Protein AF-A0A0R1Z5S7-F1 (afdb_monomer_lite)

pLDDT: mean 88.2, std 16.72, range [31.25, 98.88]

Sequence (386 aa):
MKKSNFLFMLLFAGALSIGVGTSSQSVSAKTVNIYLTRHGQTMFNVNGRGQGWADSPLTDTGIQVAHQLGYGLYGLKFKAAYSADNMRTFKTATYALQSSGNGNLKVNWTPNLREGGYGSFEGQKYDDVNKITMPLVKPAGTYSGPQDFSKAQQALGKDFWPALQDAYHEAETVDFGKYSDPSLPESLKAESSTQVINRMNNELTSIAQKAEKTGGNVLVVSSGMSIPEWLSAEKNYTVPRFVNWGNEATMKVTYKNGQFYFPSNVTDKTILYTINKGAALQKLPKNTLKVNRFYLKKNRVSGKTSTGASLILANAKGSSLKKATANQNGNFVFKLSKSTLAKLKKGMNLKLTSIPKNAAESHNMNSDQISQTVFGNKTATVKVLK

InterPro domains:
  IPR001345 Phosphoglycerate/bisphosphoglycerate mutase, active site [PS00175] (36-45)
  IPR013078 Histidine phosphatase superfamily, clade-1 [PF00300] (34-131)
  IPR013078 Histidine phosphatase superfamily, clade-1 [SM00855] (33-230)
  IPR013078 Histidine phosphatase superfamily, clade-1 [cd07067] (33-115)
  IPR029033 Histidine phosphatase superfamily [G3DSA:3.40.50.1240] (21-270)
  IPR029033 Histidine phosphatase superfamily [SSF53254] (31-260)
  IPR041498 Bacterial Ig domain [PF17936] (296-355)
  IPR051695 Phosphoglycerate Mutase [PTHR46517] (30-288)

Radius of gyration: 29.17 Å; chains: 1; bounding box: 59×99×80 Å

Secondary structure (DSSP, 8-state):
----------------------------PPPEEEEEEEPPPBHHHHTTB--SS---PBPHHHHHHHHHHHHHTTT--EEEEEEESSHHHHHHHHHHHHHHT-TTSPEEEEGGGSPPP-GGGTTSBHHHHHHHHGGGSSSTTS--SGGGHHHHHHHHGGGHHHHHHHHHHHHTTHHHHTTS-TTS-GGGSPPPHHHHHHHHHHHHHHHHHHHHTT-EEEEEEE-TTHHHHHHHH-TT---SS-----TT-EEEEEEETTEEE--S---HHHHTHHHHHHHHHHTSPEE-EEEPPEEGGGTEEEEEESTT-EEEEE-TT--EEEEEE--TTSEEEEEPPHHHHTT--TTPEEEEEEE-TT-SS--EE--S---S-EESEEEEEEEEE-

Structure (mmCIF, N/CA/C/O backbone):
data_AF-A0A0R1Z5S7-F1
#
_entry.id   AF-A0A0R1Z5S7-F1
#
loop_
_atom_site.group_PDB
_atom_site.id
_atom_site.type_symbol
_atom_site.label_atom_id
_atom_site.label_alt_id
_atom_site.label_comp_id
_atom_site.label_asym_id
_atom_site.label_entity_id
_atom_site.label_seq_id
_atom_site.pdbx_PDB_ins_code
_atom_site.Cartn_x
_atom_site.Cartn_y
_atom_site.Cartn_z
_atom_site.occupancy
_atom_site.B_iso_or_equiv
_atom_site.auth_seq_id
_atom_site.auth_comp_id
_atom_site.auth_asym_id
_atom_site.auth_atom_id
_atom_site.pdbx_PDB_model_num
ATOM 1 N N . MET A 1 1 ? 2.595 81.557 -28.304 1.00 43.41 1 MET A N 1
ATOM 2 C CA . MET A 1 1 ? 2.246 81.068 -26.945 1.00 43.41 1 MET A CA 1
ATOM 3 C C . MET A 1 1 ? 0.905 81.659 -26.528 1.00 43.41 1 MET A C 1
ATOM 5 O O . MET A 1 1 ? 0.729 82.849 -26.750 1.00 43.41 1 MET A O 1
ATOM 9 N N . LYS A 1 2 ? 0.045 80.852 -25.871 1.00 33.97 2 LYS A N 1
ATOM 10 C CA . LYS A 1 2 ? -1.365 81.103 -25.455 1.00 33.97 2 LYS A CA 1
ATOM 11 C C . LYS A 1 2 ? -2.370 80.934 -26.617 1.00 33.97 2 LYS A C 1
ATOM 13 O O . LYS A 1 2 ? -2.111 81.450 -27.687 1.00 33.97 2 LYS A O 1
ATOM 18 N N . LYS A 1 3 ? -3.509 80.239 -26.498 1.00 34.41 3 LYS A N 1
ATOM 19 C CA . LYS A 1 3 ? -4.249 79.671 -25.353 1.00 34.41 3 LYS A CA 1
ATOM 20 C C . LYS A 1 3 ? -5.320 78.693 -25.890 1.00 34.41 3 LYS A C 1
ATOM 22 O O . LYS A 1 3 ? -5.870 78.965 -26.943 1.00 34.41 3 LYS A O 1
ATOM 27 N N . SER A 1 4 ? -5.666 77.699 -25.062 1.00 35.84 4 SER A N 1
ATOM 28 C CA . SER A 1 4 ? -6.998 77.082 -24.883 1.00 35.84 4 SER A CA 1
ATOM 29 C C . SER A 1 4 ? -7.660 76.351 -26.057 1.00 35.84 4 SER A C 1
ATOM 31 O O . SER A 1 4 ? -8.012 76.979 -27.042 1.00 35.84 4 SER A O 1
ATOM 33 N N . ASN A 1 5 ? -7.986 75.066 -25.867 1.00 32.84 5 ASN A N 1
ATOM 34 C CA . ASN A 1 5 ? -9.154 74.450 -26.501 1.00 32.84 5 ASN A CA 1
ATOM 35 C C . ASN A 1 5 ? -9.806 73.401 -25.584 1.00 32.84 5 ASN A C 1
ATOM 37 O O . ASN A 1 5 ? -9.238 72.355 -25.292 1.00 32.84 5 ASN A O 1
ATOM 41 N N . PHE A 1 6 ? -10.992 73.795 -25.120 1.00 34.41 6 PHE A N 1
ATOM 42 C CA . PHE A 1 6 ? -12.227 73.044 -24.896 1.00 34.41 6 PHE A CA 1
ATOM 43 C C . PHE A 1 6 ? -12.198 71.619 -24.316 1.00 34.41 6 PHE A C 1
ATOM 45 O O . PHE A 1 6 ? -11.854 70.635 -24.962 1.00 34.41 6 PHE A O 1
ATOM 52 N N . LEU A 1 7 ? -12.743 71.547 -23.101 1.00 31.25 7 LEU A N 1
ATOM 53 C CA . LEU A 1 7 ? -13.285 70.374 -22.429 1.00 31.25 7 LEU A CA 1
ATOM 54 C C . LEU A 1 7 ? -14.540 69.883 -23.183 1.00 31.25 7 LEU A C 1
ATOM 56 O O . LEU A 1 7 ? -15.507 70.635 -23.298 1.00 31.25 7 LEU A O 1
ATOM 60 N N . PHE A 1 8 ? -14.542 68.639 -23.671 1.00 33.50 8 PHE A N 1
ATOM 61 C CA . PHE A 1 8 ? -15.747 67.974 -24.183 1.00 33.50 8 PHE A CA 1
ATOM 62 C C . PHE A 1 8 ? -16.213 66.919 -23.176 1.00 33.50 8 PHE A C 1
ATOM 64 O O . PHE A 1 8 ? -15.497 65.978 -22.841 1.00 33.50 8 PHE A O 1
ATOM 71 N N . MET A 1 9 ? -17.422 67.132 -22.669 1.00 33.62 9 MET A N 1
ATOM 72 C CA . MET A 1 9 ? -18.141 66.287 -21.726 1.00 33.62 9 MET A CA 1
ATOM 73 C C . MET A 1 9 ? -18.832 65.170 -22.523 1.00 33.62 9 MET A C 1
ATOM 75 O O . MET A 1 9 ? -19.638 65.463 -23.404 1.00 33.62 9 MET A O 1
ATOM 79 N N . LEU A 1 10 ? -18.517 63.902 -22.244 1.00 35.62 10 LEU A N 1
ATOM 80 C CA . LEU A 1 10 ? -19.204 62.748 -22.833 1.00 35.62 10 LEU A CA 1
ATOM 81 C C . LEU A 1 10 ? -19.986 62.007 -21.745 1.00 35.62 10 LEU A C 1
ATOM 83 O O . LEU A 1 10 ? -19.436 61.536 -20.751 1.00 35.62 10 LEU A O 1
ATOM 87 N N . LEU A 1 11 ? -21.301 61.992 -21.952 1.00 33.88 11 LEU A N 1
ATOM 88 C CA . LEU A 1 11 ? -22.350 61.409 -21.125 1.00 33.88 11 LEU A CA 1
ATOM 89 C C . LEU A 1 11 ? -22.174 59.890 -20.975 1.00 33.88 11 LEU A C 1
ATOM 91 O O . LEU A 1 11 ? -22.183 59.162 -21.965 1.00 33.88 11 LEU A O 1
ATOM 95 N N . PHE A 1 12 ? -22.098 59.401 -19.736 1.00 34.34 12 PHE A N 1
ATOM 96 C CA . PHE A 1 12 ? -22.283 57.982 -19.425 1.00 34.34 12 PHE A CA 1
ATOM 97 C C . PHE A 1 12 ? -23.784 57.688 -19.285 1.00 34.34 12 PHE A C 1
ATOM 99 O O . PHE A 1 12 ? -24.404 58.051 -18.287 1.00 34.34 12 PHE A O 1
ATOM 106 N N . ALA A 1 13 ? -24.371 57.022 -20.281 1.00 40.00 13 ALA A N 1
ATOM 107 C CA . ALA A 1 13 ? -25.680 56.391 -20.149 1.00 40.00 13 ALA A CA 1
ATOM 108 C C . ALA A 1 13 ? -25.507 55.029 -19.455 1.00 40.00 13 ALA A C 1
ATOM 110 O O . ALA A 1 13 ? -24.839 54.134 -19.971 1.00 40.00 13 ALA A O 1
ATOM 111 N N . GLY A 1 14 ? -26.077 54.892 -18.258 1.00 37.78 14 GLY A N 1
ATOM 112 C CA . GLY A 1 14 ? -26.078 53.649 -17.496 1.00 37.78 14 GLY A CA 1
ATOM 113 C C . GLY A 1 14 ? -27.063 52.630 -18.067 1.00 37.78 14 GLY A C 1
ATOM 114 O O . GLY A 1 14 ? -28.251 52.914 -18.191 1.00 37.78 14 GLY A O 1
ATOM 115 N N . ALA A 1 15 ? -26.577 51.422 -18.344 1.00 40.03 15 ALA A N 1
ATOM 116 C CA . ALA A 1 15 ? -27.407 50.234 -18.495 1.00 40.03 15 ALA A CA 1
ATOM 117 C C . ALA A 1 15 ? -27.211 49.355 -17.249 1.00 40.03 15 ALA A C 1
ATOM 119 O O . ALA A 1 15 ? -26.164 48.732 -17.069 1.00 40.03 15 ALA A O 1
ATOM 120 N N . LEU A 1 16 ? -28.207 49.337 -16.358 1.00 37.06 16 LEU A N 1
ATOM 121 C CA . LEU A 1 16 ? -28.271 48.383 -15.251 1.00 37.06 16 LEU A CA 1
ATOM 122 C C . LEU A 1 16 ? -28.701 47.018 -15.805 1.00 37.06 16 LEU A C 1
ATOM 124 O O . LEU A 1 16 ? -29.886 46.751 -15.994 1.00 37.06 16 LEU A O 1
ATOM 128 N N . SER A 1 17 ? -27.739 46.133 -16.043 1.00 39.84 17 SER A N 1
ATOM 129 C CA . SER A 1 17 ? -28.007 44.703 -16.219 1.00 39.84 17 SER A CA 1
ATOM 130 C C . SER A 1 17 ? -28.217 44.070 -14.842 1.00 39.84 17 SER A C 1
ATOM 132 O O . SER A 1 17 ? -27.269 43.908 -14.072 1.00 39.84 17 SER A O 1
ATOM 134 N N . ILE A 1 18 ? -29.461 43.708 -14.520 1.00 42.38 18 ILE A N 1
ATOM 135 C CA . ILE A 1 18 ? -29.792 42.890 -13.347 1.00 42.38 18 ILE A CA 1
ATOM 136 C C . ILE A 1 18 ? -29.326 41.460 -13.645 1.00 42.38 18 ILE A C 1
ATOM 138 O O . ILE A 1 18 ? -30.055 40.642 -14.200 1.00 42.38 18 ILE A O 1
ATOM 142 N N . GLY A 1 19 ? -28.069 41.169 -13.316 1.00 40.75 19 GLY A N 1
ATOM 143 C CA . GLY A 1 19 ? -27.557 39.806 -13.294 1.00 40.75 19 GLY A CA 1
ATOM 144 C C . GLY A 1 19 ? -28.169 39.063 -12.112 1.00 40.75 19 GLY A C 1
ATOM 145 O O . GLY A 1 19 ? -27.806 39.314 -10.964 1.00 40.75 19 GLY A O 1
ATOM 146 N N . VAL A 1 20 ? -29.094 38.141 -12.384 1.00 41.09 20 VAL A N 1
ATOM 147 C CA . VAL A 1 20 ? -29.547 37.150 -11.403 1.00 41.09 20 VAL A CA 1
ATOM 148 C C . VAL A 1 20 ? -28.371 36.211 -11.144 1.00 41.09 20 VAL A C 1
ATOM 150 O O . VAL A 1 20 ? -28.172 35.215 -11.835 1.00 41.09 20 VAL A O 1
ATOM 153 N N . GLY A 1 21 ? -27.533 36.573 -10.175 1.00 39.75 21 GLY A N 1
ATOM 154 C CA . GLY A 1 21 ? -26.474 35.712 -9.679 1.00 39.75 21 GLY A CA 1
ATOM 155 C C . GLY A 1 21 ? -27.100 34.508 -8.991 1.00 39.75 21 GLY A C 1
ATOM 156 O O . GLY A 1 21 ? -27.501 34.589 -7.832 1.00 39.75 21 GLY A O 1
ATOM 157 N N . THR A 1 22 ? -27.177 33.376 -9.688 1.00 38.78 22 THR A N 1
ATOM 158 C CA . THR A 1 22 ? -27.349 32.082 -9.034 1.00 38.78 22 THR A CA 1
ATOM 159 C C . THR A 1 22 ? -26.116 31.854 -8.170 1.00 38.78 22 THR A C 1
ATOM 161 O O . THR A 1 22 ? -25.048 31.496 -8.667 1.00 38.78 22 THR A O 1
ATOM 164 N N . SER A 1 23 ? -26.242 32.106 -6.871 1.00 39.91 23 SER A N 1
ATOM 165 C CA . SER A 1 23 ? -25.243 31.726 -5.886 1.00 39.91 23 SER A CA 1
ATOM 166 C C . SER A 1 23 ? -25.192 30.201 -5.832 1.00 39.91 23 SER A C 1
ATOM 168 O O . SER A 1 23 ? -25.917 29.552 -5.080 1.00 39.91 23 SER A O 1
ATOM 170 N N . SER A 1 24 ? -24.327 29.590 -6.648 1.00 42.69 24 SER A N 1
ATOM 171 C CA . SER A 1 24 ? -23.925 28.214 -6.389 1.00 42.69 24 SER A CA 1
ATOM 172 C C . SER A 1 24 ? -23.216 28.242 -5.040 1.00 42.69 24 SER A C 1
ATOM 174 O O . SER A 1 24 ? -22.093 28.740 -4.936 1.00 42.69 24 SER A O 1
ATOM 176 N N . GLN A 1 25 ? -23.888 27.783 -3.985 1.00 40.53 25 GLN A N 1
ATOM 177 C CA . GLN A 1 25 ? -23.241 27.516 -2.710 1.00 40.53 25 GLN A CA 1
ATOM 178 C C . GLN A 1 25 ? -22.075 26.570 -2.993 1.00 40.53 25 GLN A C 1
ATOM 180 O O . GLN A 1 25 ? -22.273 25.385 -3.266 1.00 40.53 25 GLN A O 1
ATOM 185 N N . SER A 1 26 ? -20.855 27.106 -2.981 1.00 51.78 26 SER A N 1
ATOM 186 C CA . SER A 1 26 ? -19.649 26.304 -3.069 1.00 51.78 26 SER A CA 1
ATOM 187 C C . SER A 1 26 ? -19.625 25.428 -1.823 1.00 51.78 26 SER A C 1
ATOM 189 O O . SER A 1 26 ? -19.420 25.887 -0.698 1.00 51.78 26 SER A O 1
ATOM 191 N N . VAL A 1 27 ? -19.922 24.141 -1.997 1.00 58.84 27 VAL A N 1
ATOM 192 C CA . VAL A 1 27 ? -19.715 23.165 -0.933 1.00 58.84 27 VAL A CA 1
ATOM 193 C C . VAL A 1 27 ? -18.230 23.231 -0.603 1.00 58.84 27 VAL A C 1
ATOM 195 O O . VAL A 1 27 ? -17.401 22.879 -1.438 1.00 58.84 27 VAL A O 1
ATOM 198 N N . SER A 1 28 ? -17.894 23.735 0.586 1.00 69.06 28 SER A N 1
ATOM 199 C CA . SER A 1 28 ? -16.508 23.811 1.041 1.00 69.06 28 SER A CA 1
ATOM 200 C C . SER A 1 28 ? -15.872 22.425 0.923 1.00 69.06 28 SER A C 1
ATOM 202 O O . SER A 1 28 ? -16.313 21.469 1.570 1.00 69.06 28 SER A O 1
ATOM 204 N N . ALA A 1 29 ? -14.877 22.327 0.043 1.00 83.06 29 ALA A N 1
ATOM 205 C CA . ALA A 1 29 ? -14.102 21.128 -0.219 1.00 83.06 29 ALA A CA 1
ATOM 206 C C . ALA A 1 29 ? -1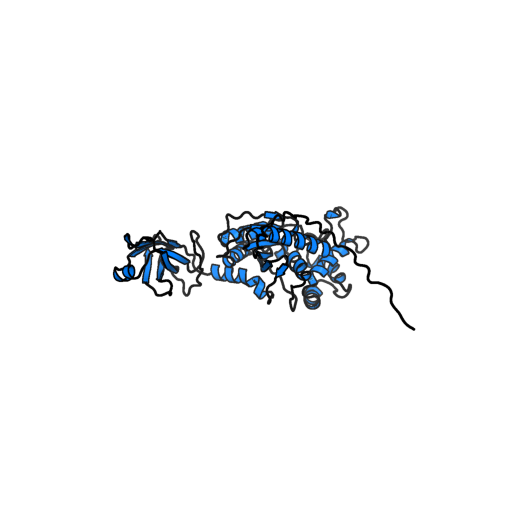3.557 20.540 1.094 1.00 83.06 29 ALA A C 1
ATOM 208 O O . ALA A 1 29 ? -12.853 21.214 1.853 1.00 83.06 29 ALA A O 1
ATOM 209 N N . LYS A 1 30 ? -13.909 19.284 1.401 1.00 94.06 30 LYS A N 1
ATOM 210 C CA . LYS A 1 30 ? -13.510 18.639 2.659 1.00 94.06 30 LYS A CA 1
ATOM 211 C C . LYS A 1 30 ? -12.216 17.863 2.484 1.00 94.06 30 LYS A C 1
ATOM 213 O O . LYS A 1 30 ? -12.054 17.117 1.528 1.00 94.06 30 LYS A O 1
ATOM 218 N N . THR A 1 31 ? -11.352 17.930 3.492 1.00 97.00 31 THR A N 1
ATOM 219 C CA . THR A 1 31 ? -10.093 17.178 3.526 1.00 97.00 31 THR A CA 1
ATOM 220 C C . THR A 1 31 ? -10.306 15.671 3.343 1.00 97.00 31 THR A C 1
ATOM 222 O O . THR A 1 31 ? -11.104 15.046 4.056 1.00 97.00 31 THR A O 1
ATOM 225 N N . VAL A 1 32 ? -9.529 15.080 2.438 1.00 98.25 32 VAL A N 1
ATOM 226 C CA . VAL A 1 32 ? -9.459 13.638 2.180 1.00 98.25 32 VAL A CA 1
ATOM 227 C C . VAL A 1 32 ? -8.094 13.117 2.617 1.00 98.25 32 VAL A C 1
ATOM 229 O O . VAL A 1 32 ? -7.073 13.734 2.341 1.00 98.25 32 VAL A O 1
ATOM 232 N N . ASN A 1 33 ? -8.064 11.972 3.294 1.00 98.44 33 ASN A N 1
ATOM 233 C CA . ASN A 1 33 ? -6.832 11.258 3.616 1.00 98.44 33 ASN A CA 1
ATOM 234 C C . ASN A 1 33 ? -6.789 9.960 2.809 1.00 98.44 33 ASN A C 1
ATOM 236 O O . ASN A 1 33 ? -7.582 9.051 3.060 1.00 98.44 33 ASN A O 1
ATOM 240 N N . ILE A 1 34 ? -5.859 9.861 1.872 1.00 98.69 34 ILE A N 1
ATOM 241 C CA . ILE A 1 34 ? -5.576 8.642 1.124 1.00 98.69 34 ILE A CA 1
ATOM 242 C C . ILE A 1 34 ? -4.493 7.866 1.869 1.00 98.69 34 ILE A C 1
ATOM 244 O O . ILE A 1 34 ? -3.413 8.383 2.134 1.00 98.69 34 ILE A O 1
ATOM 248 N N . TYR A 1 35 ? -4.786 6.622 2.219 1.00 98.62 35 TYR A N 1
ATOM 249 C CA . TYR A 1 35 ? -3.814 5.657 2.715 1.00 98.62 35 TYR A CA 1
ATOM 250 C C . TYR A 1 35 ? -3.336 4.871 1.501 1.00 98.62 35 TYR A C 1
ATOM 252 O O . TYR A 1 35 ? -3.998 3.920 1.086 1.00 98.62 35 TYR A O 1
ATOM 260 N N . LEU A 1 36 ? -2.257 5.362 0.891 1.00 98.62 36 LEU A N 1
ATOM 261 C CA . LEU A 1 36 ? -1.662 4.805 -0.314 1.00 98.62 36 LEU A CA 1
ATOM 262 C C . LEU A 1 36 ? -0.698 3.691 0.083 1.00 98.62 36 LEU A C 1
ATOM 264 O O . LEU A 1 36 ? 0.271 3.936 0.806 1.00 98.62 36 LEU A O 1
ATOM 268 N N . THR A 1 37 ? -0.992 2.476 -0.358 1.00 98.75 37 THR A N 1
ATOM 269 C CA . THR A 1 37 ? -0.384 1.255 0.162 1.00 98.75 37 THR A CA 1
ATOM 270 C C . THR A 1 37 ? 0.126 0.366 -0.965 1.00 98.75 37 THR A C 1
ATOM 272 O O . THR A 1 37 ? -0.605 0.100 -1.916 1.00 98.75 37 THR A O 1
ATOM 275 N N . ARG A 1 38 ? 1.350 -0.156 -0.842 1.00 98.62 38 ARG A N 1
ATOM 276 C CA . ARG A 1 38 ? 1.843 -1.235 -1.711 1.00 98.62 38 ARG A CA 1
ATOM 277 C C . ARG A 1 38 ? 1.135 -2.551 -1.368 1.00 98.62 38 ARG A C 1
ATOM 279 O O . ARG A 1 38 ? 0.877 -2.827 -0.202 1.00 98.62 38 ARG A O 1
ATOM 286 N N . HIS A 1 39 ? 0.843 -3.393 -2.354 1.00 98.62 39 HIS A N 1
ATOM 287 C CA . HIS A 1 39 ? 0.310 -4.734 -2.106 1.00 98.62 39 HIS A CA 1
ATOM 288 C C . HIS A 1 39 ? 1.260 -5.630 -1.287 1.00 98.62 39 HIS A C 1
ATOM 290 O O . HIS A 1 39 ? 2.462 -5.366 -1.154 1.00 98.62 39 HIS A O 1
ATOM 296 N N . GLY A 1 40 ? 0.709 -6.729 -0.776 1.00 98.31 40 GLY A N 1
ATOM 297 C CA . GLY A 1 40 ? 1.456 -7.715 -0.015 1.00 98.31 40 GLY A CA 1
ATOM 298 C C . GLY A 1 40 ? 2.377 -8.598 -0.832 1.00 98.31 40 GLY A C 1
ATOM 299 O O . GLY A 1 40 ? 2.291 -8.638 -2.061 1.00 98.31 40 GLY A O 1
ATOM 300 N N . GLN A 1 41 ? 3.284 -9.280 -0.138 1.00 98.56 41 GLN A N 1
ATOM 301 C CA . GLN A 1 41 ? 4.283 -10.141 -0.766 1.00 98.56 41 GLN A CA 1
ATOM 302 C C . GLN A 1 41 ? 3.621 -11.239 -1.611 1.00 98.56 41 GLN A C 1
ATOM 304 O O . GLN A 1 41 ? 2.712 -11.933 -1.152 1.00 98.56 41 GLN A O 1
ATOM 309 N N . THR A 1 42 ? 4.106 -11.409 -2.839 1.00 98.62 42 THR A N 1
ATOM 310 C CA . THR A 1 42 ? 3.635 -12.423 -3.790 1.00 98.62 42 THR A CA 1
ATOM 311 C C . THR A 1 42 ? 4.677 -13.504 -4.060 1.00 98.62 42 THR A C 1
ATOM 313 O O . THR A 1 42 ? 5.858 -13.348 -3.738 1.00 98.62 42 THR A O 1
ATOM 316 N N . MET A 1 43 ? 4.253 -14.582 -4.723 1.00 98.44 43 MET A N 1
ATOM 317 C CA . MET A 1 43 ? 5.155 -15.607 -5.257 1.00 98.44 43 MET A CA 1
ATOM 318 C C . MET A 1 43 ? 6.247 -15.007 -6.163 1.00 98.44 43 MET A C 1
ATOM 320 O O . MET A 1 43 ? 7.409 -15.387 -6.058 1.00 98.44 43 MET A O 1
ATOM 324 N N . PHE A 1 44 ? 5.913 -14.048 -7.035 1.00 98.19 44 PHE A N 1
ATOM 325 C CA . PHE A 1 44 ? 6.913 -13.408 -7.900 1.00 98.19 44 PHE A CA 1
ATOM 326 C C . PHE A 1 44 ? 7.883 -12.515 -7.123 1.00 98.19 44 PHE A C 1
ATOM 328 O O . PHE A 1 44 ? 9.063 -12.486 -7.465 1.00 98.19 44 PHE A O 1
ATOM 335 N N . ASN A 1 45 ? 7.435 -11.855 -6.047 1.00 96.69 45 ASN A N 1
ATOM 336 C CA . ASN A 1 45 ? 8.341 -11.094 -5.184 1.00 96.69 45 ASN A CA 1
ATOM 337 C C . ASN A 1 45 ? 9.377 -12.012 -4.520 1.00 96.69 45 ASN A C 1
ATOM 339 O O . ASN A 1 45 ? 10.564 -11.706 -4.565 1.00 96.69 45 ASN A O 1
ATOM 343 N N . VAL A 1 46 ? 8.946 -13.148 -3.955 1.00 97.19 46 VAL A N 1
ATOM 344 C CA . VAL A 1 46 ? 9.859 -14.125 -3.327 1.00 97.19 46 VAL A CA 1
ATOM 345 C C . VAL A 1 46 ? 10.830 -14.711 -4.345 1.00 97.19 46 VAL A C 1
ATOM 347 O O . VAL A 1 46 ? 12.010 -14.889 -4.057 1.00 97.19 46 VAL A O 1
ATOM 350 N N . ASN A 1 47 ? 10.352 -14.964 -5.561 1.00 96.75 47 ASN A N 1
ATOM 351 C CA . ASN A 1 47 ? 11.138 -15.647 -6.580 1.00 96.75 47 ASN A CA 1
ATOM 352 C C . ASN A 1 47 ? 11.945 -14.675 -7.458 1.00 96.75 47 ASN A C 1
ATOM 354 O O . ASN A 1 47 ? 12.548 -15.125 -8.436 1.00 96.75 47 ASN A O 1
ATOM 358 N N . GLY A 1 48 ? 11.956 -13.376 -7.140 1.00 96.62 48 GLY A N 1
ATOM 359 C CA . GLY A 1 48 ? 12.728 -12.351 -7.845 1.00 96.62 48 GLY A CA 1
ATOM 360 C C . GLY A 1 48 ? 12.337 -12.191 -9.315 1.00 96.62 48 GLY A C 1
ATOM 361 O O . GLY A 1 48 ? 13.215 -12.196 -10.176 1.00 96.62 48 GLY A O 1
ATOM 362 N N . ARG A 1 49 ? 11.034 -12.117 -9.615 1.00 97.81 49 ARG A N 1
ATOM 363 C CA . ARG A 1 49 ? 10.506 -11.971 -10.982 1.00 97.81 49 ARG A CA 1
ATOM 364 C C . ARG A 1 49 ? 9.751 -10.658 -11.179 1.00 97.81 49 ARG A C 1
ATOM 366 O O . ARG A 1 49 ? 9.008 -10.247 -10.288 1.00 97.81 49 ARG A O 1
ATOM 373 N N . GLY A 1 50 ? 9.891 -10.072 -12.369 1.00 95.19 50 GLY A N 1
ATOM 374 C CA . GLY A 1 50 ? 9.127 -8.920 -12.841 1.00 95.19 50 GLY A CA 1
ATOM 375 C C . GLY A 1 50 ? 7.627 -9.163 -12.711 1.00 95.19 50 GLY A C 1
ATOM 376 O O . GLY A 1 50 ? 7.109 -10.171 -13.188 1.00 95.19 50 GLY A O 1
ATOM 377 N N . GLN A 1 51 ? 6.938 -8.262 -12.016 1.00 97.50 51 GLN A N 1
ATOM 378 C CA . GLN A 1 51 ? 5.503 -8.348 -11.763 1.00 97.50 51 GLN A CA 1
ATOM 379 C C . GLN A 1 51 ? 4.834 -6.985 -11.972 1.00 97.50 51 GLN A C 1
ATOM 381 O O . GLN A 1 51 ? 4.401 -6.342 -11.011 1.00 97.50 51 GLN A O 1
ATOM 386 N N . GLY A 1 52 ? 4.775 -6.561 -13.232 1.00 97.62 52 GLY A N 1
ATOM 387 C CA . GLY A 1 52 ? 4.129 -5.330 -13.656 1.00 97.62 52 GLY A CA 1
ATOM 388 C C . GLY A 1 52 ? 2.629 -5.556 -13.777 1.00 97.62 52 GLY A C 1
ATOM 389 O O . GLY A 1 52 ? 1.885 -5.558 -12.793 1.00 97.62 52 GLY A O 1
ATOM 390 N N . TRP A 1 53 ? 2.149 -5.819 -14.981 1.00 97.88 53 TRP A N 1
ATOM 391 C CA . TRP A 1 53 ? 0.758 -6.182 -15.230 1.00 97.88 53 TRP A CA 1
ATOM 392 C C . TRP A 1 53 ? 0.484 -7.666 -14.979 1.00 97.88 53 TRP A C 1
ATOM 394 O O . TRP A 1 53 ? -0.645 -8.013 -14.620 1.00 97.88 53 TRP A O 1
ATOM 404 N N . ALA A 1 54 ? 1.502 -8.532 -15.073 1.00 96.94 54 ALA A N 1
ATOM 405 C CA . ALA A 1 54 ? 1.369 -9.930 -14.679 1.00 96.94 54 ALA A CA 1
ATOM 406 C C . ALA A 1 54 ? 0.983 -10.054 -13.197 1.00 96.94 54 ALA A C 1
ATOM 408 O O . ALA A 1 54 ? 1.277 -9.185 -12.367 1.00 96.94 54 ALA A O 1
ATOM 409 N N . ASP A 1 55 ? 0.322 -11.154 -12.837 1.00 97.81 55 ASP A N 1
ATOM 410 C CA . ASP A 1 55 ? -0.136 -11.389 -11.472 1.00 97.81 55 ASP A CA 1
ATOM 411 C C . ASP A 1 55 ? 0.290 -12.751 -10.928 1.00 97.81 55 ASP A C 1
ATOM 413 O O . ASP A 1 55 ? 0.539 -13.703 -11.660 1.00 97.81 55 ASP A O 1
ATOM 417 N N . SER A 1 56 ? 0.406 -12.823 -9.606 1.00 98.31 56 SER A N 1
ATOM 418 C CA . SER A 1 56 ? 0.735 -14.044 -8.877 1.00 98.31 56 SER A CA 1
ATOM 419 C C . SER A 1 56 ? 0.147 -13.959 -7.466 1.00 98.31 56 SER A C 1
ATOM 421 O O . SER A 1 56 ? -0.056 -12.851 -6.952 1.00 98.31 56 SER A O 1
ATOM 423 N N . PRO A 1 57 ? -0.179 -15.097 -6.829 1.00 98.38 57 PRO A N 1
ATOM 424 C CA . PRO A 1 57 ? -0.843 -15.087 -5.533 1.00 98.38 57 PRO A CA 1
ATOM 425 C C . PRO A 1 57 ? 0.031 -14.453 -4.445 1.00 98.38 57 PRO A C 1
ATOM 427 O O . PRO A 1 57 ? 1.262 -14.500 -4.501 1.00 98.38 57 PRO A O 1
ATOM 430 N N . LEU A 1 58 ? -0.633 -13.898 -3.426 1.00 98.75 58 LEU A N 1
ATOM 431 C CA . LEU A 1 58 ? 0.015 -13.544 -2.164 1.00 98.75 58 LEU A CA 1
ATOM 432 C C . LEU A 1 58 ? 0.581 -14.805 -1.499 1.00 98.75 58 LEU A C 1
ATOM 434 O O . LEU A 1 58 ? -0.051 -15.860 -1.553 1.00 98.75 58 LEU A O 1
ATOM 438 N N . THR A 1 59 ? 1.735 -14.676 -0.850 1.00 98.69 59 THR A N 1
ATOM 439 C CA . THR A 1 59 ? 2.271 -15.717 0.038 1.00 98.69 59 THR A CA 1
ATOM 440 C C . THR A 1 59 ? 1.524 -15.717 1.369 1.00 98.69 59 THR A C 1
ATOM 442 O O . THR A 1 59 ? 0.844 -14.745 1.705 1.00 98.69 59 THR A O 1
ATOM 445 N N . ASP A 1 60 ? 1.697 -16.763 2.178 1.00 98.25 60 ASP A N 1
ATOM 446 C CA . ASP A 1 60 ? 1.163 -16.782 3.546 1.00 98.25 60 ASP A CA 1
ATOM 447 C C . ASP A 1 60 ? 1.686 -15.598 4.372 1.00 98.25 60 ASP A C 1
ATOM 449 O O . ASP A 1 60 ? 0.928 -14.961 5.107 1.00 98.25 60 ASP A O 1
ATOM 453 N N . THR A 1 61 ? 2.959 -15.234 4.183 1.00 97.69 61 THR A N 1
ATOM 454 C CA . THR A 1 61 ? 3.548 -14.028 4.773 1.00 97.69 61 THR A CA 1
ATOM 455 C C . THR A 1 61 ? 2.844 -12.762 4.283 1.00 97.69 61 THR A C 1
ATOM 457 O O . THR A 1 61 ? 2.463 -11.937 5.108 1.00 97.69 61 THR A O 1
ATOM 460 N N . GLY A 1 62 ? 2.599 -12.613 2.977 1.00 98.31 62 GLY A N 1
ATOM 461 C CA . GLY A 1 62 ? 1.853 -11.470 2.436 1.00 98.31 62 GLY A CA 1
ATOM 462 C C . GLY A 1 62 ? 0.416 -11.390 2.965 1.00 98.31 62 GLY A C 1
ATOM 463 O O . GLY A 1 62 ? -0.074 -10.319 3.308 1.00 98.31 62 GLY A O 1
ATOM 464 N N . ILE A 1 63 ? -0.272 -12.523 3.125 1.00 98.50 63 ILE A N 1
ATOM 465 C CA . ILE A 1 63 ? -1.608 -12.555 3.744 1.00 98.50 63 ILE A CA 1
ATOM 466 C C . ILE A 1 63 ? -1.528 -12.109 5.212 1.00 98.50 63 ILE A C 1
ATOM 468 O O . ILE A 1 63 ? -2.318 -11.275 5.665 1.00 98.50 63 ILE A O 1
ATOM 472 N N . GLN A 1 64 ? -0.556 -12.630 5.964 1.00 96.56 64 GLN A N 1
ATOM 473 C CA . GLN A 1 64 ? -0.350 -12.274 7.365 1.00 96.56 64 GLN A CA 1
ATOM 474 C C . GLN A 1 64 ? -0.065 -10.776 7.539 1.00 96.56 64 GLN A C 1
ATOM 476 O O . GLN A 1 64 ? -0.659 -10.137 8.417 1.00 96.56 64 GLN A O 1
ATOM 481 N N . VAL A 1 65 ? 0.819 -10.204 6.718 1.00 97.56 65 VAL A N 1
ATOM 482 C CA . VAL A 1 65 ? 1.194 -8.787 6.793 1.00 97.56 65 VAL A CA 1
ATOM 483 C C . VAL A 1 65 ? 0.052 -7.888 6.302 1.00 97.56 65 VAL A C 1
ATOM 485 O O . VAL A 1 65 ? -0.208 -6.860 6.928 1.00 97.56 65 VAL A O 1
ATOM 488 N N . ALA A 1 66 ? -0.751 -8.303 5.319 1.00 98.25 66 ALA A N 1
ATOM 489 C CA . ALA A 1 66 ? -1.987 -7.599 4.962 1.00 98.25 66 ALA A CA 1
ATOM 490 C C . ALA A 1 66 ? -2.992 -7.527 6.134 1.00 98.25 66 ALA A C 1
ATOM 492 O O . ALA A 1 66 ? -3.647 -6.501 6.353 1.00 98.25 66 ALA A O 1
ATOM 493 N N . HIS A 1 67 ? -3.081 -8.569 6.968 1.00 95.88 67 HIS A N 1
ATOM 494 C CA . HIS A 1 67 ? -3.843 -8.489 8.217 1.00 95.88 67 HIS A CA 1
ATOM 495 C C . HIS A 1 67 ? -3.189 -7.550 9.243 1.00 95.88 67 HIS A C 1
ATOM 497 O O . HIS A 1 67 ? -3.900 -6.811 9.930 1.00 95.88 67 HIS A O 1
ATOM 503 N N . GLN A 1 68 ? -1.854 -7.534 9.351 1.00 94.81 68 GLN A N 1
ATOM 504 C CA . GLN A 1 68 ? -1.126 -6.582 10.207 1.00 94.81 68 GLN A CA 1
ATOM 505 C C . GLN A 1 68 ? -1.412 -5.143 9.790 1.00 94.81 68 GLN A C 1
ATOM 507 O O . GLN A 1 68 ? -1.797 -4.341 10.638 1.00 94.81 68 GLN A O 1
ATOM 512 N N . LEU A 1 69 ? -1.344 -4.834 8.497 1.00 97.38 69 LEU A N 1
ATOM 513 C CA . LEU A 1 69 ? -1.783 -3.559 7.941 1.00 97.38 69 LEU A CA 1
ATOM 514 C C . LEU A 1 69 ? -3.184 -3.193 8.449 1.00 97.38 69 LEU A C 1
ATOM 516 O O . LEU A 1 69 ? -3.372 -2.115 9.014 1.00 97.38 69 LEU A O 1
ATOM 520 N N . GLY A 1 70 ? -4.148 -4.112 8.345 1.00 94.81 70 GLY A N 1
ATOM 521 C CA . GLY A 1 70 ? -5.500 -3.903 8.860 1.00 94.81 70 GLY A CA 1
ATOM 522 C C . GLY A 1 70 ? -5.545 -3.562 10.354 1.00 94.81 70 GLY A C 1
ATOM 523 O O . GLY A 1 70 ? -6.191 -2.589 10.742 1.00 94.81 70 GLY A O 1
ATOM 524 N N . TYR A 1 71 ? -4.815 -4.289 11.203 1.00 89.38 71 TYR A N 1
ATOM 525 C CA . TYR A 1 71 ? -4.726 -3.962 12.633 1.00 89.38 71 TYR A CA 1
ATOM 526 C C . TY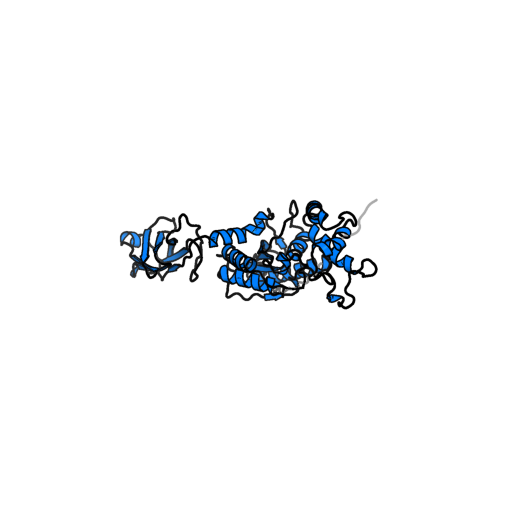R A 1 71 ? -4.044 -2.611 12.890 1.00 89.38 71 TYR A C 1
ATOM 528 O O . TYR A 1 71 ? -4.467 -1.862 13.771 1.00 89.38 71 TYR A O 1
ATOM 536 N N . GLY A 1 72 ? -3.033 -2.253 12.098 1.00 90.00 72 GLY A N 1
ATOM 537 C CA . GLY A 1 72 ? -2.387 -0.942 12.139 1.00 90.00 72 GLY A CA 1
ATOM 538 C C . GLY A 1 72 ? -3.344 0.207 11.817 1.00 90.00 72 GLY A C 1
ATOM 539 O O . GLY A 1 72 ? -3.285 1.266 12.455 1.00 90.00 72 GLY A O 1
ATOM 540 N N . LEU A 1 73 ? -4.269 -0.038 10.886 1.00 92.75 73 LEU A N 1
ATOM 541 C CA . LEU A 1 73 ? -5.335 0.872 10.466 1.00 92.75 73 LEU A CA 1
ATOM 542 C C . LEU A 1 73 ? -6.581 0.825 11.371 1.00 92.75 73 LEU A C 1
ATOM 544 O O . LEU A 1 73 ? -7.519 1.599 11.163 1.00 92.75 73 LEU A O 1
ATOM 548 N N . TYR A 1 74 ? -6.616 -0.052 12.379 1.00 86.75 74 TYR A N 1
ATOM 549 C CA . TYR A 1 74 ? -7.765 -0.179 13.273 1.00 86.75 74 TYR A CA 1
ATOM 550 C C . TYR A 1 74 ? -8.099 1.155 13.959 1.00 86.75 74 TYR A C 1
ATOM 552 O O . TYR A 1 74 ? -7.222 1.881 14.434 1.00 86.75 74 TYR A O 1
ATOM 560 N N . GLY A 1 75 ? -9.396 1.465 14.021 1.00 80.31 75 GLY A N 1
ATOM 561 C CA . GLY A 1 75 ? -9.927 2.731 14.538 1.00 80.31 75 GLY A CA 1
ATOM 562 C C . GLY A 1 75 ? -10.178 3.783 13.455 1.00 80.31 75 GLY A C 1
ATOM 563 O O . GLY A 1 75 ? -10.979 4.692 13.672 1.00 80.31 75 GLY A O 1
ATOM 564 N N . LEU A 1 76 ? -9.587 3.633 12.267 1.00 89.81 76 LEU A N 1
ATOM 565 C CA . LEU A 1 76 ? -9.914 4.467 11.114 1.00 89.81 76 LEU A CA 1
ATOM 566 C C . LEU A 1 76 ? -11.198 3.969 10.447 1.00 89.81 76 LEU A C 1
ATOM 568 O O . LEU A 1 76 ? -11.381 2.773 10.211 1.00 89.81 76 LEU A O 1
ATOM 572 N N . LYS A 1 77 ? -12.095 4.906 10.129 1.00 93.69 77 LYS A N 1
ATOM 573 C CA . LYS A 1 77 ? -13.279 4.647 9.303 1.00 93.69 77 LYS A CA 1
ATOM 574 C C . LYS A 1 77 ? -12.978 5.045 7.870 1.00 93.69 77 LYS A C 1
ATOM 576 O O . LYS A 1 77 ? -12.738 6.226 7.604 1.00 93.69 77 LYS A O 1
ATOM 581 N N . PHE A 1 78 ? -12.974 4.058 6.984 1.00 96.88 78 PHE A N 1
ATOM 582 C CA . PHE A 1 78 ? -12.805 4.267 5.553 1.00 96.88 78 PHE A CA 1
ATOM 583 C C . PHE A 1 78 ? -14.165 4.463 4.892 1.00 96.88 78 PHE A C 1
ATOM 585 O O . PHE A 1 78 ? -15.121 3.754 5.198 1.00 96.88 78 PHE A O 1
ATOM 592 N N . LYS A 1 79 ? -14.252 5.446 3.995 1.00 97.25 79 LYS A N 1
ATOM 593 C CA . LYS A 1 79 ? -15.463 5.710 3.205 1.00 97.25 79 LYS A CA 1
ATOM 594 C C . LYS A 1 79 ? -15.433 5.058 1.834 1.00 97.25 79 LYS A C 1
ATOM 596 O O . LYS A 1 79 ? -16.483 4.821 1.250 1.00 97.25 79 LYS A O 1
ATOM 601 N N . ALA A 1 80 ? -14.236 4.799 1.326 1.00 98.38 80 ALA A N 1
ATOM 602 C CA . ALA A 1 80 ? -14.016 4.106 0.073 1.00 98.38 80 ALA A CA 1
ATOM 603 C C . ALA A 1 80 ? -12.695 3.336 0.139 1.00 98.38 80 ALA A C 1
ATOM 605 O O . ALA A 1 80 ? -11.794 3.684 0.910 1.00 98.38 80 ALA A O 1
ATOM 606 N N . ALA A 1 81 ? -12.608 2.291 -0.671 1.00 98.81 81 ALA A N 1
ATOM 607 C CA . ALA A 1 81 ? -11.389 1.546 -0.905 1.00 98.81 81 ALA A CA 1
ATOM 608 C C . ALA A 1 81 ? -11.226 1.310 -2.406 1.00 98.81 81 ALA A C 1
ATOM 610 O O . ALA A 1 81 ? -12.218 1.050 -3.097 1.00 98.81 81 ALA A O 1
ATOM 611 N N . TYR A 1 82 ? -9.992 1.402 -2.885 1.00 98.88 82 TYR A N 1
ATOM 612 C CA . TYR A 1 82 ? -9.619 1.171 -4.272 1.00 98.88 82 TYR A CA 1
ATOM 613 C C . TYR A 1 82 ? -8.412 0.239 -4.344 1.00 98.88 82 TYR A C 1
ATOM 615 O O . TYR A 1 82 ? -7.568 0.234 -3.443 1.00 98.88 82 TYR A O 1
ATOM 623 N N . SER A 1 83 ? -8.331 -0.536 -5.416 1.00 98.81 83 SER A N 1
ATOM 624 C CA . SER A 1 83 ? -7.141 -1.297 -5.775 1.00 98.81 83 SER A CA 1
ATOM 625 C C . SER A 1 83 ? -6.898 -1.237 -7.277 1.00 98.81 83 SER A C 1
ATOM 627 O O . SER A 1 83 ? -7.815 -0.919 -8.044 1.00 98.81 83 SER A O 1
ATOM 629 N N . ALA A 1 84 ? -5.689 -1.604 -7.700 1.00 98.62 84 ALA A N 1
ATOM 630 C CA . ALA A 1 84 ? -5.504 -2.057 -9.072 1.00 98.62 84 ALA A CA 1
ATOM 631 C C . ALA A 1 84 ? -6.433 -3.243 -9.371 1.00 98.62 84 ALA A C 1
ATOM 633 O O . ALA A 1 84 ? -6.967 -3.897 -8.467 1.00 98.62 84 ALA A O 1
ATOM 634 N N . ASP A 1 85 ? -6.618 -3.538 -10.647 1.00 97.75 85 ASP A N 1
ATOM 635 C CA . ASP A 1 85 ? -7.463 -4.628 -11.121 1.00 97.75 85 ASP A CA 1
ATOM 636 C C . ASP A 1 85 ? -6.729 -5.983 -11.211 1.00 97.75 85 ASP A C 1
ATOM 638 O O . ASP A 1 85 ? -7.006 -6.808 -12.078 1.00 97.75 85 ASP A O 1
ATOM 642 N N . ASN A 1 86 ? -5.805 -6.229 -10.280 1.00 97.38 86 ASN A N 1
ATOM 643 C CA . ASN A 1 86 ? -5.113 -7.506 -10.109 1.00 97.38 86 ASN A CA 1
ATOM 644 C C . ASN A 1 86 ? -5.397 -8.103 -8.721 1.00 97.38 86 ASN A C 1
ATOM 646 O O . ASN A 1 86 ? -5.701 -7.396 -7.753 1.00 97.38 86 ASN A O 1
ATOM 650 N N . MET A 1 87 ? -5.297 -9.427 -8.595 1.00 98.31 87 MET A N 1
ATOM 651 C CA . MET A 1 87 ? -5.702 -10.126 -7.377 1.00 98.31 87 MET A CA 1
ATOM 652 C C . MET A 1 87 ? -4.789 -9.810 -6.196 1.00 98.31 87 MET A C 1
ATOM 654 O O . MET A 1 87 ? -5.276 -9.778 -5.064 1.00 98.31 87 MET A O 1
ATOM 658 N N . ARG A 1 88 ? -3.490 -9.556 -6.408 1.00 98.56 88 ARG A N 1
ATOM 659 C CA . ARG A 1 88 ? -2.569 -9.214 -5.308 1.00 98.56 88 ARG A CA 1
ATOM 660 C C . ARG A 1 88 ? -2.949 -7.913 -4.596 1.00 98.56 88 ARG A C 1
ATOM 662 O O . ARG A 1 88 ? -2.992 -7.891 -3.362 1.00 98.56 88 ARG A O 1
ATOM 669 N N . THR A 1 89 ? -3.290 -6.849 -5.330 1.00 98.69 89 THR A N 1
ATOM 670 C CA . THR A 1 89 ? -3.706 -5.570 -4.724 1.00 98.69 89 THR A CA 1
ATOM 671 C C . THR A 1 89 ? -5.092 -5.695 -4.096 1.00 98.69 89 THR A C 1
ATOM 673 O O . THR A 1 89 ? -5.281 -5.295 -2.944 1.00 98.69 89 THR A O 1
ATOM 676 N N . PHE A 1 90 ? -6.036 -6.346 -4.784 1.00 98.69 90 PHE A N 1
ATOM 677 C CA . PHE A 1 90 ? -7.384 -6.567 -4.268 1.00 98.69 90 PHE A CA 1
ATOM 678 C C . PHE A 1 90 ? -7.411 -7.403 -2.985 1.00 98.69 90 PHE A C 1
ATOM 680 O O . PHE A 1 90 ? -8.070 -7.025 -2.010 1.00 98.69 90 PHE A O 1
ATOM 687 N N . LYS A 1 91 ? -6.700 -8.539 -2.950 1.00 98.75 91 LYS A N 1
ATOM 688 C CA . LYS A 1 91 ? -6.641 -9.393 -1.754 1.00 98.75 91 LYS A CA 1
ATOM 689 C C . LYS A 1 91 ? -5.986 -8.655 -0.592 1.00 98.75 91 LYS A C 1
ATOM 691 O O . LYS A 1 91 ? -6.513 -8.709 0.516 1.00 98.75 91 LYS A O 1
ATOM 696 N N . THR A 1 92 ? -4.916 -7.898 -0.847 1.00 98.88 92 THR A N 1
ATOM 697 C CA . THR A 1 92 ? -4.275 -7.068 0.186 1.00 98.88 92 THR A CA 1
ATOM 698 C C . THR A 1 92 ? -5.264 -6.056 0.775 1.00 98.88 92 THR A C 1
ATOM 700 O O . THR A 1 92 ? -5.425 -5.995 1.995 1.00 98.88 92 THR A O 1
ATOM 703 N N . ALA A 1 93 ? -5.987 -5.314 -0.074 1.00 98.75 93 ALA A N 1
ATOM 704 C CA . ALA A 1 93 ? -7.020 -4.374 0.367 1.00 98.75 93 ALA A CA 1
ATOM 705 C C . ALA A 1 93 ? -8.112 -5.078 1.186 1.00 98.75 93 ALA A C 1
ATOM 707 O O . ALA A 1 93 ? -8.507 -4.602 2.249 1.00 98.75 93 ALA A O 1
ATOM 708 N N . THR A 1 94 ? -8.564 -6.241 0.719 1.00 98.56 94 THR A N 1
ATOM 709 C CA . THR A 1 94 ? -9.620 -7.030 1.361 1.00 98.56 94 THR A CA 1
ATOM 710 C C . THR A 1 94 ? -9.215 -7.486 2.764 1.00 98.56 94 THR A C 1
ATOM 712 O O . THR A 1 94 ? -9.946 -7.221 3.721 1.00 98.56 94 THR A O 1
ATOM 715 N N . TYR A 1 95 ? -8.040 -8.102 2.927 1.00 98.50 95 TYR A N 1
ATOM 716 C CA . TYR A 1 95 ? -7.553 -8.550 4.238 1.00 98.50 95 TYR A CA 1
ATOM 717 C C . TYR A 1 95 ? -7.318 -7.378 5.203 1.00 98.50 95 TYR A C 1
ATOM 719 O O . TYR A 1 95 ? -7.696 -7.450 6.379 1.00 98.50 95 TYR A O 1
ATOM 727 N N . ALA A 1 96 ? -6.789 -6.256 4.704 1.00 98.31 96 ALA A N 1
ATOM 728 C CA . ALA A 1 96 ? -6.608 -5.045 5.500 1.00 98.31 96 ALA A CA 1
ATOM 729 C C . ALA A 1 96 ? -7.948 -4.452 5.976 1.00 98.31 96 ALA A C 1
ATOM 731 O O . ALA A 1 96 ? -8.101 -4.071 7.143 1.00 98.31 96 ALA A O 1
ATOM 732 N N . LEU A 1 97 ? -8.962 -4.400 5.109 1.00 97.88 97 LEU A N 1
ATOM 733 C CA . LEU A 1 97 ? -10.302 -3.926 5.468 1.00 97.88 97 LEU A CA 1
ATOM 734 C C . LEU A 1 97 ? -10.976 -4.846 6.488 1.00 97.88 97 LEU A C 1
ATOM 736 O O . LEU A 1 97 ? -11.546 -4.352 7.465 1.00 97.88 97 LEU A O 1
ATOM 740 N N . GLN A 1 98 ? -10.866 -6.164 6.312 1.00 93.94 98 GLN A N 1
ATOM 741 C CA . GLN A 1 98 ? -11.385 -7.147 7.265 1.00 93.94 98 GLN A CA 1
ATOM 742 C C . GLN A 1 98 ? -10.808 -6.918 8.670 1.00 93.94 98 GLN A C 1
ATOM 744 O O . GLN A 1 98 ? -11.571 -6.744 9.623 1.00 93.94 98 GLN A O 1
ATOM 749 N N . SER A 1 99 ? -9.481 -6.824 8.803 1.00 90.81 99 SER A N 1
ATOM 750 C CA . SER A 1 99 ? -8.818 -6.668 10.109 1.00 90.81 99 SER A CA 1
ATOM 751 C C . SER A 1 99 ? -8.887 -5.259 10.706 1.00 90.81 99 SER A C 1
ATOM 753 O O . SER A 1 99 ? -8.798 -5.113 11.925 1.00 90.81 99 SER A O 1
ATOM 755 N N . SER A 1 100 ? -9.096 -4.219 9.893 1.00 90.81 100 SER A N 1
ATOM 756 C CA . SER A 1 100 ? -9.294 -2.843 10.387 1.00 90.81 100 SER A CA 1
ATOM 757 C C . SER A 1 100 ? -10.706 -2.578 10.923 1.00 90.81 100 SER A C 1
ATOM 759 O O . SER A 1 100 ? -10.967 -1.515 11.491 1.00 90.81 100 SER A O 1
ATOM 761 N N . GLY A 1 101 ? -11.624 -3.534 10.754 1.00 87.69 101 GLY A N 1
ATOM 762 C CA . GLY A 1 101 ? -13.035 -3.387 11.100 1.00 87.69 101 GLY A CA 1
ATOM 763 C C . GLY A 1 101 ? -13.859 -2.635 10.054 1.00 87.69 101 GLY A C 1
ATOM 764 O O . GLY A 1 101 ? -14.921 -2.102 10.378 1.00 87.69 101 GLY A O 1
ATOM 765 N N . ASN A 1 102 ? -13.383 -2.612 8.807 1.00 94.44 102 ASN A N 1
ATOM 766 C CA . ASN A 1 102 ? -14.041 -2.023 7.640 1.00 94.44 102 ASN A CA 1
ATOM 767 C C . ASN A 1 102 ? -14.425 -3.093 6.591 1.00 94.44 102 ASN A C 1
ATOM 769 O O . ASN A 1 102 ? -14.632 -2.762 5.431 1.00 94.44 102 ASN A O 1
ATOM 773 N N . GLY A 1 103 ? -14.547 -4.370 6.980 1.00 93.06 103 GLY A N 1
ATOM 774 C CA . GLY A 1 103 ? -14.747 -5.503 6.058 1.00 93.06 103 GLY A CA 1
ATOM 775 C C . GLY A 1 103 ? -16.027 -5.484 5.209 1.00 93.06 103 GLY A C 1
ATOM 776 O O . GLY A 1 103 ? -16.109 -6.225 4.240 1.00 93.06 103 GLY A O 1
ATOM 777 N N . ASN A 1 104 ? -17.002 -4.627 5.530 1.00 94.12 104 ASN A N 1
ATOM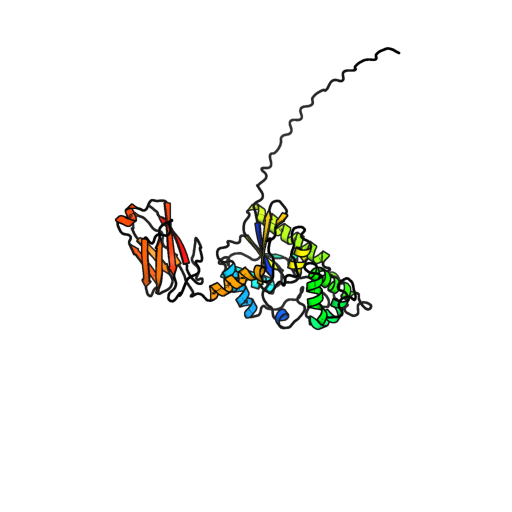 778 C CA . ASN A 1 104 ? -18.209 -4.437 4.712 1.00 94.12 104 ASN A CA 1
ATOM 779 C C . ASN A 1 104 ? -18.000 -3.444 3.553 1.00 94.12 104 ASN A C 1
ATOM 781 O O . ASN A 1 104 ? -18.906 -3.239 2.747 1.00 94.12 104 ASN A O 1
ATOM 785 N N . LEU A 1 105 ? -16.850 -2.768 3.496 1.00 96.75 105 LEU A N 1
ATOM 786 C CA . LEU A 1 105 ? -16.550 -1.792 2.458 1.00 96.75 105 LEU A CA 1
ATOM 787 C C . LEU A 1 105 ? -16.104 -2.512 1.181 1.00 96.75 105 LEU A C 1
ATOM 789 O O . LEU A 1 105 ? -15.119 -3.247 1.190 1.00 96.75 105 LEU A O 1
ATOM 793 N N .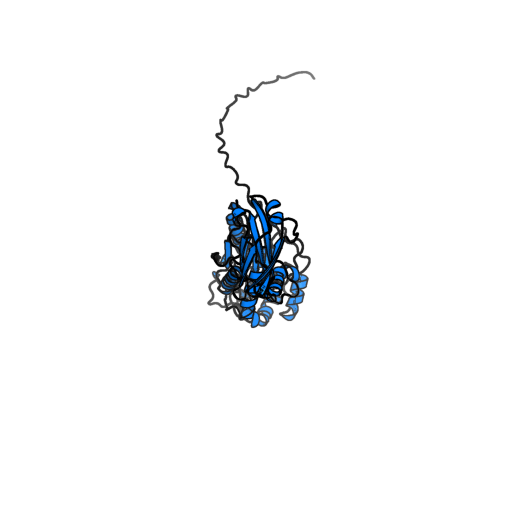 LYS A 1 106 ? -16.810 -2.274 0.072 1.00 97.94 106 LYS A N 1
ATOM 794 C CA . LYS A 1 106 ? -16.427 -2.792 -1.246 1.00 97.94 106 LYS A CA 1
ATOM 795 C C . LYS A 1 106 ? -15.120 -2.142 -1.714 1.00 97.94 106 LYS A C 1
ATOM 797 O O . LYS A 1 106 ? -14.984 -0.918 -1.659 1.00 97.94 106 LYS A O 1
ATOM 802 N N . VAL A 1 107 ? -14.202 -2.956 -2.233 1.00 98.69 107 VAL A N 1
ATOM 803 C CA . VAL A 1 107 ? -13.012 -2.484 -2.956 1.00 98.69 107 VAL A CA 1
ATOM 804 C C . VAL A 1 107 ? -13.390 -2.226 -4.413 1.00 98.69 107 VAL A C 1
ATOM 806 O O . VAL A 1 107 ? -13.944 -3.101 -5.079 1.00 98.69 107 VAL A O 1
ATOM 809 N N . ASN A 1 108 ? -13.123 -1.016 -4.898 1.00 98.62 108 ASN A N 1
ATOM 810 C CA . ASN A 1 108 ? -13.351 -0.622 -6.286 1.00 98.62 108 ASN A CA 1
ATOM 811 C C . ASN A 1 108 ? -12.071 -0.850 -7.097 1.00 98.62 108 ASN A C 1
ATOM 813 O O . ASN A 1 108 ? -10.989 -0.477 -6.655 1.00 98.62 108 ASN A O 1
ATOM 817 N N . TRP A 1 109 ? -12.201 -1.467 -8.265 1.00 97.12 109 TRP A N 1
ATOM 818 C CA . TRP A 1 109 ? -11.068 -1.829 -9.112 1.00 97.12 109 TRP A CA 1
ATOM 819 C C . TRP A 1 109 ? -10.882 -0.775 -10.196 1.00 97.12 109 TRP A C 1
ATOM 821 O O . TRP A 1 109 ? -11.867 -0.233 -10.700 1.00 97.12 109 TRP A O 1
ATOM 831 N N . THR A 1 110 ? -9.635 -0.508 -10.566 1.00 98.50 110 THR A N 1
ATOM 832 C CA . THR A 1 110 ? -9.297 0.344 -11.710 1.00 98.50 110 THR A CA 1
ATOM 833 C C . THR A 1 110 ? -7.940 -0.076 -12.288 1.00 98.50 110 THR A C 1
ATOM 835 O O . THR A 1 110 ? -6.995 -0.283 -11.522 1.00 98.50 110 THR A O 1
ATOM 838 N N . PRO A 1 111 ? -7.799 -0.193 -13.621 1.00 98.19 111 PRO A N 1
ATOM 839 C CA . PRO A 1 111 ? -6.509 -0.488 -14.247 1.00 98.19 111 PRO A CA 1
ATOM 840 C C . PRO A 1 111 ? -5.495 0.648 -14.058 1.00 98.19 111 PRO A C 1
ATOM 842 O O . PRO A 1 111 ? -4.291 0.415 -14.086 1.00 98.19 111 PRO A O 1
ATOM 845 N N . ASN A 1 112 ? -5.952 1.874 -13.787 1.00 98.50 112 ASN A N 1
ATOM 846 C CA . ASN A 1 112 ? -5.067 3.030 -13.657 1.00 98.50 112 ASN A CA 1
ATOM 847 C C . ASN A 1 112 ? -4.176 2.981 -12.406 1.00 98.50 112 ASN A C 1
ATOM 849 O O . ASN A 1 112 ? -3.187 3.706 -12.348 1.00 98.50 112 ASN A O 1
ATOM 853 N N . LEU A 1 113 ? -4.488 2.108 -11.436 1.00 98.81 113 LEU A N 1
ATOM 854 C CA . LEU A 1 113 ? -3.669 1.857 -10.244 1.00 98.81 113 LEU A CA 1
ATOM 855 C C . LEU A 1 113 ? -2.670 0.699 -10.410 1.00 98.81 113 LEU A C 1
ATOM 857 O O . LEU A 1 113 ? -2.017 0.332 -9.429 1.00 98.81 113 LEU A O 1
ATOM 861 N N . ARG A 1 114 ? -2.557 0.084 -11.597 1.00 98.69 114 ARG A N 1
ATOM 862 C CA . ARG A 1 114 ? -1.586 -0.994 -11.858 1.00 98.69 114 ARG A CA 1
ATOM 863 C C . ARG A 1 114 ? -0.150 -0.547 -11.583 1.00 98.69 114 ARG A C 1
ATOM 865 O O . ARG A 1 114 ? 0.160 0.645 -11.604 1.00 98.69 114 ARG A O 1
ATOM 872 N N . GLU A 1 115 ? 0.720 -1.532 -11.367 1.00 98.56 115 GLU A N 1
ATOM 873 C CA . GLU A 1 115 ? 2.168 -1.323 -11.499 1.00 98.56 115 GLU A CA 1
ATOM 874 C C . GLU A 1 115 ? 2.505 -0.846 -12.918 1.00 98.56 115 GLU A C 1
ATOM 876 O O . GLU A 1 115 ? 1.665 -1.001 -13.809 1.00 98.56 115 GLU A O 1
ATOM 881 N N . GLY A 1 116 ? 3.692 -0.286 -13.139 1.00 98.12 116 GLY A N 1
ATOM 882 C CA . GLY A 1 116 ? 4.197 -0.088 -14.497 1.00 98.12 116 GLY A CA 1
ATOM 883 C C . GLY A 1 116 ? 4.170 -1.393 -15.300 1.00 98.12 116 GLY A C 1
ATOM 884 O O . GLY A 1 116 ? 4.486 -2.463 -14.780 1.00 98.12 116 GLY A O 1
ATOM 885 N N . GLY A 1 117 ? 3.715 -1.328 -16.548 1.00 98.12 117 GLY A N 1
ATOM 886 C CA . GLY A 1 117 ? 3.755 -2.457 -17.470 1.00 98.12 117 GLY A CA 1
ATOM 887 C C . GLY A 1 117 ? 5.194 -2.740 -17.868 1.00 98.12 117 GLY A C 1
ATOM 888 O O . GLY A 1 117 ? 5.899 -1.827 -18.296 1.00 98.12 117 GLY A O 1
ATOM 889 N N . TYR A 1 118 ? 5.635 -3.991 -17.732 1.00 98.25 118 TYR A N 1
ATOM 890 C CA . TYR A 1 118 ? 6.993 -4.400 -18.107 1.00 98.25 118 TYR A CA 1
ATOM 891 C C . TYR A 1 118 ? 7.055 -5.082 -19.475 1.00 98.25 118 TYR A C 1
ATOM 893 O O . TYR A 1 118 ? 8.119 -5.546 -19.868 1.00 98.25 118 TYR A O 1
ATOM 901 N N . GLY A 1 119 ? 5.938 -5.157 -20.200 1.00 97.62 119 GLY A N 1
ATOM 902 C CA . GLY A 1 119 ? 5.882 -5.705 -21.552 1.00 97.62 119 GLY A CA 1
ATOM 903 C C . GLY A 1 119 ? 6.491 -7.094 -21.678 1.00 97.62 119 GLY A C 1
ATOM 904 O O . GLY A 1 119 ? 6.120 -8.023 -20.960 1.00 97.62 119 GLY A O 1
ATOM 905 N N . SER A 1 120 ? 7.460 -7.229 -22.573 1.00 97.50 120 SER A N 1
ATOM 906 C CA . SER A 1 120 ? 8.153 -8.486 -22.868 1.00 97.50 120 SER A CA 1
ATOM 907 C C . SER A 1 120 ? 8.938 -9.034 -21.665 1.00 97.50 120 SER A C 1
ATOM 909 O O . SER A 1 120 ? 9.308 -10.208 -21.639 1.00 97.50 120 SER A O 1
ATOM 911 N N . PHE A 1 121 ? 9.167 -8.212 -20.635 1.00 97.94 121 PHE A N 1
ATOM 912 C CA . PHE A 1 121 ? 9.910 -8.562 -19.423 1.00 97.94 121 PHE A CA 1
ATOM 913 C C . PHE A 1 121 ? 9.030 -9.084 -18.275 1.00 97.94 121 PHE A C 1
ATOM 915 O O . PHE A 1 121 ? 9.549 -9.457 -17.216 1.00 97.94 121 PHE A O 1
ATOM 922 N N . GLU A 1 122 ? 7.707 -9.142 -18.448 1.00 97.88 122 GLU A N 1
ATOM 923 C CA . GLU A 1 122 ? 6.797 -9.691 -17.440 1.00 97.88 122 GLU A CA 1
ATOM 924 C C . GLU A 1 122 ? 7.167 -11.135 -17.059 1.00 97.88 122 GLU A C 1
ATOM 926 O O . GLU A 1 122 ? 7.400 -12.001 -17.899 1.00 97.88 122 GLU A O 1
ATOM 931 N N . GLY A 1 123 ? 7.242 -11.416 -15.756 1.00 97.38 123 GLY A N 1
ATOM 932 C CA . GLY A 1 123 ? 7.586 -12.737 -15.231 1.00 97.38 123 GLY A CA 1
ATOM 933 C C . GLY A 1 123 ? 9.058 -13.143 -15.377 1.00 97.38 123 GLY A C 1
ATOM 934 O O . GLY A 1 123 ? 9.448 -14.161 -14.794 1.00 97.38 123 GLY A O 1
ATOM 935 N N . GLN A 1 124 ? 9.901 -12.381 -16.078 1.00 97.88 124 GLN A N 1
ATOM 936 C CA . GLN A 1 124 ? 11.339 -12.653 -16.167 1.00 97.88 124 GLN A CA 1
ATOM 937 C C . GLN A 1 124 ? 12.051 -12.378 -14.834 1.00 97.88 124 GLN A C 1
ATOM 939 O O . GLN A 1 124 ? 11.536 -11.670 -13.971 1.00 97.88 124 GLN A O 1
ATOM 944 N N . LYS A 1 125 ? 13.232 -12.968 -14.622 1.00 97.75 125 LYS A N 1
ATOM 945 C CA . LYS A 1 125 ? 14.028 -12.737 -13.406 1.00 97.75 125 LYS A CA 1
ATOM 946 C C . LYS A 1 125 ? 14.568 -11.308 -13.394 1.00 97.75 125 LYS A C 1
ATOM 948 O O . LYS A 1 125 ? 15.149 -10.881 -14.385 1.00 97.75 125 LYS A O 1
ATOM 953 N N . TYR A 1 126 ? 14.440 -10.604 -12.267 1.00 95.25 126 TYR A N 1
ATOM 954 C CA . TYR A 1 126 ? 14.937 -9.229 -12.146 1.00 95.25 126 TYR A CA 1
ATOM 955 C C . TYR A 1 126 ? 16.420 -9.120 -12.490 1.00 95.25 126 TYR A C 1
ATOM 957 O O . TYR A 1 126 ? 16.793 -8.200 -13.200 1.00 95.25 126 TYR A O 1
ATOM 965 N N . ASP A 1 127 ? 17.251 -10.069 -12.057 1.00 95.06 127 ASP A N 1
ATOM 966 C CA . ASP A 1 127 ? 18.686 -10.039 -12.360 1.00 95.06 127 ASP A CA 1
ATOM 967 C C . ASP A 1 127 ? 18.978 -10.181 -13.856 1.00 95.06 127 ASP A C 1
ATOM 969 O O . ASP A 1 127 ? 19.930 -9.584 -14.348 1.00 95.06 127 ASP A O 1
ATOM 973 N N . ASP A 1 128 ? 18.168 -10.938 -14.598 1.00 96.94 128 ASP A N 1
ATOM 974 C CA . ASP A 1 128 ? 18.349 -11.085 -16.043 1.00 96.94 128 ASP A CA 1
ATOM 975 C C . ASP A 1 128 ? 17.883 -9.834 -16.782 1.00 96.94 128 ASP A C 1
ATOM 977 O O . ASP A 1 128 ? 18.605 -9.314 -17.630 1.00 96.94 128 ASP A O 1
ATOM 981 N N . VAL A 1 129 ? 16.733 -9.287 -16.389 1.00 96.94 129 VAL A N 1
ATOM 982 C CA . VAL A 1 129 ? 16.221 -8.033 -16.952 1.00 96.94 129 VAL A CA 1
ATOM 983 C C . VAL A 1 129 ? 17.151 -6.860 -16.634 1.00 96.94 129 VAL A C 1
ATOM 985 O O . VAL A 1 129 ? 17.458 -6.059 -17.512 1.00 96.94 129 VAL A O 1
ATOM 988 N N . ASN A 1 130 ? 17.686 -6.786 -15.414 1.00 97.44 130 ASN A N 1
ATOM 989 C CA . ASN A 1 130 ? 18.591 -5.723 -14.978 1.00 97.44 130 ASN A CA 1
ATOM 990 C C . ASN A 1 130 ? 19.946 -5.744 -15.708 1.00 97.44 130 ASN A C 1
ATOM 992 O O . ASN A 1 130 ? 20.634 -4.727 -15.708 1.00 97.44 130 ASN A O 1
ATOM 996 N N . LYS A 1 131 ? 20.342 -6.847 -16.365 1.00 97.19 131 LYS A N 1
ATOM 997 C CA . LYS A 1 131 ? 21.498 -6.843 -17.288 1.00 97.19 131 LYS A CA 1
ATOM 998 C C . LYS A 1 131 ? 21.230 -6.004 -18.541 1.00 97.19 131 LYS A C 1
ATOM 1000 O O . LYS A 1 131 ? 22.177 -5.522 -19.149 1.00 97.19 131 LYS A O 1
ATOM 1005 N N . ILE A 1 132 ? 19.961 -5.846 -18.915 1.00 97.12 132 ILE A N 1
ATOM 1006 C CA . ILE A 1 132 ? 19.517 -5.099 -20.095 1.00 97.12 132 ILE A CA 1
ATOM 1007 C C . ILE A 1 132 ? 19.135 -3.672 -19.694 1.00 97.12 132 ILE A C 1
ATOM 1009 O O . ILE A 1 132 ? 19.586 -2.715 -20.314 1.00 97.12 132 ILE A O 1
ATOM 1013 N N . THR A 1 133 ? 18.329 -3.517 -18.640 1.00 97.75 133 THR A N 1
ATOM 1014 C CA . THR A 1 133 ? 17.744 -2.220 -18.278 1.00 97.75 133 THR A CA 1
ATOM 1015 C C . THR A 1 133 ? 18.716 -1.307 -17.536 1.00 97.75 133 THR A C 1
ATOM 1017 O O . THR A 1 133 ? 18.721 -0.108 -17.794 1.00 97.75 133 THR A O 1
ATOM 1020 N N . MET A 1 134 ? 19.589 -1.819 -16.658 1.00 98.12 134 MET A N 1
ATOM 1021 C CA . MET A 1 134 ? 20.510 -0.953 -15.902 1.00 98.12 134 MET A CA 1
ATOM 1022 C C . MET A 1 134 ? 21.457 -0.135 -16.803 1.00 98.12 134 MET A C 1
ATOM 1024 O O . MET A 1 134 ? 21.578 1.064 -16.550 1.00 98.12 134 MET A O 1
ATOM 1028 N N . PRO A 1 135 ? 22.042 -0.692 -17.886 1.00 97.94 135 PRO A N 1
ATOM 1029 C CA . PRO A 1 135 ? 22.785 0.094 -18.880 1.00 97.94 135 PRO A CA 1
ATOM 1030 C C . PRO A 1 135 ? 22.007 1.245 -19.527 1.00 97.94 135 PRO A C 1
ATOM 1032 O O . PRO A 1 135 ? 22.622 2.224 -19.952 1.00 97.94 135 PRO A O 1
ATOM 1035 N N . LEU A 1 136 ? 20.678 1.152 -19.589 1.00 97.88 136 LEU A N 1
ATOM 1036 C CA . LEU A 1 136 ? 19.798 2.158 -20.192 1.00 97.88 136 LEU A CA 1
ATOM 1037 C C . LEU A 1 136 ? 19.339 3.226 -19.189 1.00 97.88 136 LEU A C 1
ATOM 1039 O O . LEU A 1 136 ? 18.891 4.297 -19.595 1.00 97.88 136 LEU A O 1
ATOM 1043 N N . VAL A 1 137 ? 19.475 2.981 -17.880 1.00 98.06 137 VAL A N 1
ATOM 1044 C CA . VAL A 1 137 ? 19.132 3.973 -16.853 1.00 98.06 137 VAL A CA 1
ATOM 1045 C C . VAL A 1 137 ? 19.985 5.226 -17.055 1.00 98.06 137 VAL A C 1
ATOM 1047 O O . VAL A 1 137 ? 21.216 5.181 -17.028 1.00 98.06 137 VAL A O 1
ATOM 1050 N N . LYS A 1 138 ? 19.313 6.366 -17.246 1.00 94.56 138 LYS A N 1
ATOM 1051 C CA . LYS A 1 138 ? 19.959 7.628 -17.615 1.00 94.56 138 LYS A CA 1
ATOM 1052 C C . LYS A 1 138 ? 20.793 8.224 -16.462 1.00 94.56 138 LYS A C 1
ATOM 1054 O O . LYS A 1 138 ? 20.336 8.215 -15.317 1.00 94.56 138 LYS A O 1
ATOM 1059 N N . PRO A 1 139 ? 21.977 8.805 -16.753 1.00 94.38 139 PRO A N 1
ATOM 1060 C CA . PRO A 1 139 ? 22.651 8.835 -18.058 1.00 94.38 139 PRO A CA 1
ATOM 1061 C C . PRO A 1 139 ? 23.117 7.438 -18.503 1.00 94.38 139 PRO A C 1
ATOM 1063 O O . PRO A 1 139 ? 23.781 6.738 -17.738 1.00 94.38 139 PRO A O 1
ATOM 1066 N N . ALA A 1 140 ? 22.769 7.036 -19.730 1.00 92.12 140 ALA A N 1
ATOM 1067 C CA . ALA A 1 140 ? 23.017 5.683 -20.230 1.00 92.12 140 ALA A CA 1
ATOM 1068 C C . ALA A 1 140 ? 24.512 5.312 -20.165 1.00 92.12 140 ALA A C 1
ATOM 1070 O O . ALA A 1 140 ? 25.383 6.154 -20.388 1.00 92.12 140 ALA A O 1
ATOM 1071 N N . GLY A 1 141 ? 24.806 4.055 -19.830 1.00 92.25 141 GLY A N 1
ATOM 1072 C CA . GLY A 1 141 ? 26.165 3.543 -19.616 1.00 92.25 141 GLY A CA 1
ATOM 1073 C C . GLY A 1 141 ? 26.740 3.783 -18.213 1.00 92.25 141 GLY A C 1
ATOM 1074 O O . GLY A 1 141 ? 27.815 3.273 -17.907 1.00 92.25 141 GLY A O 1
ATOM 1075 N N . THR A 1 142 ? 26.036 4.507 -17.333 1.00 96.50 142 THR A N 1
ATOM 1076 C CA . THR A 1 142 ? 26.501 4.765 -15.952 1.00 96.50 142 THR A CA 1
ATOM 1077 C C . THR A 1 142 ? 26.436 3.522 -15.058 1.00 96.50 142 THR A C 1
ATOM 1079 O O . THR A 1 142 ? 27.257 3.361 -14.148 1.00 96.50 142 THR A O 1
ATOM 1082 N N . TYR A 1 143 ? 25.454 2.651 -15.295 1.00 97.75 143 TYR A N 1
ATOM 1083 C CA . TYR A 1 143 ? 25.199 1.458 -14.492 1.00 97.75 143 TYR A CA 1
ATOM 1084 C C . TYR A 1 143 ? 25.323 0.223 -15.376 1.00 97.75 143 TYR A C 1
ATOM 1086 O O . TYR A 1 143 ? 24.638 0.089 -16.377 1.00 97.75 143 TYR A O 1
ATOM 1094 N N . SER A 1 144 ? 26.220 -0.681 -15.018 1.00 96.06 144 SER A N 1
ATOM 1095 C CA . SER A 1 144 ? 26.644 -1.783 -15.884 1.00 96.06 144 SER A CA 1
ATOM 1096 C C . SER A 1 144 ? 25.772 -3.036 -15.773 1.00 96.06 144 SER A C 1
ATOM 1098 O O . SER A 1 144 ? 25.895 -3.945 -16.591 1.00 96.06 144 SER A O 1
ATOM 1100 N N . GLY A 1 145 ? 24.898 -3.116 -14.766 1.00 96.44 145 GLY A N 1
ATOM 1101 C CA . GLY A 1 145 ? 24.068 -4.293 -14.532 1.00 96.44 145 GLY A CA 1
ATOM 1102 C C . GLY A 1 145 ? 23.470 -4.357 -13.122 1.00 96.44 145 GLY A C 1
ATOM 1103 O O . GLY A 1 145 ? 23.478 -3.357 -12.397 1.00 96.44 145 GLY A O 1
ATOM 1104 N N . PRO A 1 146 ? 22.976 -5.537 -12.703 1.00 96.50 146 PRO A N 1
ATOM 1105 C CA . PRO A 1 146 ? 22.298 -5.736 -11.417 1.00 96.50 146 PRO A CA 1
ATOM 1106 C C . PRO A 1 146 ? 23.120 -5.311 -10.189 1.00 96.50 146 PRO A C 1
ATOM 1108 O O . PRO A 1 146 ? 22.570 -4.790 -9.222 1.00 96.50 146 PRO A O 1
ATOM 1111 N N . GLN A 1 147 ? 24.442 -5.475 -10.230 1.00 96.75 147 GLN A N 1
ATOM 1112 C CA . GLN A 1 147 ? 25.372 -5.069 -9.170 1.00 96.75 147 GLN A CA 1
ATOM 1113 C C . GLN A 1 147 ? 25.326 -3.566 -8.859 1.00 96.75 147 GLN A C 1
ATOM 1115 O O . GLN A 1 147 ? 25.609 -3.155 -7.735 1.00 96.75 147 GLN A O 1
ATOM 1120 N N . ASP A 1 148 ? 24.936 -2.745 -9.836 1.00 97.50 148 ASP A N 1
ATOM 1121 C CA . ASP A 1 148 ? 24.857 -1.293 -9.702 1.00 97.50 148 ASP A CA 1
ATOM 1122 C C . ASP A 1 148 ? 23.470 -0.812 -9.239 1.00 97.50 148 ASP A C 1
ATOM 1124 O O . ASP A 1 148 ? 23.258 0.390 -9.079 1.00 97.50 148 ASP A O 1
ATOM 1128 N N . PHE A 1 149 ? 22.517 -1.713 -8.975 1.00 96.44 149 PHE A N 1
ATOM 1129 C CA . PHE A 1 149 ? 21.138 -1.348 -8.633 1.00 96.44 149 PHE A CA 1
ATOM 1130 C C . PHE A 1 149 ? 21.062 -0.448 -7.391 1.00 96.44 149 PHE A C 1
ATOM 1132 O O . PHE A 1 149 ? 20.462 0.626 -7.420 1.00 96.44 149 PHE A O 1
ATOM 1139 N N . SER A 1 150 ? 21.741 -0.828 -6.303 1.00 96.75 150 SER A N 1
ATOM 1140 C CA . SER A 1 150 ? 21.779 -0.010 -5.083 1.00 96.75 150 SER A CA 1
ATOM 1141 C C . SER A 1 150 ? 22.540 1.303 -5.266 1.00 96.75 150 SER A C 1
ATOM 1143 O O . SER A 1 150 ? 22.190 2.303 -4.637 1.00 96.75 150 SER A O 1
ATOM 1145 N N . LYS A 1 151 ? 23.554 1.328 -6.139 1.00 97.06 151 LYS A N 1
ATOM 1146 C CA . LYS A 1 151 ? 24.283 2.551 -6.497 1.00 97.06 151 LYS A CA 1
ATOM 1147 C C . LYS A 1 151 ? 23.362 3.524 -7.237 1.00 97.06 151 LYS A C 1
ATOM 1149 O O . LYS A 1 151 ? 23.320 4.699 -6.884 1.00 97.06 151 LYS A O 1
ATOM 1154 N N . ALA A 1 152 ? 22.577 3.031 -8.194 1.00 97.69 152 ALA A N 1
ATOM 1155 C CA . ALA A 1 152 ? 21.590 3.824 -8.920 1.00 97.69 152 ALA A CA 1
ATOM 1156 C C . ALA A 1 152 ? 20.487 4.359 -8.000 1.00 97.69 152 ALA A C 1
ATOM 1158 O O . ALA A 1 152 ? 20.151 5.538 -8.076 1.00 97.69 152 ALA A O 1
ATOM 1159 N N . GLN A 1 153 ? 19.980 3.539 -7.072 1.00 97.06 153 GLN A N 1
ATOM 1160 C CA . GLN A 1 153 ? 19.024 3.992 -6.056 1.00 97.06 153 GLN A CA 1
ATOM 1161 C C . GLN A 1 153 ? 19.580 5.166 -5.243 1.00 97.06 153 GLN A C 1
ATOM 1163 O O . GLN A 1 153 ? 18.908 6.180 -5.074 1.00 97.06 153 GLN A O 1
ATOM 1168 N N . GLN A 1 154 ? 20.815 5.048 -4.751 1.00 96.31 154 GLN A N 1
ATOM 1169 C CA . GLN A 1 154 ? 21.451 6.103 -3.958 1.00 96.31 154 GLN A CA 1
ATOM 1170 C C . GLN A 1 154 ? 21.678 7.383 -4.768 1.00 96.31 154 GLN A C 1
ATOM 1172 O O . GLN A 1 154 ? 21.416 8.467 -4.254 1.00 96.31 154 GLN A O 1
ATOM 1177 N N . ALA A 1 155 ? 22.127 7.254 -6.018 1.00 96.81 155 ALA A N 1
ATOM 1178 C CA . ALA A 1 155 ? 22.430 8.386 -6.887 1.00 96.81 155 ALA A CA 1
ATOM 1179 C C . ALA A 1 155 ? 21.173 9.133 -7.363 1.00 96.81 155 ALA A C 1
ATOM 1181 O O . ALA A 1 155 ? 21.154 10.360 -7.362 1.00 96.81 155 ALA A O 1
ATOM 1182 N N . LEU A 1 156 ? 20.124 8.403 -7.755 1.00 96.69 156 LEU A N 1
ATOM 1183 C CA . LEU A 1 156 ? 18.914 8.978 -8.354 1.00 96.69 156 LEU A CA 1
ATOM 1184 C C . LEU A 1 156 ? 17.830 9.313 -7.321 1.00 96.69 156 LEU A C 1
ATOM 1186 O O . LEU A 1 156 ? 16.911 10.081 -7.605 1.00 96.69 156 LEU A O 1
ATOM 1190 N N . GLY A 1 157 ? 17.905 8.755 -6.109 1.00 96.19 157 GLY A N 1
ATOM 1191 C CA . GLY A 1 157 ? 16.958 9.054 -5.040 1.00 96.19 157 GLY A CA 1
ATOM 1192 C C . GLY A 1 157 ? 15.509 8.793 -5.463 1.00 96.19 157 GLY A C 1
ATOM 1193 O O . GLY A 1 157 ? 15.154 7.677 -5.837 1.00 96.19 157 GLY A O 1
ATOM 1194 N N . LYS A 1 158 ? 14.653 9.820 -5.398 1.00 95.25 158 LYS A N 1
ATOM 1195 C CA . LYS A 1 158 ? 13.237 9.704 -5.790 1.00 95.25 158 LYS A CA 1
ATOM 1196 C C . LYS A 1 158 ? 13.037 9.435 -7.291 1.00 95.25 158 LYS A C 1
ATOM 1198 O O . LYS A 1 158 ? 11.993 8.913 -7.659 1.00 95.25 158 LYS A O 1
ATOM 1203 N N . ASP A 1 159 ? 14.022 9.760 -8.129 1.00 96.69 159 ASP A N 1
ATOM 1204 C CA . ASP A 1 159 ? 13.926 9.658 -9.590 1.00 96.69 159 ASP A CA 1
ATOM 1205 C C . ASP A 1 159 ? 14.414 8.296 -10.121 1.00 96.69 159 ASP A C 1
ATOM 1207 O O . ASP A 1 159 ? 14.345 8.033 -11.319 1.00 96.69 159 ASP A O 1
ATOM 1211 N N . PHE A 1 160 ? 14.843 7.392 -9.230 1.00 97.81 160 PHE A N 1
ATOM 1212 C CA . PHE A 1 160 ? 15.295 6.046 -9.593 1.00 97.81 160 PHE A CA 1
ATOM 1213 C C . PHE A 1 160 ? 14.221 5.222 -10.318 1.00 97.81 160 PHE A C 1
ATOM 1215 O O . PHE A 1 160 ? 14.492 4.660 -11.375 1.00 97.81 160 PHE A O 1
ATOM 1222 N N . TRP A 1 161 ? 13.012 5.130 -9.755 1.00 97.62 161 TRP A N 1
ATOM 1223 C CA . TRP A 1 161 ? 11.959 4.281 -10.322 1.00 97.62 161 TRP A CA 1
ATOM 1224 C C . TRP A 1 161 ? 11.455 4.771 -11.686 1.00 97.62 161 TRP A C 1
ATOM 1226 O O . TRP A 1 161 ? 11.400 3.937 -12.586 1.00 97.62 161 TRP A O 1
ATOM 1236 N N . PRO A 1 162 ? 11.201 6.081 -11.904 1.00 98.25 162 PRO A N 1
ATOM 1237 C CA . PRO A 1 162 ? 10.924 6.598 -13.245 1.00 98.25 162 PRO A CA 1
ATOM 1238 C C . PRO A 1 162 ? 12.025 6.260 -14.253 1.00 98.25 162 PRO A C 1
ATOM 1240 O O . PRO A 1 162 ? 11.733 5.765 -15.337 1.00 98.25 162 PRO A O 1
ATOM 1243 N N . ALA A 1 163 ? 13.295 6.455 -13.880 1.00 98.44 163 ALA A N 1
ATOM 1244 C CA . ALA A 1 163 ? 14.416 6.163 -14.769 1.00 98.44 163 ALA A CA 1
ATOM 1245 C C . ALA A 1 163 ? 14.517 4.666 -15.107 1.00 98.44 163 ALA A C 1
ATOM 1247 O O . ALA A 1 163 ? 14.848 4.309 -16.236 1.00 98.44 163 ALA A O 1
ATOM 1248 N N . LEU A 1 164 ? 14.211 3.786 -14.147 1.00 98.38 164 LEU A N 1
ATOM 1249 C CA . LEU A 1 164 ? 14.150 2.349 -14.393 1.00 98.38 164 LEU A CA 1
ATOM 1250 C C . LEU A 1 164 ? 12.962 1.976 -15.292 1.00 98.38 164 LEU A C 1
ATOM 1252 O O . LEU A 1 164 ? 13.136 1.165 -16.192 1.00 98.38 164 LEU A O 1
ATOM 1256 N N . GLN A 1 165 ? 11.780 2.564 -15.089 1.00 98.62 165 GLN A N 1
ATOM 1257 C CA . GLN A 1 165 ? 10.605 2.319 -15.934 1.00 98.62 165 GLN A CA 1
ATOM 1258 C C . GLN A 1 165 ? 10.851 2.751 -17.388 1.00 98.62 165 GLN A C 1
ATOM 1260 O O . GLN A 1 165 ? 10.532 2.006 -18.312 1.00 98.62 165 GLN A O 1
ATOM 1265 N N . ASP A 1 166 ? 11.497 3.899 -17.603 1.00 98.62 166 ASP A N 1
ATOM 1266 C CA . ASP A 1 166 ? 11.903 4.324 -18.948 1.00 98.62 166 ASP A CA 1
ATOM 1267 C C . ASP A 1 166 ? 12.942 3.372 -19.557 1.00 98.62 166 ASP A C 1
ATOM 1269 O O . ASP A 1 166 ? 12.874 3.077 -20.745 1.00 98.62 166 ASP A O 1
ATOM 1273 N N . ALA A 1 167 ? 13.845 2.803 -18.753 1.00 98.38 167 ALA A N 1
ATOM 1274 C CA . ALA A 1 167 ? 14.765 1.772 -19.226 1.00 98.38 167 ALA A CA 1
ATOM 1275 C C . ALA A 1 167 ? 14.050 0.474 -19.654 1.00 98.38 167 ALA A C 1
ATOM 1277 O O . ALA A 1 167 ? 14.468 -0.142 -20.632 1.00 98.38 167 ALA A O 1
ATOM 1278 N N . TYR A 1 168 ? 12.969 0.061 -18.975 1.00 98.00 168 TYR A N 1
ATOM 1279 C CA . TYR A 1 168 ? 12.111 -1.040 -19.447 1.00 98.00 168 TYR A CA 1
ATOM 1280 C C . TYR A 1 168 ? 11.482 -0.712 -20.806 1.00 98.00 168 TYR A C 1
ATOM 1282 O O . TYR A 1 168 ? 11.497 -1.550 -21.705 1.00 98.00 168 TYR A O 1
ATOM 1290 N N . HIS A 1 169 ? 10.951 0.503 -20.956 1.00 97.75 169 HIS A N 1
ATOM 1291 C CA . HIS A 1 169 ? 10.345 0.969 -22.202 1.00 97.75 169 HIS A CA 1
ATOM 1292 C C . HIS A 1 169 ? 11.354 1.006 -23.359 1.00 97.75 169 HIS A C 1
ATOM 1294 O O . HIS A 1 169 ? 11.096 0.464 -24.430 1.00 97.75 169 HIS A O 1
ATOM 1300 N N . GLU A 1 170 ? 12.533 1.589 -23.136 1.00 97.38 170 GLU A N 1
ATOM 1301 C CA . GLU A 1 170 ? 13.588 1.705 -24.146 1.00 97.38 170 GLU A CA 1
ATOM 1302 C C . GLU A 1 170 ? 14.153 0.333 -24.551 1.00 97.38 170 GLU A C 1
ATOM 1304 O O . GLU A 1 170 ? 14.436 0.109 -25.733 1.00 97.38 170 GLU A O 1
ATOM 1309 N N . ALA A 1 171 ? 14.255 -0.614 -23.609 1.00 96.94 171 ALA A N 1
ATOM 1310 C CA . ALA A 1 171 ? 14.792 -1.954 -23.851 1.00 96.94 171 ALA A CA 1
ATOM 1311 C C . ALA A 1 171 ? 14.024 -2.753 -24.919 1.00 96.94 171 ALA A C 1
ATOM 1313 O O . ALA A 1 171 ? 14.626 -3.582 -25.602 1.00 96.94 171 ALA A O 1
ATOM 1314 N N . GLU A 1 172 ? 12.731 -2.477 -25.117 1.00 95.12 172 GLU A N 1
ATOM 1315 C CA . GLU A 1 172 ? 11.909 -3.081 -26.179 1.00 95.12 172 GLU A CA 1
ATOM 1316 C C . GLU A 1 172 ? 12.406 -2.721 -27.593 1.00 95.12 172 GLU A C 1
ATOM 1318 O O . GLU A 1 172 ? 12.086 -3.406 -28.557 1.00 95.12 172 GLU A O 1
ATOM 1323 N N . THR A 1 173 ? 13.209 -1.666 -27.743 1.00 92.19 173 THR A N 1
ATOM 1324 C CA . THR A 1 173 ? 13.695 -1.192 -29.053 1.00 92.19 173 THR A CA 1
ATOM 1325 C C . THR A 1 173 ? 15.180 -1.477 -29.301 1.00 92.19 173 THR A C 1
ATOM 1327 O O . THR A 1 173 ? 15.666 -1.320 -30.423 1.00 92.19 173 THR A O 1
ATOM 1330 N N . VAL A 1 174 ? 15.910 -1.934 -28.278 1.00 91.56 174 VAL A N 1
ATOM 1331 C CA . VAL A 1 174 ? 17.361 -2.181 -28.341 1.00 91.56 174 VAL A CA 1
ATOM 1332 C C . VAL A 1 174 ? 17.696 -3.344 -29.276 1.00 91.56 174 VAL A C 1
ATOM 1334 O O . VAL A 1 174 ? 16.933 -4.303 -29.390 1.00 91.56 174 VAL A O 1
ATOM 1337 N N . ASP A 1 175 ? 18.863 -3.268 -29.931 1.00 89.88 175 ASP A N 1
ATOM 1338 C CA . ASP A 1 175 ? 19.398 -4.298 -30.832 1.00 89.88 175 ASP A CA 1
ATOM 1339 C C . ASP A 1 175 ? 18.364 -4.756 -31.880 1.00 89.88 175 ASP A C 1
ATOM 1341 O O . ASP A 1 175 ? 18.166 -5.950 -32.095 1.00 89.88 175 ASP A O 1
ATOM 1345 N N . PHE A 1 176 ? 17.671 -3.803 -32.513 1.00 90.00 176 PHE A N 1
ATOM 1346 C CA . PHE A 1 176 ? 16.587 -4.071 -33.471 1.00 90.00 176 PHE A CA 1
ATOM 1347 C C . PHE A 1 176 ? 15.418 -4.869 -32.864 1.00 90.00 176 PHE A C 1
ATOM 1349 O O . PHE A 1 176 ? 14.846 -5.744 -33.511 1.00 90.00 176 PHE A O 1
ATOM 1356 N N . GLY A 1 177 ? 15.063 -4.566 -31.611 1.00 89.06 177 GLY A N 1
ATOM 1357 C CA . GLY A 1 177 ? 13.972 -5.228 -30.892 1.00 89.06 177 GLY A CA 1
ATOM 1358 C C . GLY A 1 177 ? 14.328 -6.618 -30.365 1.00 89.06 177 GLY A C 1
ATOM 1359 O O . GLY A 1 177 ? 13.433 -7.407 -30.078 1.00 89.06 177 GLY A O 1
ATOM 1360 N N . LYS A 1 178 ? 15.618 -6.935 -30.205 1.00 94.25 178 LYS A N 1
ATOM 1361 C CA . LYS A 1 178 ? 16.114 -8.241 -29.730 1.00 94.25 178 LYS A CA 1
ATOM 1362 C C . LYS A 1 178 ? 15.445 -8.737 -28.447 1.00 94.25 178 LYS A C 1
ATOM 1364 O O . LYS A 1 178 ? 15.274 -9.941 -28.275 1.00 94.25 178 LYS A O 1
ATOM 1369 N N . TYR A 1 179 ? 15.140 -7.826 -27.525 1.00 92.94 179 TYR A N 1
ATOM 1370 C CA . TYR A 1 179 ? 14.543 -8.148 -26.223 1.00 92.94 179 TYR A CA 1
ATOM 1371 C C . TYR A 1 179 ? 13.018 -8.006 -26.208 1.00 92.94 179 TYR A C 1
ATOM 1373 O O . TYR A 1 179 ? 12.382 -8.259 -25.186 1.00 92.94 179 TYR A O 1
ATOM 1381 N N . SER A 1 180 ? 12.445 -7.608 -27.339 1.00 94.44 180 SER A N 1
ATOM 1382 C CA . SER A 1 180 ? 11.016 -7.460 -27.535 1.00 94.44 180 SER A CA 1
ATOM 1383 C C . SER A 1 180 ? 10.391 -8.781 -27.960 1.00 94.44 180 SER A C 1
ATOM 1385 O O . SER A 1 180 ? 10.914 -9.465 -28.836 1.00 94.44 180 SER A O 1
ATOM 1387 N N . ASP A 1 181 ? 9.240 -9.130 -27.393 1.00 93.69 181 ASP A N 1
ATOM 1388 C CA . ASP A 1 181 ? 8.399 -10.207 -27.906 1.00 93.69 181 ASP A CA 1
ATOM 1389 C C . ASP A 1 181 ? 7.587 -9.679 -29.103 1.00 93.69 181 ASP A C 1
ATOM 1391 O O . ASP A 1 181 ? 6.662 -8.881 -28.908 1.00 93.69 181 ASP A O 1
ATOM 1395 N N . PRO A 1 182 ? 7.883 -10.089 -30.349 1.00 92.38 182 PRO A N 1
ATOM 1396 C CA . PRO A 1 182 ? 7.213 -9.548 -31.529 1.00 92.38 182 PRO A CA 1
ATOM 1397 C C . PRO A 1 182 ? 5.728 -9.931 -31.613 1.00 92.38 182 PRO A C 1
ATOM 1399 O O . PRO A 1 182 ? 4.993 -9.334 -32.396 1.00 92.38 182 PRO A O 1
ATOM 1402 N N . SER A 1 183 ? 5.268 -10.912 -30.826 1.00 94.75 183 SER A N 1
ATOM 1403 C CA . SER A 1 183 ? 3.855 -11.300 -30.769 1.00 94.75 183 SER A CA 1
ATOM 1404 C C . SER A 1 183 ? 3.016 -10.389 -29.867 1.00 94.75 183 SER A C 1
ATOM 1406 O O . SER A 1 183 ? 1.784 -10.416 -29.929 1.00 94.75 183 SER A O 1
ATOM 1408 N N . LEU A 1 184 ? 3.669 -9.573 -29.036 1.00 94.50 184 LEU A N 1
ATOM 1409 C CA . LEU A 1 184 ? 3.010 -8.715 -28.066 1.00 94.50 184 LEU A CA 1
ATOM 1410 C C . LEU A 1 184 ? 2.457 -7.448 -28.753 1.00 94.50 184 LEU A C 1
ATOM 1412 O O . LEU A 1 184 ? 3.234 -6.702 -29.352 1.00 94.50 184 LEU A O 1
ATOM 1416 N N . PRO A 1 185 ? 1.144 -7.158 -28.655 1.00 95.38 185 PRO A N 1
ATOM 1417 C CA . PRO A 1 185 ? 0.565 -5.916 -29.162 1.00 95.38 185 PRO A CA 1
ATOM 1418 C C . PRO A 1 185 ? 1.210 -4.677 -28.538 1.00 95.38 185 PRO A C 1
ATOM 1420 O O . PRO A 1 185 ? 1.575 -4.700 -27.364 1.00 95.38 185 PRO A O 1
ATOM 1423 N N . GLU A 1 186 ? 1.234 -3.563 -29.274 1.00 93.12 186 GLU A N 1
ATOM 1424 C CA . GLU A 1 186 ? 1.815 -2.292 -28.809 1.00 93.12 186 GLU A CA 1
ATOM 1425 C C . GLU A 1 186 ? 1.241 -1.834 -27.457 1.00 93.12 186 GLU A C 1
ATOM 1427 O O . GLU A 1 186 ? 1.968 -1.415 -26.565 1.00 93.12 186 GLU A O 1
ATOM 1432 N N . SER A 1 187 ? -0.068 -2.008 -27.245 1.00 94.19 187 SER A N 1
ATOM 1433 C CA . SER A 1 187 ? -0.738 -1.655 -25.985 1.00 94.19 187 SER A CA 1
ATOM 1434 C C . SER A 1 187 ? -0.306 -2.490 -24.774 1.00 94.19 187 SER A C 1
ATOM 1436 O O . SER A 1 187 ? -0.721 -2.190 -23.656 1.00 94.19 187 SER A O 1
ATOM 1438 N N . LEU A 1 188 ? 0.423 -3.585 -25.000 1.00 95.56 188 LEU A N 1
ATOM 1439 C CA . LEU A 1 188 ? 0.955 -4.467 -23.966 1.00 95.56 188 LEU A CA 1
ATOM 1440 C C . LEU A 1 188 ? 2.479 -4.358 -23.835 1.00 95.56 188 LEU A C 1
ATOM 1442 O O . LEU A 1 188 ? 3.032 -5.045 -22.984 1.00 95.56 188 LEU A O 1
ATOM 1446 N N . LYS A 1 189 ? 3.154 -3.518 -24.632 1.00 97.00 189 LYS A N 1
ATOM 1447 C CA . LYS A 1 189 ? 4.585 -3.222 -24.468 1.00 97.00 189 LYS A CA 1
ATOM 1448 C C . LYS A 1 189 ? 4.843 -2.487 -23.153 1.00 97.00 189 LYS A C 1
ATOM 1450 O O . LYS A 1 189 ? 3.917 -1.994 -22.506 1.00 97.00 189 LYS A O 1
ATOM 1455 N N . ALA A 1 190 ? 6.107 -2.452 -22.734 1.00 98.12 190 ALA A N 1
ATOM 1456 C CA . ALA A 1 190 ? 6.491 -1.793 -21.493 1.00 98.12 190 ALA A CA 1
ATOM 1457 C C . ALA A 1 190 ? 6.055 -0.316 -21.493 1.00 98.12 190 ALA A C 1
ATOM 1459 O O . ALA A 1 190 ? 6.251 0.395 -22.477 1.00 98.12 190 ALA A O 1
ATOM 1460 N N . GLU A 1 191 ? 5.455 0.148 -20.395 1.00 98.31 191 GLU A N 1
ATOM 1461 C CA . GLU A 1 191 ? 5.043 1.548 -20.250 1.00 98.31 191 GLU A CA 1
ATOM 1462 C C . GLU A 1 191 ? 6.278 2.442 -20.042 1.00 98.31 191 GLU A C 1
ATOM 1464 O O . GLU A 1 191 ? 7.236 2.040 -19.391 1.00 98.31 191 GLU A O 1
ATOM 1469 N N . SER A 1 192 ? 6.249 3.683 -20.520 1.00 98.50 192 SER A N 1
ATOM 1470 C CA . SER A 1 192 ? 7.170 4.727 -20.047 1.00 98.50 192 SER A CA 1
ATOM 1471 C C . SER A 1 192 ? 6.738 5.251 -18.675 1.00 98.50 192 SER A C 1
ATOM 1473 O O . SER A 1 192 ? 5.557 5.195 -18.310 1.00 98.50 192 SER A O 1
ATOM 1475 N N . SER A 1 193 ? 7.667 5.854 -17.934 1.00 98.50 193 SER A N 1
ATOM 1476 C CA . SER A 1 193 ? 7.380 6.493 -16.645 1.00 98.50 193 SER A CA 1
ATOM 1477 C C . SER A 1 193 ? 6.297 7.569 -16.770 1.00 98.50 193 SER A C 1
ATOM 1479 O O . SER A 1 193 ? 5.407 7.677 -15.929 1.00 98.50 193 SER A O 1
ATOM 1481 N N . THR A 1 194 ? 6.288 8.319 -17.877 1.00 98.62 194 THR A N 1
ATOM 1482 C CA . THR A 1 194 ? 5.272 9.348 -18.147 1.00 98.62 194 THR A CA 1
ATOM 1483 C C . THR A 1 194 ? 3.868 8.750 -18.260 1.00 98.62 194 THR A C 1
ATOM 1485 O O . THR A 1 194 ? 2.912 9.324 -17.733 1.00 98.62 194 THR A O 1
ATOM 1488 N N . GLN A 1 195 ? 3.717 7.590 -18.908 1.00 98.62 195 GLN A N 1
ATOM 1489 C CA . GLN A 1 195 ? 2.422 6.907 -19.003 1.00 98.62 195 GLN A CA 1
ATOM 1490 C C . GLN A 1 195 ? 1.924 6.479 -17.617 1.00 98.62 195 GLN A C 1
ATOM 1492 O O . GLN A 1 195 ? 0.780 6.785 -17.265 1.00 98.62 195 GLN A O 1
ATOM 1497 N N . VAL A 1 196 ? 2.795 5.860 -16.810 1.00 98.75 196 VAL A N 1
ATOM 1498 C CA . VAL A 1 196 ? 2.470 5.401 -15.449 1.00 98.75 196 VAL A CA 1
ATOM 1499 C C . VAL A 1 196 ? 2.093 6.576 -14.543 1.00 98.75 196 VAL A C 1
ATOM 1501 O O . VAL A 1 196 ? 1.027 6.560 -13.920 1.00 98.75 196 VAL A O 1
ATOM 1504 N N . ILE A 1 197 ? 2.917 7.628 -14.513 1.00 98.81 197 ILE A N 1
ATOM 1505 C CA . ILE A 1 197 ? 2.699 8.830 -13.696 1.00 98.81 197 ILE A CA 1
ATOM 1506 C C . ILE A 1 197 ? 1.373 9.497 -14.060 1.00 98.81 197 ILE A C 1
ATOM 1508 O O . ILE A 1 197 ? 0.582 9.816 -13.170 1.00 98.81 197 ILE A O 1
ATOM 1512 N N . ASN A 1 198 ? 1.086 9.667 -15.354 1.00 98.75 198 ASN A N 1
ATOM 1513 C CA . ASN A 1 198 ? -0.133 10.334 -15.805 1.00 98.75 198 ASN A CA 1
ATOM 1514 C C . ASN A 1 198 ? -1.395 9.564 -15.400 1.00 98.75 198 ASN A C 1
ATOM 1516 O O . ASN A 1 198 ? -2.326 10.163 -14.852 1.00 98.75 198 ASN A O 1
ATOM 1520 N N . ARG A 1 199 ? -1.446 8.242 -15.620 1.00 98.50 199 ARG A N 1
ATOM 1521 C CA . ARG A 1 199 ? -2.632 7.453 -15.238 1.00 98.50 199 ARG A CA 1
ATOM 1522 C C . ARG A 1 199 ? -2.808 7.369 -13.722 1.00 98.50 199 ARG A C 1
ATOM 1524 O O . ARG A 1 199 ? -3.937 7.488 -13.246 1.00 98.50 199 ARG A O 1
ATOM 1531 N N . MET A 1 200 ? -1.713 7.249 -12.965 1.00 98.69 200 MET A N 1
ATOM 1532 C CA . MET A 1 200 ? -1.742 7.261 -11.499 1.00 98.69 200 MET A CA 1
ATOM 1533 C C . MET A 1 200 ? -2.243 8.606 -10.968 1.00 98.69 200 MET A C 1
ATOM 1535 O O . MET A 1 200 ? -3.151 8.632 -10.136 1.00 98.69 200 MET A O 1
ATOM 1539 N N . ASN A 1 201 ? -1.716 9.720 -11.483 1.00 98.62 201 ASN A N 1
ATOM 1540 C CA . ASN A 1 201 ? -2.133 11.062 -11.086 1.00 98.62 201 ASN A CA 1
ATOM 1541 C C . ASN A 1 201 ? -3.620 11.306 -11.383 1.00 98.62 201 ASN A C 1
ATOM 1543 O O . ASN A 1 201 ? -4.359 11.776 -10.513 1.00 98.62 201 ASN A O 1
ATOM 1547 N N . ASN A 1 202 ? -4.077 10.944 -12.586 1.00 98.69 202 ASN A N 1
ATOM 1548 C CA . ASN A 1 202 ? -5.475 11.098 -12.987 1.00 98.69 202 ASN A CA 1
ATOM 1549 C C . ASN A 1 202 ? -6.416 10.296 -12.076 1.00 98.69 202 ASN A C 1
ATOM 1551 O O . ASN A 1 202 ? -7.432 10.817 -11.611 1.00 98.69 202 ASN A O 1
ATOM 1555 N N . GLU A 1 203 ? -6.067 9.045 -11.771 1.00 98.81 203 GLU A N 1
ATOM 1556 C CA . GLU A 1 203 ? -6.889 8.176 -10.930 1.00 98.81 203 GLU A CA 1
ATOM 1557 C C . GLU A 1 203 ? -6.890 8.615 -9.463 1.00 98.81 203 GLU A C 1
ATOM 1559 O O . GLU A 1 203 ? -7.957 8.744 -8.861 1.00 98.81 203 GLU A O 1
ATOM 1564 N N . LEU A 1 204 ? -5.725 8.915 -8.880 1.00 98.69 204 LEU A N 1
ATOM 1565 C CA . LEU A 1 204 ? -5.632 9.394 -7.498 1.00 98.69 204 LEU A CA 1
ATOM 1566 C C . LEU A 1 204 ? -6.361 10.729 -7.316 1.00 98.69 204 LEU A C 1
ATOM 1568 O O . LEU A 1 204 ? -7.053 10.914 -6.311 1.00 98.69 204 LEU A O 1
ATOM 1572 N N . THR A 1 205 ? -6.276 11.627 -8.301 1.00 98.44 205 THR A N 1
ATOM 1573 C CA . THR A 1 205 ? -7.021 12.894 -8.314 1.00 98.44 205 THR A CA 1
ATOM 1574 C C . THR A 1 205 ? -8.525 12.649 -8.390 1.00 98.44 205 THR A C 1
ATOM 1576 O O . THR A 1 205 ? -9.275 13.196 -7.581 1.00 98.44 205 THR A O 1
ATOM 1579 N N . SER A 1 206 ? -8.981 11.772 -9.290 1.00 98.44 206 SER A N 1
ATOM 1580 C CA . SER A 1 206 ? -10.394 11.387 -9.412 1.00 98.44 206 SER A CA 1
ATOM 1581 C C . SER A 1 206 ? -10.943 10.786 -8.109 1.00 98.44 206 SER A C 1
ATOM 1583 O O . SER A 1 206 ? -11.996 11.199 -7.606 1.00 98.44 206 SER A O 1
ATOM 1585 N N . ILE A 1 207 ? -10.195 9.862 -7.494 1.00 98.50 207 ILE A N 1
ATOM 1586 C CA . ILE A 1 207 ? -10.527 9.261 -6.196 1.00 98.50 207 ILE A CA 1
ATOM 1587 C C . ILE A 1 207 ? -10.650 10.343 -5.117 1.00 98.50 207 ILE A C 1
ATOM 1589 O O . ILE A 1 207 ? -11.619 10.341 -4.345 1.00 98.50 207 ILE A O 1
ATOM 1593 N N . ALA A 1 208 ? -9.695 11.274 -5.067 1.00 98.00 208 ALA A N 1
ATOM 1594 C CA . ALA A 1 208 ? -9.678 12.352 -4.091 1.00 98.00 208 ALA A CA 1
ATOM 1595 C C . ALA A 1 208 ? -10.869 13.303 -4.268 1.00 98.00 208 ALA A C 1
ATOM 1597 O O . ALA A 1 208 ? -11.610 13.530 -3.313 1.00 98.00 208 ALA A O 1
ATOM 1598 N N . GLN A 1 209 ? -11.127 13.775 -5.489 1.00 96.88 209 GLN A N 1
ATOM 1599 C CA . GLN A 1 209 ? -12.252 14.658 -5.821 1.00 96.88 209 GLN A CA 1
ATOM 1600 C C . GLN A 1 209 ? -13.608 14.005 -5.525 1.00 96.88 209 GLN A C 1
ATOM 1602 O O . GLN A 1 209 ? -14.517 14.631 -4.969 1.00 96.88 209 GLN A O 1
ATOM 1607 N N . LYS A 1 210 ? -13.757 12.707 -5.821 1.00 96.56 210 LYS A N 1
ATOM 1608 C CA . LYS A 1 210 ? -14.968 11.953 -5.469 1.00 96.56 210 LYS A CA 1
ATOM 1609 C C . LYS A 1 210 ? -15.177 11.901 -3.955 1.00 96.56 210 LYS A C 1
ATOM 1611 O O . LYS A 1 210 ? -16.311 12.038 -3.487 1.00 96.56 210 LYS A O 1
ATOM 1616 N N . ALA A 1 211 ? -14.105 11.717 -3.186 1.00 96.44 211 ALA A N 1
ATOM 1617 C CA . ALA A 1 211 ? -14.159 11.679 -1.729 1.00 96.44 211 ALA A CA 1
ATOM 1618 C C . ALA A 1 211 ? -14.336 13.072 -1.094 1.00 96.44 211 ALA A C 1
ATOM 1620 O O . ALA A 1 211 ? -14.984 13.170 -0.049 1.00 96.44 211 ALA A O 1
ATOM 1621 N N . GLU A 1 212 ? -13.843 14.142 -1.725 1.00 94.50 212 GLU A N 1
ATOM 1622 C CA . GLU A 1 212 ? -13.849 15.532 -1.233 1.00 94.50 212 GLU A CA 1
ATOM 1623 C C . GLU A 1 212 ? -15.261 16.059 -0.944 1.00 94.50 212 GLU A C 1
ATOM 1625 O O . GLU A 1 212 ? -15.464 16.803 0.017 1.00 94.50 212 GLU A O 1
ATOM 1630 N N . LYS A 1 213 ? -16.275 15.558 -1.666 1.00 90.50 213 LYS A N 1
ATOM 1631 C CA . LYS A 1 213 ? -17.702 15.825 -1.394 1.00 90.50 213 LYS A CA 1
ATOM 1632 C C . LYS A 1 213 ? -18.101 15.501 0.049 1.00 90.50 213 LYS A C 1
ATOM 1634 O O . LYS A 1 213 ? -18.979 16.136 0.632 1.00 90.50 213 LYS A O 1
ATOM 1639 N N . THR A 1 214 ? -17.467 14.492 0.648 1.00 92.62 214 THR A N 1
ATOM 1640 C CA . THR A 1 214 ? -17.774 14.048 2.013 1.00 92.62 214 THR A CA 1
ATOM 1641 C C . THR A 1 214 ? -16.584 14.131 2.972 1.00 92.62 214 THR A C 1
ATOM 1643 O O . THR A 1 214 ? -16.802 14.068 4.186 1.00 92.62 214 THR A O 1
ATOM 1646 N N . GLY A 1 215 ? -15.357 14.285 2.467 1.00 95.19 215 GLY A N 1
ATOM 1647 C CA . GLY A 1 215 ? -14.097 14.185 3.211 1.00 95.19 215 GLY A CA 1
ATOM 1648 C C . GLY A 1 215 ? -13.864 12.797 3.815 1.00 95.19 215 GLY A C 1
ATOM 1649 O O . GLY A 1 215 ? -14.698 11.901 3.690 1.00 95.19 215 GLY A O 1
ATOM 1650 N N . GLY A 1 216 ? -12.779 12.622 4.566 1.00 96.12 216 GLY A N 1
ATOM 1651 C CA . GLY A 1 216 ? -12.508 11.398 5.335 1.00 96.12 216 GLY A CA 1
ATOM 1652 C C . GLY A 1 216 ? -11.448 10.492 4.712 1.00 96.12 216 GLY A C 1
ATOM 1653 O O . GLY A 1 216 ? -10.629 10.951 3.924 1.00 96.12 216 GLY A O 1
ATOM 1654 N N . ASN A 1 217 ? -11.417 9.220 5.119 1.00 98.44 217 ASN A N 1
ATOM 1655 C CA . ASN A 1 217 ? -10.318 8.313 4.779 1.00 98.44 217 ASN A CA 1
ATOM 1656 C C . ASN A 1 217 ? -10.668 7.404 3.596 1.00 98.44 217 ASN A C 1
ATOM 1658 O O . ASN A 1 217 ? -11.764 6.834 3.551 1.00 98.44 217 ASN A O 1
ATOM 1662 N N . VAL A 1 218 ? -9.708 7.218 2.697 1.00 98.75 218 VAL A N 1
ATOM 1663 C CA . VAL A 1 218 ? -9.771 6.306 1.553 1.00 98.75 218 VAL A CA 1
ATOM 1664 C C . VAL A 1 218 ? -8.565 5.374 1.609 1.00 98.75 218 VAL A C 1
ATOM 1666 O O . VAL A 1 218 ? -7.450 5.837 1.830 1.00 98.75 218 VAL A O 1
ATOM 1669 N N . LEU A 1 219 ? -8.781 4.072 1.442 1.00 98.88 219 LEU A N 1
ATOM 1670 C CA . LEU A 1 219 ? -7.696 3.104 1.266 1.00 98.88 219 LEU A CA 1
ATOM 1671 C C . LEU A 1 219 ? -7.424 2.947 -0.231 1.00 98.88 219 LEU A C 1
ATOM 1673 O O . LEU A 1 219 ? -8.367 2.730 -0.988 1.00 98.88 219 LEU A O 1
ATOM 1677 N N . VAL A 1 220 ? -6.170 3.037 -0.659 1.00 98.88 220 VAL A N 1
ATOM 1678 C CA . VAL A 1 220 ? -5.777 2.801 -2.053 1.00 98.88 220 VAL A CA 1
ATOM 1679 C C . VAL A 1 220 ? -4.613 1.823 -2.059 1.00 98.88 220 VAL A C 1
ATOM 1681 O O . VAL A 1 220 ? -3.553 2.139 -1.526 1.00 98.88 220 VAL A O 1
ATOM 1684 N N . VAL A 1 221 ? -4.806 0.639 -2.642 1.00 98.88 221 VAL A N 1
ATOM 1685 C CA . VAL A 1 221 ? -3.751 -0.376 -2.760 1.00 98.88 221 VAL A CA 1
ATOM 1686 C C . VAL A 1 221 ? -3.245 -0.459 -4.198 1.00 98.88 221 VAL A C 1
ATOM 1688 O O . VAL A 1 221 ? -3.995 -0.800 -5.109 1.00 98.88 221 VAL A O 1
ATOM 1691 N N . SER A 1 222 ? -1.963 -0.173 -4.385 1.00 98.56 222 SER A N 1
ATOM 1692 C CA . SER A 1 222 ? -1.253 -0.205 -5.666 1.00 98.56 222 SER A CA 1
ATOM 1693 C C . SER A 1 222 ? 0.082 -0.951 -5.486 1.00 98.56 222 SER A C 1
ATOM 1695 O O . SER A 1 222 ? 0.156 -1.896 -4.690 1.00 98.56 222 SER A O 1
ATOM 1697 N N . SER A 1 223 ? 1.123 -0.582 -6.226 1.00 97.88 223 SER A N 1
ATOM 1698 C CA . SER A 1 223 ? 2.328 -1.392 -6.408 1.00 97.88 223 SER A CA 1
ATOM 1699 C C . SER A 1 223 ? 3.613 -0.645 -6.042 1.00 97.88 223 SER A C 1
ATOM 1701 O O . SER A 1 223 ? 3.577 0.476 -5.541 1.00 97.88 223 SER A O 1
ATOM 1703 N N . GLY A 1 224 ? 4.748 -1.337 -6.146 1.00 91.56 224 GLY A N 1
ATOM 1704 C CA . GLY A 1 224 ? 6.008 -0.900 -5.555 1.00 91.56 224 GLY A CA 1
ATOM 1705 C C . GLY A 1 224 ? 6.735 0.180 -6.343 1.00 91.56 224 GLY A C 1
ATOM 1706 O O . GLY A 1 224 ? 7.427 0.964 -5.703 1.00 91.56 224 GLY A O 1
ATOM 1707 N N . MET A 1 225 ? 6.572 0.239 -7.669 1.00 95.25 225 MET A N 1
ATOM 1708 C CA . MET A 1 225 ? 7.185 1.264 -8.523 1.00 95.25 225 MET A CA 1
ATOM 1709 C C . MET A 1 225 ? 6.202 2.382 -8.885 1.00 95.25 225 MET A C 1
ATOM 1711 O O . MET A 1 225 ? 6.536 3.551 -8.725 1.00 95.25 225 MET A O 1
ATOM 1715 N N . SER A 1 226 ? 4.952 2.063 -9.221 1.00 98.12 226 SER A N 1
ATOM 1716 C CA . SER A 1 226 ? 3.946 3.045 -9.642 1.00 98.12 226 SER A CA 1
ATOM 1717 C C . SER A 1 226 ? 3.641 4.092 -8.571 1.00 98.12 226 SER A C 1
ATOM 1719 O O . SER A 1 226 ? 3.422 5.263 -8.885 1.00 98.12 226 SER A O 1
ATOM 1721 N N . ILE A 1 227 ? 3.654 3.701 -7.289 1.00 98.44 227 ILE A N 1
ATOM 1722 C CA . ILE A 1 227 ? 3.499 4.641 -6.174 1.00 98.44 227 ILE A CA 1
ATOM 1723 C C . ILE A 1 227 ? 4.672 5.634 -6.120 1.00 98.44 227 ILE A C 1
ATOM 1725 O O . ILE A 1 227 ? 4.413 6.836 -6.197 1.00 98.44 227 ILE A O 1
ATOM 1729 N N . PRO A 1 228 ? 5.940 5.205 -5.952 1.00 97.06 228 PRO A N 1
ATOM 1730 C CA . PRO A 1 228 ? 7.051 6.145 -5.905 1.00 97.06 228 PRO A CA 1
ATOM 1731 C C . PRO A 1 228 ? 7.323 6.873 -7.227 1.00 97.06 228 PRO A C 1
ATOM 1733 O O . PRO A 1 228 ? 7.833 7.987 -7.162 1.00 97.06 228 PRO A O 1
ATOM 1736 N N . GLU A 1 229 ? 6.955 6.322 -8.386 1.00 97.88 229 GLU A N 1
ATOM 1737 C CA . GLU A 1 229 ? 6.969 7.045 -9.666 1.00 97.88 229 GLU A CA 1
ATOM 1738 C C . GLU A 1 229 ? 6.006 8.227 -9.652 1.00 97.88 229 GLU A C 1
ATOM 1740 O O . GLU A 1 229 ? 6.411 9.351 -9.928 1.00 97.88 229 GLU A O 1
ATOM 1745 N N . TRP A 1 230 ? 4.745 8.012 -9.265 1.00 98.56 230 TRP A N 1
ATOM 1746 C CA . TRP A 1 230 ? 3.803 9.121 -9.118 1.00 98.56 230 TRP A CA 1
ATOM 1747 C C . TRP A 1 230 ? 4.325 10.160 -8.117 1.00 98.56 230 TRP A C 1
ATOM 1749 O O . TRP A 1 230 ? 4.342 11.352 -8.412 1.00 98.56 230 TRP A O 1
ATOM 1759 N N . LEU A 1 231 ? 4.825 9.712 -6.961 1.00 97.69 231 LEU A N 1
ATOM 1760 C CA . LEU A 1 231 ? 5.370 10.608 -5.940 1.00 97.69 231 LEU A CA 1
ATOM 1761 C C . LEU A 1 231 ? 6.562 11.432 -6.431 1.00 97.69 231 LEU A C 1
ATOM 1763 O O . LEU A 1 231 ? 6.707 12.575 -6.006 1.00 97.69 231 LEU A O 1
ATOM 1767 N N . SER A 1 232 ? 7.422 10.892 -7.296 1.00 96.88 232 SER A N 1
ATOM 1768 C CA . SER A 1 232 ? 8.607 11.617 -7.767 1.00 96.88 232 SER A CA 1
ATOM 1769 C C . SER A 1 232 ? 8.250 12.862 -8.590 1.00 96.88 232 SER A C 1
ATOM 1771 O O . SER A 1 232 ? 9.025 13.826 -8.582 1.00 96.88 232 SER A O 1
ATOM 1773 N N . ALA A 1 233 ? 7.080 12.853 -9.243 1.00 97.31 233 ALA A N 1
ATOM 1774 C CA . ALA A 1 233 ? 6.540 13.951 -10.041 1.00 97.31 233 ALA A CA 1
ATOM 1775 C C . ALA A 1 233 ? 5.765 14.996 -9.216 1.00 97.31 233 ALA A C 1
ATOM 1777 O O . ALA A 1 233 ? 5.500 16.102 -9.696 1.00 97.31 233 ALA A O 1
ATOM 1778 N N . GLU A 1 234 ? 5.407 14.682 -7.970 1.00 96.69 234 GLU A N 1
ATOM 1779 C CA . GLU A 1 234 ? 4.639 15.579 -7.111 1.00 96.69 234 GLU A CA 1
ATOM 1780 C C . GLU A 1 234 ? 5.513 16.720 -6.574 1.00 96.69 234 GLU A C 1
ATOM 1782 O O . GLU A 1 234 ? 6.437 16.515 -5.787 1.00 96.69 234 GLU A O 1
ATOM 1787 N N . LYS A 1 235 ? 5.181 17.965 -6.944 1.00 90.62 235 LYS A N 1
ATOM 1788 C CA . LYS A 1 235 ? 5.985 19.167 -6.623 1.00 90.62 235 LYS A CA 1
ATOM 1789 C C . LYS A 1 235 ? 6.286 19.346 -5.131 1.00 90.62 235 LYS A C 1
ATOM 1791 O O . LYS A 1 235 ? 7.330 19.881 -4.776 1.00 90.62 235 LYS A O 1
ATOM 1796 N N . ASN A 1 236 ? 5.365 18.921 -4.267 1.00 88.31 236 ASN A N 1
ATOM 1797 C CA . ASN A 1 236 ? 5.466 19.078 -2.814 1.00 88.31 236 ASN A CA 1
ATOM 1798 C C . ASN A 1 236 ? 5.975 17.812 -2.104 1.00 88.31 236 ASN A C 1
ATOM 1800 O O . ASN A 1 236 ? 5.927 17.742 -0.874 1.00 88.31 236 ASN A O 1
ATOM 1804 N N . TYR A 1 237 ? 6.416 16.797 -2.852 1.00 94.19 237 TYR A N 1
ATOM 1805 C CA . TYR A 1 237 ? 7.005 15.586 -2.300 1.00 94.19 237 TYR A CA 1
ATOM 1806 C C . TYR A 1 237 ? 8.531 15.667 -2.362 1.00 94.19 237 TYR A C 1
ATOM 1808 O O . TYR A 1 237 ? 9.146 15.636 -3.427 1.00 94.19 237 TYR A O 1
ATOM 1816 N N . THR A 1 238 ? 9.161 15.745 -1.192 1.00 89.38 238 THR A N 1
ATOM 1817 C CA . THR A 1 238 ? 10.620 15.805 -1.071 1.00 89.38 238 THR A CA 1
ATOM 1818 C C . THR A 1 238 ? 11.111 14.749 -0.101 1.00 89.38 238 THR A C 1
ATOM 1820 O O . THR A 1 238 ? 10.615 14.653 1.023 1.00 89.38 238 THR A O 1
ATOM 1823 N N . VAL A 1 239 ? 12.132 13.999 -0.510 1.00 92.19 239 VAL A N 1
ATOM 1824 C CA . VAL A 1 239 ? 12.838 13.039 0.340 1.00 92.19 239 VAL A CA 1
ATOM 1825 C C . VAL A 1 239 ? 14.345 13.217 0.178 1.00 92.19 239 VAL A C 1
ATOM 1827 O O . VAL A 1 239 ? 14.807 13.434 -0.940 1.00 92.19 239 VAL A O 1
ATOM 1830 N N . PRO A 1 240 ? 15.131 13.130 1.265 1.00 88.44 240 PRO A N 1
ATOM 1831 C CA . PRO A 1 240 ? 16.572 13.383 1.210 1.00 88.44 240 PRO A CA 1
ATOM 1832 C C . PRO A 1 240 ? 17.366 12.233 0.575 1.00 88.44 240 PRO A C 1
ATOM 1834 O O . PRO A 1 240 ? 18.563 12.365 0.347 1.00 88.44 240 PRO A O 1
ATOM 1837 N N . ARG A 1 241 ? 16.730 11.077 0.357 1.00 92.62 241 ARG A N 1
ATOM 1838 C CA . ARG A 1 241 ? 17.332 9.867 -0.211 1.00 92.62 241 ARG A CA 1
ATOM 1839 C C . ARG A 1 241 ? 16.252 8.948 -0.765 1.00 92.62 241 ARG A C 1
ATOM 1841 O O . ARG A 1 241 ? 15.067 9.158 -0.508 1.00 92.62 241 ARG A O 1
ATOM 1848 N N . PHE A 1 242 ? 16.684 7.909 -1.472 1.00 94.88 242 PHE A N 1
ATOM 1849 C CA . PHE A 1 242 ? 15.824 6.811 -1.896 1.00 94.88 242 PHE A CA 1
ATOM 1850 C C . PHE A 1 242 ? 15.026 6.225 -0.724 1.00 94.88 242 PHE A C 1
ATOM 1852 O O . PHE A 1 242 ? 15.556 6.052 0.378 1.00 94.88 242 PHE A O 1
ATOM 1859 N N . VAL A 1 243 ? 13.758 5.914 -0.991 1.00 94.75 243 VAL A N 1
ATOM 1860 C CA . VAL A 1 243 ? 12.844 5.286 -0.037 1.00 94.75 243 VAL A CA 1
ATOM 1861 C C . VAL A 1 243 ? 12.430 3.925 -0.583 1.00 94.75 243 VAL A C 1
ATOM 1863 O O . VAL A 1 243 ? 11.797 3.834 -1.635 1.00 94.75 243 VAL A O 1
ATOM 1866 N N . ASN A 1 244 ? 12.768 2.864 0.143 1.00 93.50 244 ASN A N 1
ATOM 1867 C CA . ASN A 1 244 ? 12.405 1.503 -0.212 1.00 93.50 244 ASN A CA 1
ATOM 1868 C C . ASN A 1 244 ? 10.961 1.202 0.207 1.00 93.50 244 ASN A C 1
ATOM 1870 O O . ASN A 1 244 ? 10.661 0.979 1.383 1.00 93.50 244 ASN A O 1
ATOM 1874 N N . TRP A 1 245 ? 10.070 1.144 -0.778 1.00 93.50 245 TRP A N 1
ATOM 1875 C CA . TRP A 1 245 ? 8.677 0.753 -0.600 1.00 93.50 245 TRP A CA 1
ATOM 1876 C C . TRP A 1 245 ? 8.554 -0.759 -0.426 1.00 93.50 245 TRP A C 1
ATOM 1878 O O . TRP A 1 245 ? 8.187 -1.458 -1.363 1.00 93.50 245 TRP A O 1
ATOM 1888 N N . GLY A 1 246 ? 8.840 -1.283 0.769 1.00 93.50 246 GLY A N 1
ATOM 1889 C CA . GLY A 1 246 ? 8.568 -2.686 1.117 1.00 93.50 246 GLY A CA 1
ATOM 1890 C C . GLY A 1 246 ? 7.094 -3.073 0.911 1.00 93.50 246 GLY A C 1
ATOM 1891 O O . GLY A 1 246 ? 6.225 -2.201 0.840 1.00 93.50 246 GLY A O 1
ATOM 1892 N N . ASN A 1 247 ? 6.793 -4.371 0.786 1.00 96.19 247 ASN A N 1
ATOM 1893 C CA . ASN A 1 247 ? 5.401 -4.833 0.700 1.00 96.19 247 ASN A CA 1
ATOM 1894 C C . ASN A 1 247 ? 4.568 -4.267 1.876 1.00 96.19 247 ASN A C 1
ATOM 1896 O O . ASN A 1 247 ? 5.087 -4.061 2.976 1.00 96.19 247 ASN A O 1
ATOM 1900 N N . GLU A 1 248 ? 3.305 -3.912 1.606 1.00 96.62 248 GLU A N 1
ATOM 1901 C CA . GLU A 1 248 ? 2.373 -3.269 2.554 1.00 96.62 248 GLU A CA 1
ATOM 1902 C C . GLU A 1 248 ? 2.806 -1.911 3.144 1.00 96.62 248 GLU A C 1
ATOM 1904 O O . GLU A 1 248 ? 2.075 -1.329 3.961 1.00 96.62 248 GLU A O 1
ATOM 1909 N N . ALA A 1 249 ? 3.937 -1.344 2.702 1.00 96.81 249 ALA A N 1
ATOM 1910 C CA . ALA A 1 249 ? 4.312 0.025 3.031 1.00 96.81 249 ALA A CA 1
ATOM 1911 C C . ALA A 1 249 ? 3.158 0.976 2.702 1.00 96.81 249 ALA A C 1
ATOM 1913 O O . ALA A 1 249 ? 2.543 0.893 1.638 1.00 96.81 249 ALA A O 1
ATOM 1914 N N . THR A 1 250 ? 2.833 1.849 3.653 1.00 97.31 250 THR A N 1
ATOM 1915 C CA . THR A 1 250 ? 1.647 2.699 3.601 1.00 97.31 250 THR A CA 1
ATOM 1916 C C . THR A 1 250 ? 2.007 4.130 3.950 1.00 97.31 250 THR A C 1
ATOM 1918 O O . THR A 1 250 ? 2.513 4.403 5.040 1.00 97.31 250 THR A O 1
ATOM 1921 N N . MET A 1 251 ? 1.649 5.057 3.068 1.00 96.31 251 MET A N 1
ATOM 1922 C CA . MET A 1 251 ? 1.771 6.487 3.307 1.00 96.31 251 MET A CA 1
ATOM 1923 C C . MET A 1 251 ? 0.397 7.149 3.357 1.00 96.31 251 MET A C 1
ATOM 1925 O O . MET A 1 251 ? -0.469 6.902 2.521 1.00 96.31 251 MET A O 1
ATOM 1929 N N . LYS A 1 252 ? 0.204 8.035 4.337 1.00 97.12 252 LYS A N 1
ATOM 1930 C CA . LYS A 1 252 ? -0.966 8.909 4.388 1.00 97.12 252 LYS A CA 1
ATOM 1931 C C . LYS A 1 252 ? -0.705 10.159 3.543 1.00 97.12 252 LYS A C 1
ATOM 1933 O O . LYS A 1 252 ? 0.043 11.033 3.971 1.00 97.12 252 LYS A O 1
ATOM 1938 N N . VAL A 1 253 ? -1.377 10.263 2.405 1.00 97.12 253 VAL A N 1
ATOM 1939 C CA . VAL A 1 253 ? -1.433 11.461 1.560 1.00 97.12 253 VAL A CA 1
ATOM 1940 C C . VAL A 1 253 ? -2.701 12.238 1.902 1.00 97.12 253 VAL A C 1
ATOM 1942 O O . VAL A 1 253 ? -3.773 11.656 2.053 1.00 97.12 253 VAL A O 1
ATOM 1945 N N . THR A 1 254 ? -2.602 13.554 2.057 1.00 97.75 254 THR A N 1
ATOM 1946 C CA . THR A 1 254 ? -3.770 14.409 2.307 1.00 97.75 254 THR A CA 1
ATOM 1947 C C . THR A 1 254 ? -4.111 15.179 1.042 1.00 97.75 254 THR A C 1
ATOM 1949 O O . THR A 1 254 ? -3.232 15.800 0.468 1.00 97.75 254 THR A O 1
ATOM 1952 N N . TYR A 1 255 ? -5.371 15.170 0.622 1.00 97.38 255 TYR A N 1
ATOM 1953 C CA . TYR A 1 255 ? -5.864 16.000 -0.473 1.00 97.38 255 TYR A CA 1
ATOM 1954 C C . TYR A 1 255 ? -6.832 17.049 0.066 1.00 97.38 255 TYR A C 1
ATOM 1956 O O . TYR A 1 255 ? -7.745 16.732 0.842 1.00 97.38 255 TYR A O 1
ATOM 1964 N N . LYS A 1 256 ? -6.604 18.308 -0.303 1.00 95.44 256 LYS A N 1
ATOM 1965 C CA . LYS A 1 256 ? -7.432 19.445 0.103 1.00 95.44 256 LYS A CA 1
ATOM 1966 C C . LYS A 1 256 ? -7.238 20.593 -0.882 1.00 95.44 256 LYS A C 1
ATOM 1968 O O . LYS A 1 256 ? -6.105 20.887 -1.244 1.00 95.44 256 LYS A O 1
ATOM 1973 N N . ASN A 1 257 ? -8.319 21.281 -1.249 1.00 92.25 257 ASN A N 1
ATOM 1974 C CA . ASN A 1 257 ? -8.268 22.475 -2.102 1.00 92.25 257 ASN A CA 1
ATOM 1975 C C . ASN A 1 257 ? -7.559 22.218 -3.447 1.00 92.25 257 ASN A C 1
ATOM 1977 O O . ASN A 1 257 ? -6.772 23.045 -3.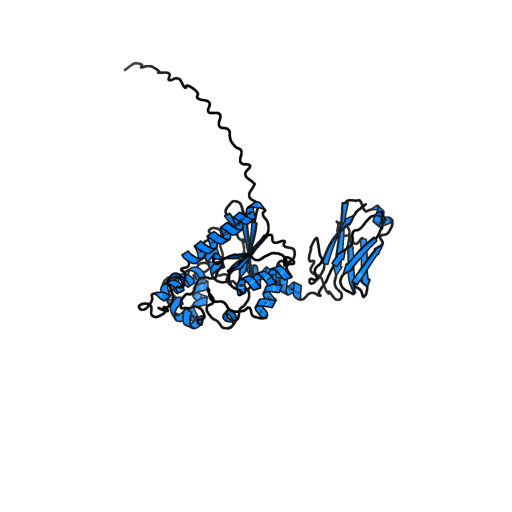902 1.00 92.25 257 ASN A O 1
ATOM 1981 N N . GLY A 1 258 ? -7.798 21.057 -4.063 1.00 92.56 258 GLY A N 1
ATOM 1982 C CA . GLY A 1 258 ? -7.195 20.731 -5.358 1.00 92.56 258 GLY A CA 1
ATOM 1983 C C . GLY A 1 258 ? -5.736 20.267 -5.313 1.00 92.56 258 GLY A C 1
ATOM 1984 O O . GLY A 1 258 ? -5.134 20.125 -6.371 1.00 92.56 258 GLY A O 1
ATOM 1985 N N . GLN A 1 259 ? -5.146 20.062 -4.129 1.00 95.19 259 GLN A N 1
ATOM 1986 C CA . GLN A 1 259 ? -3.721 19.743 -3.989 1.00 95.19 259 GLN A CA 1
ATOM 1987 C C . GLN A 1 259 ? -3.463 18.556 -3.063 1.00 95.19 259 GLN A C 1
ATOM 1989 O O . GLN A 1 259 ? -4.161 18.368 -2.060 1.00 95.19 259 GLN A O 1
ATOM 1994 N N . PHE A 1 260 ? -2.412 17.795 -3.382 1.00 97.31 260 PHE A N 1
ATOM 1995 C CA . PHE A 1 260 ? -1.853 16.759 -2.521 1.00 97.31 260 PHE A CA 1
ATOM 1996 C C . PHE A 1 260 ? -0.802 17.327 -1.560 1.00 97.31 260 PHE A C 1
ATOM 1998 O O . PHE A 1 260 ? 0.017 18.181 -1.904 1.00 97.31 260 PHE A O 1
ATOM 2005 N N . TYR A 1 261 ? -0.824 16.803 -0.340 1.00 96.44 261 TYR A N 1
ATOM 2006 C CA . TYR A 1 261 ? 0.095 17.107 0.744 1.00 96.44 261 TYR A CA 1
ATOM 2007 C C . TYR A 1 261 ? 0.650 15.807 1.316 1.00 96.44 261 TYR A C 1
ATOM 2009 O O . TYR A 1 261 ? -0.092 14.855 1.596 1.00 96.44 261 TYR A O 1
ATOM 2017 N N . PHE A 1 262 ? 1.955 15.803 1.547 1.00 95.62 262 PHE A N 1
ATOM 2018 C CA . PHE A 1 262 ? 2.716 14.628 1.948 1.00 95.62 262 PHE A CA 1
ATOM 2019 C C . PHE A 1 262 ? 3.262 14.798 3.369 1.00 95.62 262 PHE A C 1
ATOM 2021 O O . PHE A 1 262 ? 3.407 15.927 3.848 1.00 95.62 262 PHE A O 1
ATOM 2028 N N . PRO A 1 263 ? 3.555 13.700 4.085 1.00 92.06 263 PRO A N 1
ATOM 2029 C CA . PRO A 1 263 ? 4.266 13.784 5.353 1.00 92.06 263 PRO A CA 1
ATOM 2030 C C . PRO A 1 263 ? 5.632 14.457 5.170 1.00 92.06 263 PRO A C 1
ATOM 2032 O O . PRO A 1 263 ? 6.332 14.183 4.203 1.00 92.06 263 PRO A O 1
ATOM 2035 N N . SER A 1 264 ? 6.048 15.280 6.132 1.00 85.69 264 SER A N 1
ATOM 2036 C CA . SER A 1 264 ? 7.348 15.967 6.088 1.00 85.69 264 SER A CA 1
ATOM 2037 C C . SER A 1 264 ? 8.553 15.044 6.314 1.00 85.69 264 SER A C 1
ATOM 2039 O O . SER A 1 264 ? 9.679 15.432 6.026 1.00 85.69 264 SER A O 1
ATOM 2041 N N . ASN A 1 265 ? 8.338 13.834 6.844 1.00 86.81 265 ASN A N 1
ATOM 2042 C CA . ASN A 1 265 ? 9.393 12.857 7.117 1.00 86.81 265 ASN A CA 1
ATOM 2043 C C . ASN A 1 265 ? 9.035 11.479 6.538 1.00 86.81 265 ASN A C 1
ATOM 2045 O O . ASN A 1 265 ? 8.402 10.642 7.196 1.00 86.81 265 ASN A O 1
ATOM 2049 N N . VAL A 1 266 ? 9.445 11.247 5.291 1.00 91.62 266 VAL A N 1
ATOM 2050 C CA . VAL A 1 266 ? 9.243 9.979 4.581 1.00 91.62 266 VAL A CA 1
ATOM 2051 C C . VAL A 1 266 ? 10.568 9.220 4.505 1.00 91.62 266 VAL A C 1
ATOM 2053 O O . VAL A 1 266 ? 11.563 9.708 3.981 1.00 91.62 266 VAL A O 1
ATOM 2056 N N . THR A 1 267 ? 10.573 8.018 5.075 1.00 91.50 267 THR A N 1
ATOM 2057 C CA . THR A 1 267 ? 11.690 7.067 5.112 1.00 91.50 267 THR A CA 1
ATOM 2058 C C . THR A 1 267 ? 11.123 5.652 5.070 1.00 91.50 267 THR A C 1
ATOM 2060 O O . THR A 1 267 ? 9.954 5.451 5.407 1.00 91.50 267 THR A O 1
ATOM 2063 N N . ASP A 1 268 ? 11.965 4.658 4.796 1.00 89.25 268 ASP A N 1
ATOM 2064 C CA . ASP A 1 268 ? 11.593 3.235 4.833 1.00 89.25 268 ASP A CA 1
ATOM 2065 C C . ASP A 1 268 ? 10.919 2.861 6.163 1.00 89.25 268 ASP A C 1
ATOM 2067 O O . ASP A 1 268 ? 9.943 2.119 6.210 1.00 89.25 268 ASP A O 1
ATOM 2071 N N . LYS A 1 269 ? 11.390 3.435 7.278 1.00 89.56 269 LYS A N 1
ATOM 2072 C CA . LYS A 1 269 ? 10.829 3.171 8.609 1.00 89.56 269 LYS A CA 1
ATOM 2073 C C . LYS A 1 269 ? 9.453 3.805 8.796 1.00 89.56 269 LYS A C 1
ATOM 2075 O O . LYS A 1 269 ? 8.586 3.189 9.416 1.00 89.56 269 LYS A O 1
ATOM 2080 N N . THR A 1 270 ? 9.246 5.029 8.306 1.00 91.38 270 THR A N 1
ATOM 2081 C CA . THR A 1 270 ? 7.986 5.750 8.542 1.00 91.38 270 THR A CA 1
ATOM 2082 C C . THR A 1 270 ? 6.841 5.169 7.722 1.00 91.38 270 THR A C 1
ATOM 2084 O O . THR A 1 270 ? 5.735 5.056 8.248 1.00 91.38 270 THR A O 1
ATOM 2087 N N . ILE A 1 271 ? 7.097 4.690 6.501 1.00 91.88 271 ILE A N 1
ATOM 2088 C CA . ILE A 1 271 ? 6.067 4.037 5.673 1.00 91.88 271 ILE A CA 1
ATOM 2089 C C . ILE A 1 271 ? 5.717 2.614 6.145 1.00 91.88 271 ILE A C 1
ATOM 2091 O O . ILE A 1 271 ? 4.612 2.136 5.893 1.00 91.88 271 ILE A O 1
ATOM 2095 N N . LEU A 1 272 ? 6.598 1.949 6.903 1.00 93.50 272 LEU A N 1
ATOM 2096 C CA . LEU A 1 272 ? 6.313 0.653 7.540 1.00 93.50 272 LEU A CA 1
ATOM 2097 C C . LEU A 1 272 ? 5.667 0.786 8.931 1.00 93.50 272 LEU A C 1
ATOM 2099 O O . LEU A 1 272 ? 5.318 -0.217 9.557 1.00 93.50 272 LEU A O 1
ATOM 2103 N N . TYR A 1 273 ? 5.461 2.011 9.432 1.00 90.56 273 TYR A N 1
ATOM 2104 C CA . TYR A 1 273 ? 4.878 2.245 10.757 1.00 90.56 273 TYR A CA 1
ATOM 2105 C C . TYR A 1 273 ? 3.547 1.507 10.951 1.00 90.56 273 TYR A C 1
ATOM 2107 O O . TYR A 1 273 ? 3.327 0.876 11.986 1.00 90.56 273 TYR A O 1
ATOM 2115 N N . THR A 1 274 ? 2.664 1.560 9.949 1.00 90.50 274 THR A N 1
ATOM 2116 C CA . THR A 1 274 ? 1.319 0.979 10.039 1.00 90.50 274 THR A CA 1
ATOM 2117 C C . THR A 1 274 ? 1.372 -0.536 10.226 1.00 90.50 274 THR A C 1
ATOM 2119 O O . THR A 1 274 ? 0.724 -1.056 11.136 1.00 90.50 274 THR A O 1
ATOM 2122 N N . ILE A 1 275 ? 2.179 -1.246 9.435 1.00 94.06 275 ILE A N 1
ATOM 2123 C CA . ILE A 1 275 ? 2.302 -2.702 9.561 1.00 94.06 275 ILE A CA 1
ATOM 2124 C C . ILE A 1 275 ? 3.023 -3.099 10.850 1.00 94.06 275 ILE A C 1
ATOM 2126 O O . ILE A 1 275 ? 2.573 -4.014 11.531 1.00 94.06 275 ILE A O 1
ATOM 2130 N N . ASN A 1 276 ? 4.052 -2.352 11.266 1.00 90.06 276 ASN A N 1
ATOM 2131 C CA . ASN A 1 276 ? 4.786 -2.616 12.506 1.00 90.06 276 ASN A CA 1
ATOM 2132 C C . ASN A 1 276 ? 3.891 -2.445 13.738 1.00 90.06 276 ASN A C 1
ATOM 2134 O O . ASN A 1 276 ? 3.895 -3.280 14.645 1.00 90.06 276 ASN A O 1
ATOM 2138 N N . LYS A 1 277 ? 3.056 -1.398 13.744 1.00 88.00 277 LYS A N 1
ATOM 2139 C CA . LYS A 1 277 ? 2.000 -1.216 14.745 1.00 88.00 277 LYS A CA 1
ATOM 2140 C C . LYS A 1 277 ? 1.042 -2.408 14.740 1.00 88.00 277 LYS A C 1
ATOM 2142 O O . LYS A 1 277 ? 0.708 -2.929 15.800 1.00 88.00 277 LYS A O 1
ATOM 2147 N N . GLY A 1 278 ? 0.610 -2.854 13.564 1.00 90.00 278 GLY A N 1
ATOM 2148 C CA . GLY A 1 278 ? -0.247 -4.023 13.404 1.00 90.00 278 GLY A CA 1
ATOM 2149 C C . GLY A 1 278 ? 0.349 -5.321 13.942 1.00 90.00 278 GLY A C 1
ATOM 2150 O O . GLY A 1 278 ? -0.315 -6.047 14.680 1.00 90.00 278 GLY A O 1
ATOM 2151 N N . ALA A 1 279 ? 1.613 -5.589 13.620 1.00 90.25 279 ALA A N 1
ATOM 2152 C CA . ALA A 1 279 ? 2.370 -6.736 14.104 1.00 90.25 279 ALA A CA 1
ATOM 2153 C C . ALA A 1 279 ? 2.521 -6.706 15.631 1.00 90.25 279 ALA A C 1
ATOM 2155 O O . ALA A 1 279 ? 2.324 -7.722 16.294 1.00 90.25 279 ALA A O 1
ATOM 2156 N N . ALA A 1 280 ? 2.807 -5.534 16.208 1.00 86.00 280 ALA A N 1
ATOM 2157 C CA . ALA A 1 280 ? 2.853 -5.358 17.657 1.00 86.00 280 ALA A CA 1
ATOM 2158 C C . ALA A 1 280 ? 1.488 -5.636 18.307 1.00 86.00 280 ALA A C 1
ATOM 2160 O O . ALA A 1 280 ? 1.421 -6.323 19.324 1.00 86.00 280 ALA A O 1
ATOM 2161 N N . LEU A 1 281 ? 0.394 -5.171 17.694 1.00 82.19 281 LEU A N 1
ATOM 2162 C CA . LEU A 1 281 ? -0.959 -5.462 18.169 1.00 82.19 281 LEU A CA 1
ATOM 2163 C C . LEU A 1 281 ? -1.266 -6.962 18.117 1.00 82.19 281 LEU A C 1
ATOM 2165 O O . LEU A 1 281 ? -1.799 -7.480 19.089 1.00 82.19 281 LEU A O 1
ATOM 2169 N N . GLN A 1 282 ? -0.890 -7.675 17.052 1.00 82.88 282 GLN A N 1
ATOM 2170 C CA . GLN A 1 282 ? -1.122 -9.124 16.927 1.00 82.88 282 GLN A CA 1
ATOM 2171 C C . GLN A 1 282 ? -0.469 -9.967 18.031 1.00 82.88 282 GLN A C 1
ATOM 2173 O O . GLN A 1 282 ? -0.956 -11.056 18.324 1.00 82.88 282 GLN A O 1
ATOM 2178 N N . LYS A 1 283 ? 0.606 -9.472 18.657 1.00 83.69 283 LYS A N 1
ATOM 2179 C CA . LYS A 1 283 ? 1.265 -10.148 19.787 1.00 83.69 283 LYS A CA 1
ATOM 2180 C C . LYS A 1 283 ? 0.469 -10.048 21.091 1.00 83.69 283 LYS A C 1
ATOM 2182 O O . LYS A 1 283 ? 0.747 -10.789 22.030 1.00 83.69 283 LYS A O 1
ATOM 2187 N N . LEU A 1 284 ? -0.497 -9.132 21.181 1.00 79.88 284 LEU A N 1
ATOM 2188 C CA . LEU A 1 284 ? -1.317 -8.975 22.379 1.00 79.88 284 LEU A CA 1
ATOM 2189 C C . LEU A 1 284 ? -2.393 -10.071 22.439 1.00 79.88 284 LEU A C 1
ATOM 2191 O O . LEU A 1 284 ? -2.858 -10.535 21.400 1.00 79.88 284 LEU A O 1
ATOM 2195 N N . PRO A 1 285 ? -2.877 -10.456 23.632 1.00 81.75 285 PRO A N 1
ATOM 2196 C CA . PRO A 1 285 ? -3.984 -11.399 23.738 1.00 81.75 285 PRO A CA 1
ATOM 2197 C C . PRO A 1 285 ? -5.246 -10.869 23.039 1.00 81.75 285 PRO A C 1
ATOM 2199 O O . PRO A 1 285 ? -5.571 -9.679 23.132 1.00 81.75 285 PRO A O 1
ATOM 2202 N N . LYS A 1 286 ? -5.986 -11.749 22.351 1.00 82.06 286 LYS A N 1
ATOM 2203 C CA . LYS A 1 286 ? -7.279 -11.397 21.740 1.00 82.06 286 LYS A CA 1
ATOM 2204 C C . LYS A 1 286 ? -8.250 -10.905 22.809 1.00 82.06 286 LYS A C 1
ATOM 2206 O O . LYS A 1 286 ? -8.334 -11.482 23.892 1.00 82.06 286 LYS A O 1
ATOM 2211 N N . ASN A 1 287 ? -9.017 -9.869 22.477 1.00 85.38 287 ASN A N 1
ATOM 2212 C CA . ASN A 1 287 ? -10.017 -9.331 23.378 1.00 85.38 287 ASN A CA 1
ATOM 2213 C C . ASN A 1 287 ? -11.300 -8.868 22.665 1.00 85.38 287 ASN A C 1
ATOM 2215 O O . ASN A 1 287 ? -11.293 -8.442 21.509 1.00 85.38 287 ASN A O 1
ATOM 2219 N N . THR A 1 288 ? -12.422 -8.904 23.374 1.00 86.69 288 THR A N 1
ATOM 2220 C CA . THR A 1 288 ? -13.737 -8.438 22.919 1.00 86.69 288 THR A CA 1
ATOM 2221 C C . THR A 1 288 ? -14.330 -7.528 23.980 1.00 86.69 288 THR A C 1
ATOM 2223 O O . THR A 1 288 ? -14.014 -7.669 25.148 1.00 86.69 288 THR A O 1
ATOM 2226 N N . LEU A 1 289 ? -15.188 -6.581 23.609 1.00 87.75 289 LEU A N 1
ATOM 2227 C CA . LEU A 1 289 ? -15.971 -5.830 24.588 1.00 87.75 289 LEU A CA 1
ATOM 2228 C C . LEU A 1 289 ? -17.262 -5.353 23.940 1.00 87.75 289 LEU A C 1
ATOM 2230 O O . LEU A 1 289 ? -17.228 -4.581 22.989 1.00 87.75 289 LEU A O 1
ATOM 2234 N N . LYS A 1 290 ? -18.392 -5.780 24.496 1.00 87.81 290 LYS A N 1
ATOM 2235 C CA . LYS A 1 290 ? -19.734 -5.328 24.144 1.00 87.81 290 LYS A CA 1
ATOM 2236 C C . LYS A 1 290 ? -20.430 -4.863 25.411 1.00 87.81 290 LYS A C 1
ATOM 2238 O O . LYS A 1 290 ? -20.576 -5.635 26.357 1.00 87.81 290 LYS A O 1
ATOM 2243 N N . VAL A 1 291 ? -20.883 -3.615 25.423 1.00 87.56 291 VAL A N 1
ATOM 2244 C CA . VAL A 1 291 ? -21.518 -3.001 26.595 1.00 87.56 291 VAL A CA 1
ATOM 2245 C C . VAL A 1 291 ? -22.989 -2.745 26.311 1.00 87.56 291 VAL A C 1
ATOM 2247 O O . VAL A 1 291 ? -23.344 -2.197 25.269 1.00 87.56 291 VAL A O 1
ATOM 2250 N N . ASN A 1 292 ? -23.850 -3.138 27.242 1.00 87.44 292 ASN A N 1
ATOM 2251 C CA . ASN A 1 292 ? -25.271 -2.828 27.191 1.00 87.44 292 ASN A CA 1
ATOM 2252 C C . ASN A 1 292 ? -25.510 -1.353 27.544 1.00 87.44 292 ASN A C 1
ATOM 2254 O O . ASN A 1 292 ? -24.694 -0.704 28.201 1.00 87.44 292 ASN A O 1
ATOM 2258 N N . ARG A 1 293 ? -26.673 -0.822 27.154 1.00 85.31 293 ARG A N 1
ATOM 2259 C CA . ARG A 1 293 ? -27.083 0.540 27.524 1.00 85.31 293 ARG A CA 1
ATOM 2260 C C . ARG A 1 293 ? -27.147 0.696 29.048 1.00 85.31 293 ARG A C 1
ATOM 2262 O O . ARG A 1 293 ? -27.724 -0.146 29.736 1.00 85.31 293 ARG A O 1
ATOM 2269 N N . PHE A 1 294 ? -26.601 1.798 29.557 1.00 86.50 294 PHE A N 1
ATOM 2270 C CA . PHE A 1 294 ? -26.639 2.144 30.975 1.00 86.50 294 PHE A CA 1
ATOM 2271 C C . PHE A 1 294 ? -27.741 3.169 31.259 1.00 86.50 294 PHE A C 1
ATOM 2273 O O . PHE A 1 294 ? -27.751 4.250 30.675 1.00 86.50 294 PHE A O 1
ATOM 2280 N N . TYR A 1 295 ? -28.634 2.833 32.190 1.00 83.50 295 TYR A N 1
ATOM 2281 C CA . TYR A 1 295 ? -29.721 3.697 32.656 1.00 83.50 295 TYR A CA 1
ATOM 2282 C C . TYR A 1 295 ? -29.540 3.985 34.146 1.00 83.50 295 TYR A C 1
ATOM 2284 O O . TYR A 1 295 ? -29.353 3.041 34.923 1.00 83.50 295 TYR A O 1
ATOM 2292 N N . LEU A 1 296 ? -29.653 5.254 34.557 1.00 85.25 296 LEU A N 1
ATOM 2293 C CA . LEU A 1 296 ? -29.513 5.668 35.960 1.00 85.25 296 LEU A CA 1
ATOM 2294 C C . LEU A 1 296 ? -30.472 4.895 36.871 1.00 85.25 296 LEU A C 1
ATOM 2296 O O . LEU A 1 296 ? -30.030 4.328 37.870 1.00 85.25 296 LEU A O 1
ATOM 2300 N N . LYS A 1 297 ? -31.747 4.763 36.471 1.00 85.31 297 LYS A N 1
ATOM 2301 C CA . LYS A 1 297 ? -32.764 4.007 37.228 1.00 85.31 297 LYS A CA 1
ATOM 2302 C C . LYS A 1 297 ? -32.386 2.538 37.455 1.00 85.31 297 LYS A C 1
ATOM 2304 O O . LYS A 1 297 ? -32.738 1.961 38.478 1.00 85.31 297 LYS A O 1
ATOM 2309 N N . LYS A 1 298 ? -31.664 1.919 36.512 1.00 86.12 298 LYS A N 1
ATOM 2310 C CA . LYS A 1 298 ? -31.249 0.508 36.613 1.00 86.12 298 LYS A CA 1
ATOM 2311 C C . LYS A 1 298 ? -29.985 0.322 37.449 1.00 86.12 298 LYS A C 1
ATOM 2313 O O . LYS A 1 298 ? -29.732 -0.798 37.885 1.00 86.12 298 LYS A O 1
ATOM 2318 N N . ASN A 1 299 ? -29.187 1.377 37.645 1.00 89.69 299 ASN A N 1
ATOM 2319 C CA . ASN A 1 299 ? -27.944 1.361 38.422 1.00 89.69 299 ASN A CA 1
ATOM 2320 C C . ASN A 1 299 ? -26.970 0.219 38.043 1.00 89.69 299 ASN A C 1
ATOM 2322 O O . ASN A 1 299 ? -26.232 -0.313 38.877 1.00 89.69 299 ASN A O 1
ATOM 2326 N N . ARG A 1 300 ? -27.010 -0.236 36.787 1.00 90.69 300 ARG A N 1
ATOM 2327 C CA . ARG A 1 300 ? -26.247 -1.405 36.339 1.00 90.69 300 ARG A CA 1
ATOM 2328 C C . ARG A 1 300 ? -25.633 -1.170 34.973 1.00 90.69 300 ARG A C 1
ATOM 2330 O O . ARG A 1 300 ? -26.362 -1.011 33.998 1.00 90.69 300 ARG A O 1
ATOM 2337 N N . VAL A 1 301 ? -24.304 -1.206 34.899 1.00 89.88 301 VAL A N 1
ATOM 2338 C CA . VAL A 1 301 ? -23.565 -1.343 33.633 1.00 89.88 301 VAL A CA 1
ATOM 2339 C C . VAL A 1 301 ? -23.271 -2.826 33.459 1.00 89.88 301 VAL A C 1
ATOM 2341 O O . VAL A 1 301 ? -22.739 -3.452 34.368 1.00 89.88 301 VAL A O 1
ATOM 2344 N N . SER A 1 302 ? -23.630 -3.415 32.327 1.00 91.69 302 SER A N 1
ATOM 2345 C CA . SER A 1 302 ? -23.392 -4.839 32.066 1.00 91.69 302 SER A CA 1
ATOM 2346 C C . SER A 1 302 ? -22.977 -5.058 30.626 1.00 91.69 302 SER A C 1
ATOM 2348 O O . SER A 1 302 ? -23.153 -4.173 29.787 1.00 91.69 302 SER A O 1
ATOM 2350 N N . GLY A 1 303 ? -22.443 -6.233 30.334 1.00 91.69 303 GLY A N 1
ATOM 2351 C CA . GLY A 1 303 ? -22.049 -6.585 28.984 1.00 91.69 303 GLY A CA 1
ATOM 2352 C C . GLY A 1 303 ? -21.322 -7.916 28.918 1.00 91.69 303 GLY A C 1
ATOM 2353 O O . GLY A 1 303 ? -21.334 -8.699 29.872 1.00 91.69 303 GLY A O 1
ATOM 2354 N N . LYS A 1 304 ? -20.677 -8.137 27.775 1.00 92.38 304 LYS A N 1
ATOM 2355 C CA . LYS A 1 304 ? -19.784 -9.264 27.520 1.00 92.38 304 LYS A CA 1
ATOM 2356 C C . LYS A 1 304 ? -18.394 -8.762 27.142 1.00 92.38 304 LYS A C 1
ATOM 2358 O O . LYS A 1 304 ? -18.259 -7.743 26.468 1.00 92.38 304 LYS A O 1
ATOM 2363 N N . THR A 1 305 ? -17.376 -9.479 27.575 1.00 91.69 305 THR A N 1
ATOM 2364 C CA . THR A 1 305 ? -15.969 -9.325 27.198 1.00 91.69 305 THR A CA 1
ATOM 2365 C C . THR A 1 305 ? -15.338 -10.720 27.128 1.00 91.69 305 THR A C 1
ATOM 2367 O O . THR A 1 305 ? -16.039 -11.724 27.262 1.00 91.69 305 THR A O 1
ATOM 2370 N N . SER A 1 306 ? -14.034 -10.810 26.911 1.00 90.62 306 SER A N 1
ATOM 2371 C CA . SER A 1 306 ? -13.307 -12.078 26.937 1.00 90.62 306 SER A CA 1
ATOM 2372 C C . SER A 1 306 ? -13.281 -12.678 28.339 1.00 90.62 306 SER A C 1
ATOM 2374 O O . SER A 1 306 ? -13.228 -11.967 29.345 1.00 90.62 306 SER A O 1
ATOM 2376 N N . THR A 1 307 ? -13.290 -14.005 28.402 1.00 91.19 307 THR A N 1
ATOM 2377 C CA . THR A 1 307 ? -13.243 -14.759 29.654 1.00 91.19 307 THR A CA 1
ATOM 2378 C C . THR A 1 307 ? -12.059 -14.341 30.526 1.00 91.19 307 THR A C 1
ATOM 2380 O O . THR A 1 307 ? -10.919 -14.277 30.067 1.00 91.19 307 THR A O 1
ATOM 2383 N N . GLY A 1 308 ? -12.337 -14.039 31.798 1.00 89.75 308 GLY A N 1
ATOM 2384 C CA . GLY A 1 308 ? -11.320 -13.642 32.773 1.00 89.75 308 GLY A CA 1
ATOM 2385 C C . GLY A 1 308 ? -10.681 -12.271 32.529 1.00 89.75 308 GLY A C 1
ATOM 2386 O O . GLY A 1 308 ? -9.694 -11.952 33.186 1.00 89.75 308 GLY A O 1
ATOM 2387 N N . ALA A 1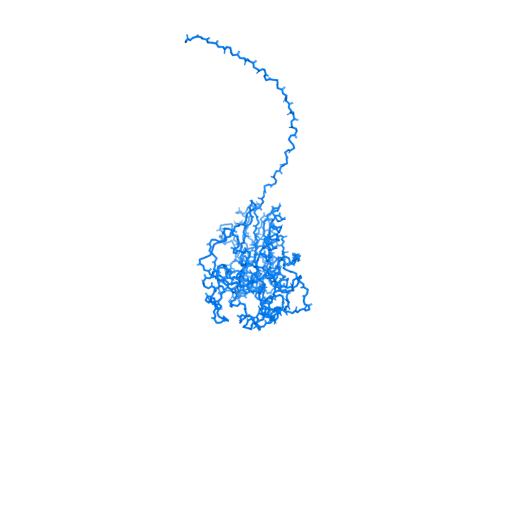 309 ? -11.209 -11.459 31.606 1.00 91.69 309 ALA A N 1
ATOM 2388 C CA . ALA A 1 309 ? -10.721 -10.103 31.391 1.00 91.69 309 ALA A CA 1
ATOM 2389 C C . ALA A 1 309 ? -11.027 -9.202 32.598 1.00 91.69 309 ALA A C 1
ATOM 2391 O O . ALA A 1 309 ? -12.146 -9.192 33.123 1.00 91.69 309 ALA A O 1
ATOM 2392 N N . SER A 1 310 ? -10.050 -8.393 32.993 1.00 92.62 310 SER A N 1
ATOM 2393 C CA . SER A 1 310 ? -10.225 -7.328 33.979 1.00 92.62 310 SER A CA 1
ATOM 2394 C C . SER A 1 310 ? -10.960 -6.151 33.341 1.00 92.62 310 SER A C 1
ATOM 2396 O O . SER A 1 310 ? -10.762 -5.829 32.171 1.00 92.62 310 SER A O 1
ATOM 2398 N N . LEU A 1 311 ? -11.826 -5.488 34.095 1.00 93.06 311 LEU A N 1
ATOM 2399 C CA . LEU A 1 311 ? -12.660 -4.386 33.632 1.00 93.06 311 LEU A CA 1
ATOM 2400 C C . LEU A 1 311 ? -12.551 -3.202 34.585 1.00 93.06 311 LEU A C 1
ATOM 2402 O O . LEU A 1 311 ? -12.606 -3.371 35.802 1.00 93.06 311 LEU A O 1
ATOM 2406 N N . ILE A 1 312 ? -12.455 -1.998 34.028 1.00 92.69 312 ILE A N 1
ATOM 2407 C CA . ILE A 1 312 ? -12.344 -0.739 34.766 1.00 92.69 312 ILE A CA 1
ATOM 2408 C C . ILE A 1 312 ? -13.359 0.247 34.192 1.00 92.69 312 ILE A C 1
ATOM 2410 O O . ILE A 1 312 ? -13.224 0.690 33.053 1.00 92.69 312 ILE A O 1
ATOM 2414 N N . LEU A 1 313 ? -14.369 0.606 34.980 1.00 92.25 313 LEU A N 1
ATOM 2415 C CA . LEU A 1 313 ? -15.281 1.703 34.674 1.00 92.25 313 LEU A CA 1
ATOM 2416 C C . LEU A 1 313 ? -14.730 2.985 35.301 1.00 92.25 313 LEU A C 1
ATOM 2418 O O . LEU A 1 313 ? -14.552 3.041 36.515 1.00 92.25 313 LEU A O 1
ATOM 2422 N N . ALA A 1 314 ? -14.497 4.012 34.495 1.00 91.69 314 ALA A N 1
ATOM 2423 C CA . ALA A 1 314 ? -13.942 5.294 34.906 1.00 91.69 314 ALA A CA 1
ATOM 2424 C C . ALA A 1 314 ? -14.828 6.471 34.469 1.00 91.69 314 ALA A C 1
ATOM 2426 O O . ALA A 1 314 ? -15.622 6.371 33.529 1.00 91.69 314 ALA A O 1
ATOM 2427 N N . ASN A 1 315 ? -14.694 7.598 35.167 1.00 88.62 315 ASN A N 1
ATOM 2428 C CA . ASN A 1 315 ? -15.309 8.861 34.758 1.00 88.62 315 ASN A CA 1
ATOM 2429 C C . ASN A 1 315 ? -14.542 9.502 33.579 1.00 88.62 315 ASN A C 1
ATOM 2431 O O . ASN A 1 315 ? -13.503 9.002 33.148 1.00 88.62 315 ASN A O 1
ATOM 2435 N N . ALA A 1 316 ? -15.029 10.642 33.081 1.00 79.75 316 ALA A N 1
ATOM 2436 C CA . ALA A 1 316 ? -14.382 11.381 31.991 1.00 79.75 316 ALA A CA 1
ATOM 2437 C C . ALA A 1 316 ? -12.953 11.866 32.320 1.00 79.75 316 ALA A C 1
ATOM 2439 O O . ALA A 1 316 ? -12.151 12.045 31.412 1.00 79.75 316 ALA A O 1
ATOM 2440 N N . LYS A 1 317 ? -12.619 12.036 33.609 1.00 82.94 317 LYS A N 1
ATOM 2441 C CA . LYS A 1 317 ? -11.273 12.400 34.088 1.00 82.94 317 LYS A CA 1
ATOM 2442 C C . LYS A 1 317 ? -10.343 11.185 34.245 1.00 82.94 317 LYS A C 1
ATOM 2444 O O . LYS A 1 317 ? -9.223 11.333 34.713 1.00 82.94 317 LYS A O 1
ATOM 2449 N N . GLY A 1 318 ? -10.806 9.978 33.909 1.00 81.50 318 GLY A N 1
ATOM 2450 C CA . GLY A 1 318 ? -10.037 8.738 34.034 1.00 81.50 318 GLY A CA 1
ATOM 2451 C C . GLY A 1 318 ? -10.000 8.139 35.443 1.00 81.50 318 GLY A C 1
ATOM 2452 O O . GLY A 1 318 ? -9.430 7.065 35.624 1.00 81.50 318 GLY A O 1
ATOM 2453 N N . SER A 1 319 ? -10.641 8.759 36.440 1.00 88.38 319 SER A N 1
ATOM 2454 C CA . SER A 1 319 ? -10.695 8.200 37.794 1.00 88.38 319 SER A CA 1
ATOM 2455 C C . SER A 1 319 ? -11.563 6.942 37.811 1.00 88.38 319 SER A C 1
ATOM 2457 O O . SER A 1 319 ? -12.729 6.974 37.399 1.00 88.38 319 SER A O 1
ATOM 2459 N N . SER A 1 320 ? -11.001 5.841 38.312 1.00 90.00 320 SER A N 1
ATOM 2460 C CA . SER A 1 320 ? -11.694 4.558 38.442 1.00 90.00 320 SER A CA 1
ATOM 2461 C C . SER A 1 320 ? -12.905 4.688 39.369 1.00 90.00 320 SER A C 1
ATOM 2463 O O . SER A 1 320 ? -12.768 4.984 40.551 1.00 90.00 320 SER A O 1
ATOM 2465 N N . LEU A 1 321 ? -14.093 4.417 38.833 1.00 90.38 321 LEU A N 1
ATOM 2466 C CA . LEU A 1 321 ? -15.350 4.334 39.575 1.00 90.38 321 LEU A CA 1
ATOM 2467 C C . LEU A 1 321 ? -15.594 2.920 40.098 1.00 90.38 321 LEU A C 1
ATOM 2469 O O . LEU A 1 321 ? -16.122 2.750 41.195 1.00 90.38 321 LEU A O 1
ATOM 2473 N N . LYS A 1 322 ? -15.247 1.899 39.303 1.00 91.88 322 LYS A N 1
ATOM 2474 C CA . LYS A 1 322 ? -15.355 0.498 39.715 1.00 91.88 322 LYS A CA 1
ATOM 2475 C C . LYS A 1 322 ? -14.461 -0.414 38.885 1.00 91.88 322 LYS A C 1
ATOM 2477 O O . LYS A 1 322 ? -14.239 -0.154 37.706 1.00 91.88 322 LYS A O 1
ATOM 2482 N N . LYS A 1 323 ? -14.010 -1.510 39.494 1.00 92.69 323 LYS A N 1
ATOM 2483 C CA . LYS A 1 323 ? -13.281 -2.595 38.831 1.00 92.69 323 LYS A CA 1
ATOM 2484 C C . LYS A 1 323 ? -14.009 -3.923 39.026 1.00 92.69 323 LYS A C 1
ATOM 2486 O O . LYS A 1 323 ? -14.737 -4.079 40.005 1.00 92.69 323 LYS A O 1
ATOM 2491 N N . ALA A 1 324 ? -13.869 -4.831 38.071 1.00 91.88 324 ALA A N 1
ATOM 2492 C CA . ALA A 1 324 ? -14.407 -6.188 38.130 1.00 91.88 324 ALA A CA 1
ATOM 2493 C C . ALA A 1 324 ? -13.609 -7.103 37.199 1.00 91.88 324 ALA A C 1
ATOM 2495 O O . ALA A 1 324 ? -12.849 -6.618 36.365 1.00 91.88 324 ALA A O 1
ATOM 2496 N N . THR A 1 325 ? -13.847 -8.404 37.293 1.00 93.00 325 THR A N 1
ATOM 2497 C CA . THR A 1 325 ? -13.345 -9.390 36.334 1.00 93.00 325 THR A CA 1
ATOM 2498 C C . THR A 1 325 ? -14.536 -10.076 35.685 1.00 93.00 325 THR A C 1
ATOM 2500 O O . THR A 1 325 ? -15.548 -10.335 36.341 1.00 93.00 325 THR A O 1
ATOM 2503 N N . ALA A 1 326 ? -14.448 -10.329 34.385 1.00 93.31 326 ALA A N 1
ATOM 2504 C CA . ALA A 1 326 ? -15.464 -11.081 33.671 1.00 93.31 326 ALA A CA 1
ATOM 2505 C C . ALA A 1 326 ? -15.472 -12.544 34.120 1.00 93.31 326 ALA A C 1
ATOM 2507 O O . ALA A 1 326 ? -14.422 -13.134 34.374 1.00 93.31 326 ALA A O 1
ATOM 2508 N N . ASN A 1 327 ? -16.661 -13.137 34.200 1.00 93.19 327 ASN A N 1
ATOM 2509 C CA . ASN A 1 327 ? -16.786 -14.541 34.579 1.00 93.19 327 ASN A CA 1
ATOM 2510 C C . ASN A 1 327 ? -16.331 -15.491 33.453 1.00 93.19 327 ASN A C 1
ATOM 2512 O O . ASN A 1 327 ? -15.886 -15.057 32.388 1.00 93.19 327 ASN A O 1
ATOM 2516 N N . GLN A 1 328 ? -16.462 -16.801 33.683 1.00 91.94 328 GLN A N 1
ATOM 2517 C CA . GLN A 1 328 ? -16.058 -17.840 32.723 1.00 91.94 328 GLN A CA 1
ATOM 2518 C C . GLN A 1 328 ? -16.771 -17.725 31.365 1.00 91.94 328 GLN A C 1
ATOM 2520 O O . GLN A 1 328 ? -16.190 -18.023 30.326 1.00 91.94 328 GLN A O 1
ATOM 2525 N N . ASN A 1 329 ? -17.988 -17.177 31.365 1.00 91.75 329 ASN A N 1
ATOM 2526 C CA . ASN A 1 329 ? -18.790 -16.928 30.165 1.00 91.75 329 ASN A CA 1
ATOM 2527 C C . ASN A 1 329 ? -18.556 -15.524 29.569 1.00 91.75 329 ASN A C 1
ATOM 2529 O O . ASN A 1 329 ? -19.333 -15.073 28.724 1.00 91.75 329 ASN A O 1
ATOM 2533 N N . GLY A 1 330 ? -17.552 -14.789 30.062 1.00 91.38 330 GLY A N 1
ATOM 2534 C CA . GLY A 1 330 ? -17.229 -13.434 29.615 1.00 91.38 330 GLY A CA 1
ATOM 2535 C C . GLY A 1 330 ? -18.231 -12.360 30.055 1.00 91.38 330 GLY A C 1
ATOM 2536 O O . GLY A 1 330 ? -18.124 -11.205 29.646 1.00 91.38 330 GLY A O 1
ATOM 2537 N N . ASN A 1 331 ? -19.224 -12.692 30.883 1.00 94.31 331 ASN A N 1
ATOM 2538 C CA . ASN A 1 331 ? -20.218 -11.725 31.344 1.00 94.31 331 ASN A CA 1
ATOM 2539 C C . ASN A 1 331 ? -19.660 -10.869 32.485 1.00 94.31 331 ASN A C 1
ATOM 2541 O O . ASN A 1 331 ? -18.942 -11.363 33.359 1.00 94.31 331 ASN A O 1
ATOM 2545 N N . PHE A 1 332 ? -20.069 -9.601 32.525 1.00 93.75 332 PHE A N 1
ATOM 2546 C CA . PHE A 1 332 ? -19.789 -8.710 33.647 1.00 93.75 332 PHE A CA 1
ATOM 2547 C C . PHE A 1 332 ? -20.994 -7.843 34.006 1.00 93.75 332 PHE A C 1
ATOM 2549 O O . PHE A 1 332 ? -21.818 -7.489 33.155 1.00 93.75 332 PHE A O 1
ATOM 2556 N N . VAL A 1 333 ? -21.065 -7.452 35.280 1.00 92.56 333 VAL A N 1
ATOM 2557 C CA . VAL A 1 333 ? -22.052 -6.497 35.786 1.00 92.56 333 VAL A CA 1
ATOM 2558 C C . VAL A 1 333 ? -21.419 -5.611 36.857 1.00 92.56 333 VAL A C 1
ATOM 2560 O O . VAL A 1 333 ? -20.978 -6.085 37.897 1.00 92.56 333 VAL A O 1
ATOM 2563 N N . PHE A 1 334 ? -21.471 -4.301 36.647 1.00 90.75 334 PHE A N 1
ATOM 2564 C CA . PHE A 1 334 ? -21.228 -3.288 37.663 1.00 90.75 334 PHE A CA 1
ATOM 2565 C C . PHE A 1 334 ? -22.551 -2.804 38.235 1.00 90.75 334 PHE A C 1
ATOM 2567 O O . PHE A 1 334 ? -23.350 -2.216 37.510 1.00 90.75 334 PHE A O 1
ATOM 2574 N N . LYS A 1 335 ? -22.759 -2.978 39.540 1.00 91.06 335 LYS A N 1
ATOM 2575 C CA . LYS A 1 335 ? -23.764 -2.221 40.298 1.00 91.06 335 LYS A CA 1
ATOM 2576 C C . LYS A 1 335 ? -23.064 -1.031 40.957 1.00 91.06 335 LYS A C 1
ATOM 2578 O O . LYS A 1 335 ? -22.117 -1.242 41.731 1.00 91.06 335 LYS A O 1
ATOM 2583 N N . LEU A 1 336 ? -23.457 0.197 40.609 1.00 90.12 336 LEU A N 1
ATOM 2584 C CA . LEU A 1 336 ? -22.839 1.402 41.179 1.00 90.12 336 LEU A CA 1
ATOM 2585 C C . LEU A 1 336 ? -23.444 1.694 42.560 1.00 90.12 336 LEU A C 1
ATOM 2587 O O . LEU A 1 336 ? -24.564 1.284 42.867 1.00 90.12 336 LEU A O 1
ATOM 2591 N N . SER A 1 337 ? -22.691 2.341 43.447 1.00 90.38 337 SER A N 1
ATOM 2592 C CA . SER A 1 337 ? -23.232 2.747 44.748 1.00 90.38 337 SER A CA 1
ATOM 2593 C C . SER A 1 337 ? -24.146 3.967 44.587 1.00 90.38 337 SER A C 1
ATOM 2595 O O . SER A 1 337 ? -24.052 4.700 43.598 1.00 90.38 337 SER A O 1
ATOM 2597 N N . LYS A 1 338 ? -24.997 4.234 45.589 1.00 89.12 338 LYS A N 1
ATOM 2598 C CA . LYS A 1 338 ? -25.792 5.474 45.643 1.00 89.12 338 LYS A CA 1
ATOM 2599 C C . LYS A 1 338 ? -24.897 6.721 45.545 1.00 89.12 338 LYS A C 1
ATOM 2601 O O . LYS A 1 338 ? -25.219 7.643 44.805 1.00 89.12 338 LYS A O 1
ATOM 2606 N N . SER A 1 339 ? -23.739 6.711 46.213 1.00 89.25 339 SER A N 1
ATOM 2607 C CA . SER A 1 339 ? -22.772 7.817 46.184 1.00 89.25 339 SER A CA 1
ATOM 2608 C C . SER A 1 339 ? -22.117 8.022 44.815 1.00 89.25 339 SER A C 1
ATOM 2610 O O . SER A 1 339 ? -21.858 9.159 44.428 1.00 89.25 339 SER A O 1
ATOM 2612 N N . THR A 1 340 ? -21.868 6.953 44.050 1.00 88.44 340 THR A N 1
ATOM 2613 C CA . THR A 1 340 ? -21.393 7.067 42.664 1.00 88.44 340 THR A CA 1
ATOM 2614 C C . THR A 1 340 ? -22.500 7.586 41.755 1.00 88.44 340 THR A C 1
ATOM 2616 O O . THR A 1 340 ? -22.249 8.502 40.978 1.00 88.44 340 THR A O 1
ATOM 2619 N N . LEU A 1 341 ? -23.721 7.047 41.864 1.00 89.25 341 LEU A N 1
ATOM 2620 C CA . LEU A 1 341 ? -24.869 7.486 41.064 1.00 89.25 341 LEU A CA 1
ATOM 2621 C C . LEU A 1 341 ? -25.179 8.972 41.244 1.00 89.25 341 LEU A C 1
ATOM 2623 O O . LEU A 1 341 ? -25.437 9.645 40.252 1.00 89.25 341 LEU A O 1
ATOM 2627 N N . ALA A 1 342 ? -25.106 9.485 42.476 1.00 88.75 342 ALA A N 1
ATOM 2628 C CA . ALA A 1 342 ? -25.349 10.896 42.782 1.00 88.75 342 ALA A CA 1
ATOM 2629 C C . ALA A 1 342 ? -24.402 11.852 42.029 1.00 88.75 342 ALA A C 1
ATOM 2631 O O . ALA A 1 342 ? -24.727 13.017 41.820 1.00 88.75 342 ALA A O 1
ATOM 2632 N N . LYS A 1 343 ? -23.237 11.359 41.589 1.00 88.12 343 LYS A N 1
ATOM 2633 C CA . LYS A 1 343 ? -22.244 12.123 40.820 1.00 88.12 343 LYS A CA 1
ATOM 2634 C C . LYS A 1 343 ? -22.462 12.035 39.305 1.00 88.12 343 LYS A C 1
ATOM 2636 O O . LYS A 1 343 ? -21.785 12.736 38.555 1.00 88.12 343 LYS A O 1
ATOM 2641 N N . LEU A 1 344 ? -23.368 11.174 38.837 1.00 89.12 344 LEU A N 1
ATOM 2642 C CA . LEU A 1 344 ? -23.650 10.975 37.417 1.00 89.12 344 LEU A CA 1
ATOM 2643 C C . LEU A 1 344 ? -24.838 11.825 36.970 1.00 89.12 344 LEU A C 1
ATOM 2645 O O . LEU A 1 344 ? -25.844 11.940 37.662 1.00 89.12 344 LEU A O 1
ATOM 2649 N N . LYS A 1 345 ? -24.740 12.384 35.762 1.00 88.50 345 LYS A N 1
ATOM 2650 C CA . LYS A 1 345 ? -25.809 13.170 35.130 1.00 88.50 345 LYS A CA 1
ATOM 2651 C C . LYS A 1 345 ? -26.176 12.563 33.778 1.00 88.50 345 LYS A C 1
ATOM 2653 O O . LYS A 1 345 ? -25.329 11.960 33.116 1.00 88.50 345 LYS A O 1
ATOM 2658 N N . LYS A 1 346 ? -27.432 12.736 33.349 1.00 86.56 346 LYS A N 1
ATOM 2659 C CA . LYS A 1 346 ? -27.882 12.349 32.000 1.00 86.56 346 LYS A CA 1
ATOM 2660 C C . LYS A 1 346 ? -26.951 12.972 30.954 1.00 86.56 346 LYS A C 1
ATOM 2662 O O . LYS A 1 346 ? -26.631 14.151 31.038 1.00 86.56 346 LYS A O 1
ATOM 2667 N N . GLY A 1 347 ? -26.543 12.180 29.966 1.00 85.12 347 GLY A N 1
ATOM 2668 C CA . GLY A 1 347 ? -25.666 12.622 28.880 1.00 85.12 347 GLY A CA 1
ATOM 2669 C C . GLY A 1 347 ? -24.171 12.559 29.199 1.00 85.12 347 GLY A C 1
ATOM 2670 O O . GLY A 1 347 ? -23.373 12.704 28.280 1.00 85.12 347 GLY A O 1
ATOM 2671 N N . MET A 1 348 ? -23.786 12.282 30.449 1.00 89.81 348 MET A N 1
ATOM 2672 C CA . MET A 1 348 ? -22.388 12.058 30.813 1.00 89.81 348 MET A CA 1
ATOM 2673 C C . MET A 1 348 ? -21.849 10.791 30.135 1.00 89.81 348 MET A C 1
ATOM 2675 O O . MET A 1 348 ? -22.561 9.793 30.016 1.00 89.81 348 MET A O 1
ATOM 2679 N N . ASN A 1 349 ? -20.585 10.823 29.720 1.00 89.19 349 ASN A N 1
ATOM 2680 C CA . ASN A 1 349 ? -19.887 9.671 29.162 1.00 89.19 349 ASN A CA 1
ATOM 2681 C C . ASN A 1 349 ? -18.973 9.054 30.223 1.00 89.19 349 ASN A C 1
ATOM 2683 O O . ASN A 1 349 ? -18.164 9.747 30.842 1.00 89.19 349 ASN A O 1
ATOM 2687 N N . LEU A 1 350 ? -19.104 7.746 30.420 1.00 89.12 350 LEU A N 1
ATOM 2688 C CA . LEU A 1 350 ? -18.176 6.942 31.206 1.00 89.12 350 LEU A CA 1
ATOM 2689 C C . LEU A 1 350 ? -17.279 6.146 30.266 1.00 89.12 350 LEU A C 1
ATOM 2691 O O . LEU A 1 350 ? -17.702 5.755 29.180 1.00 89.12 350 LEU A O 1
ATOM 2695 N N . LYS A 1 351 ? -16.055 5.871 30.702 1.00 89.38 351 LYS A N 1
ATOM 2696 C CA . LYS A 1 351 ? -15.107 5.044 29.960 1.00 89.38 351 LYS A CA 1
ATOM 2697 C C . LYS A 1 351 ? -15.077 3.659 30.591 1.00 89.38 351 LYS A C 1
ATOM 2699 O O . LYS A 1 351 ? -14.741 3.540 31.765 1.00 89.38 351 LYS A O 1
ATOM 2704 N N . LEU A 1 352 ? -15.434 2.620 29.844 1.00 90.19 352 LEU A N 1
ATOM 2705 C CA . LEU A 1 352 ? -15.244 1.238 30.272 1.00 90.19 352 LEU A CA 1
ATOM 2706 C C . LEU A 1 352 ? -14.059 0.635 29.525 1.00 90.19 352 LEU A C 1
ATOM 2708 O O . LEU A 1 352 ? -14.121 0.485 28.310 1.00 90.19 352 LEU A O 1
ATOM 2712 N N . THR A 1 353 ? -13.018 0.254 30.254 1.00 89.69 353 THR A N 1
ATOM 2713 C CA . THR A 1 353 ? -11.851 -0.446 29.714 1.00 89.69 353 THR A CA 1
ATOM 2714 C C . THR A 1 353 ? -11.917 -1.923 30.083 1.00 89.69 353 THR A C 1
ATOM 2716 O O . THR A 1 353 ? -12.202 -2.253 31.229 1.00 89.69 353 THR A O 1
ATOM 2719 N N . SER A 1 354 ? -11.626 -2.806 29.135 1.00 90.06 354 SER A N 1
ATOM 2720 C CA . SER A 1 354 ? -11.401 -4.231 29.332 1.00 90.06 354 SER A CA 1
ATOM 2721 C C . SER A 1 354 ? -9.966 -4.591 28.969 1.00 90.06 354 SER A C 1
ATOM 2723 O O . SER A 1 354 ? -9.498 -4.253 27.881 1.00 90.06 354 SER A O 1
ATOM 2725 N N . ILE A 1 355 ? -9.304 -5.297 29.876 1.00 88.94 355 ILE A N 1
ATOM 2726 C CA . ILE A 1 355 ? -7.921 -5.753 29.789 1.00 88.94 355 ILE A CA 1
ATOM 2727 C C . ILE A 1 355 ? -7.962 -7.281 29.727 1.00 88.94 355 ILE A C 1
ATOM 2729 O O . ILE A 1 355 ? -8.517 -7.891 30.646 1.00 88.94 355 ILE A O 1
ATOM 2733 N N . PRO A 1 356 ? -7.454 -7.918 28.659 1.00 88.06 356 PRO A N 1
ATOM 2734 C CA . PRO A 1 356 ? -7.549 -9.363 28.530 1.00 88.06 356 PRO A CA 1
ATOM 2735 C C . PRO A 1 356 ? -6.716 -10.062 29.610 1.00 88.06 356 PRO A C 1
ATOM 2737 O O . PRO A 1 356 ? -5.728 -9.519 30.110 1.00 88.06 356 PRO A O 1
ATOM 2740 N N . LYS A 1 357 ? -7.130 -11.278 29.977 1.00 85.81 357 LYS A N 1
ATOM 2741 C CA . LYS A 1 357 ? -6.409 -12.104 30.949 1.00 85.81 357 LYS A CA 1
ATOM 2742 C C . LYS A 1 357 ? -4.956 -12.295 30.481 1.00 85.81 357 LYS A C 1
ATOM 2744 O O . LYS A 1 357 ? -4.728 -12.535 29.298 1.00 85.81 357 LYS A O 1
ATOM 2749 N N . ASN A 1 358 ? -4.000 -12.202 31.407 1.00 78.75 358 ASN A N 1
ATOM 2750 C CA . ASN A 1 358 ? -2.555 -12.343 31.165 1.00 78.75 358 ASN A CA 1
ATOM 2751 C C . ASN A 1 358 ? -1.905 -11.237 30.304 1.00 78.75 358 ASN A C 1
ATOM 2753 O O . ASN A 1 358 ? -0.791 -11.421 29.820 1.00 78.75 358 ASN A O 1
ATOM 2757 N N . ALA A 1 359 ? -2.553 -10.086 30.103 1.00 73.62 359 ALA A N 1
ATOM 2758 C CA . ALA A 1 359 ? -1.873 -8.932 29.515 1.00 73.62 359 ALA A CA 1
ATOM 2759 C C . ALA A 1 359 ? -0.895 -8.318 30.534 1.00 73.62 359 ALA A C 1
ATOM 2761 O O . ALA A 1 359 ? -1.341 -7.814 31.562 1.00 73.62 359 ALA A O 1
ATOM 2762 N N . ALA A 1 360 ? 0.411 -8.367 30.245 1.00 55.50 360 ALA A N 1
ATOM 2763 C CA . ALA A 1 360 ? 1.456 -7.818 31.116 1.00 55.50 360 ALA A CA 1
ATOM 2764 C C . ALA A 1 360 ? 1.381 -6.284 31.207 1.00 55.50 360 ALA A C 1
ATOM 2766 O O . ALA A 1 360 ? 1.382 -5.743 32.302 1.00 55.50 360 ALA A O 1
ATOM 2767 N N . GLU A 1 361 ? 1.197 -5.601 30.075 1.00 54.16 361 GLU A N 1
ATOM 2768 C CA . GLU A 1 361 ? 0.947 -4.163 29.953 1.00 54.16 361 GLU A CA 1
ATOM 2769 C C . GLU A 1 361 ? 0.249 -3.921 28.611 1.00 54.16 361 GLU A C 1
ATOM 2771 O O . GLU A 1 361 ? 0.541 -4.566 27.604 1.00 54.16 361 GLU A O 1
ATOM 2776 N N . SER A 1 362 ? -0.751 -3.049 28.588 1.00 49.53 362 SER A N 1
ATOM 2777 C CA . SER A 1 362 ? -1.735 -3.045 27.512 1.00 49.53 362 SER A CA 1
ATOM 2778 C C . SER A 1 362 ? -1.728 -1.768 26.676 1.00 49.53 362 SER A C 1
ATOM 2780 O O . SER A 1 362 ? -2.036 -0.687 27.184 1.00 49.53 362 SER A O 1
ATOM 2782 N N . HIS A 1 363 ? -1.508 -1.898 25.368 1.00 50.78 363 HIS A N 1
ATOM 2783 C CA . HIS A 1 363 ? -1.749 -0.811 24.422 1.00 50.78 363 HIS A CA 1
ATOM 2784 C C . HIS A 1 363 ? -3.261 -0.563 24.277 1.00 50.78 363 HIS A C 1
ATOM 2786 O O . HIS A 1 363 ? -4.032 -1.457 23.919 1.00 50.78 363 HIS A O 1
ATOM 2792 N N . ASN A 1 364 ? -3.706 0.656 24.599 1.00 50.47 364 ASN A N 1
ATOM 2793 C CA . ASN A 1 364 ? -5.106 1.058 24.473 1.00 50.47 364 ASN A CA 1
ATOM 2794 C C . ASN A 1 364 ? -5.490 1.196 22.998 1.00 50.47 364 ASN A C 1
ATOM 2796 O O . ASN A 1 364 ? -5.027 2.110 22.319 1.00 50.47 364 ASN A O 1
ATOM 2800 N N . MET A 1 365 ? -6.411 0.357 22.523 1.00 52.28 365 MET A N 1
ATOM 2801 C CA . MET A 1 365 ? -7.131 0.638 21.285 1.00 52.28 365 MET A CA 1
ATOM 2802 C C . MET A 1 365 ? -8.409 1.408 21.621 1.00 52.28 365 MET A C 1
ATOM 2804 O O . MET A 1 365 ? -9.393 0.843 22.108 1.00 52.28 365 MET A O 1
ATOM 2808 N N . ASN A 1 366 ? -8.384 2.722 21.399 1.00 47.09 366 ASN A N 1
ATOM 2809 C CA . ASN A 1 366 ? -9.576 3.560 21.498 1.00 47.09 366 ASN A CA 1
ATOM 2810 C C . ASN A 1 366 ? -10.513 3.228 20.325 1.00 47.09 366 ASN A C 1
ATOM 2812 O O . ASN A 1 366 ? -10.099 3.265 19.170 1.00 47.09 366 ASN A O 1
ATOM 2816 N N . SER A 1 367 ? -11.770 2.885 20.607 1.00 45.72 367 SER A N 1
ATOM 2817 C CA . SER A 1 367 ? -12.804 2.719 19.582 1.00 45.72 367 SER A CA 1
ATOM 2818 C C . SER A 1 367 ? -14.184 2.915 20.206 1.00 45.72 367 SER A C 1
ATOM 2820 O O . SER A 1 367 ? -14.535 2.229 21.159 1.00 45.72 367 SER A O 1
ATOM 2822 N N . ASP A 1 368 ? -14.986 3.825 19.652 1.00 34.69 368 ASP A N 1
ATOM 2823 C CA . ASP A 1 368 ? -16.279 4.240 20.224 1.00 34.69 368 ASP A CA 1
ATOM 2824 C C . ASP A 1 368 ? -17.449 3.270 19.967 1.00 34.69 368 ASP A C 1
ATOM 2826 O O . ASP A 1 368 ? -18.561 3.471 20.459 1.00 34.69 368 ASP A O 1
ATOM 2830 N N . GLN A 1 369 ? -17.222 2.190 19.219 1.00 44.94 369 GLN A N 1
ATOM 2831 C CA . GLN A 1 369 ? -18.197 1.130 18.937 1.00 44.94 369 GLN A CA 1
ATOM 2832 C C . GLN A 1 369 ? -17.425 -0.179 18.713 1.00 44.94 369 GLN A C 1
ATOM 2834 O O . GLN A 1 369 ? -16.565 -0.211 17.835 1.00 44.94 369 GLN A O 1
ATOM 2839 N N . ILE A 1 370 ? -17.670 -1.252 19.478 1.00 51.16 370 ILE A N 1
ATOM 2840 C CA . ILE A 1 370 ? -16.969 -2.533 19.264 1.00 51.16 370 ILE A CA 1
ATOM 2841 C C . ILE A 1 370 ? -17.947 -3.706 19.348 1.00 51.16 370 ILE A C 1
ATOM 2843 O O . ILE A 1 370 ? -18.603 -3.933 20.360 1.00 51.16 370 ILE A O 1
ATOM 2847 N N . SER A 1 371 ? -18.007 -4.469 18.260 1.00 48.16 371 SER A N 1
ATOM 2848 C CA . SER A 1 371 ? -18.587 -5.814 18.185 1.00 48.16 371 SER A CA 1
ATOM 2849 C C . SER A 1 371 ? -17.581 -6.844 17.648 1.00 48.16 371 SER A C 1
ATOM 2851 O O . SER A 1 371 ? -17.963 -7.975 17.377 1.00 48.16 371 SER A O 1
ATOM 2853 N N . GLN A 1 372 ? -16.301 -6.474 17.505 1.00 54.72 372 GLN A N 1
ATOM 2854 C CA . GLN A 1 372 ? -15.262 -7.319 16.907 1.00 54.72 372 GLN A CA 1
ATOM 2855 C C . GLN A 1 372 ? -14.172 -7.713 17.910 1.00 54.72 372 GLN A C 1
ATOM 2857 O O . GLN A 1 372 ? -13.730 -6.898 18.731 1.00 54.72 372 GLN A O 1
ATOM 2862 N N . THR A 1 373 ? -13.716 -8.960 17.799 1.00 56.28 373 THR A N 1
ATOM 2863 C CA . THR A 1 373 ? -12.527 -9.483 18.481 1.00 56.28 373 THR A CA 1
ATOM 2864 C C . THR A 1 373 ? -11.278 -8.849 17.888 1.00 56.28 373 THR A C 1
ATOM 2866 O O . THR A 1 373 ? -11.018 -8.998 16.701 1.00 56.28 373 THR A O 1
ATOM 2869 N N . VAL A 1 374 ? -10.495 -8.144 18.704 1.00 68.75 374 VAL A N 1
ATOM 2870 C CA . VAL A 1 374 ? -9.202 -7.570 18.289 1.00 68.75 374 VAL A CA 1
ATOM 2871 C C . VAL A 1 374 ? -8.251 -7.603 19.482 1.00 68.75 374 VAL A C 1
ATOM 2873 O O . VAL A 1 374 ? -8.688 -7.730 20.622 1.00 68.75 374 VAL A O 1
ATOM 2876 N N . PHE A 1 375 ? -6.957 -7.494 19.235 1.00 75.88 375 PHE A N 1
ATOM 2877 C CA . PHE A 1 375 ? -5.923 -7.696 20.239 1.00 75.88 375 PHE A CA 1
ATOM 2878 C C . PHE A 1 375 ? -5.776 -6.547 21.252 1.00 75.88 375 PHE A C 1
ATOM 2880 O O . PHE A 1 375 ? -5.994 -5.382 20.927 1.00 75.88 375 PHE A O 1
ATOM 2887 N N . GLY A 1 376 ? -5.387 -6.876 22.485 1.00 79.38 376 GLY A N 1
ATOM 2888 C CA . GLY A 1 376 ? -5.077 -5.901 23.532 1.00 79.38 376 GLY A CA 1
ATOM 2889 C C . GLY A 1 376 ? -6.295 -5.325 24.258 1.00 79.38 376 GLY A C 1
ATOM 2890 O O . GLY A 1 376 ? -7.350 -5.954 24.378 1.00 79.38 376 GLY A O 1
ATOM 2891 N N . ASN A 1 377 ? -6.146 -4.117 24.802 1.00 83.81 377 ASN A N 1
ATOM 2892 C CA . ASN A 1 377 ? -7.222 -3.481 25.556 1.00 83.81 377 ASN A CA 1
ATOM 2893 C C . ASN A 1 377 ? -8.367 -3.026 24.671 1.00 83.81 377 ASN A C 1
ATOM 2895 O O . ASN A 1 377 ? -8.175 -2.493 23.578 1.00 83.81 377 ASN A O 1
ATOM 2899 N N . LYS A 1 378 ? -9.570 -3.113 25.230 1.00 80.56 378 LYS A N 1
ATOM 2900 C CA . LYS A 1 378 ? -10.784 -2.584 24.625 1.00 80.56 378 LYS A CA 1
ATOM 2901 C C . LYS A 1 378 ? -11.355 -1.482 25.483 1.00 80.56 378 LYS A C 1
ATOM 2903 O O . LYS A 1 378 ? -11.537 -1.664 26.676 1.00 80.56 378 LYS A O 1
ATOM 2908 N N . THR A 1 379 ? -11.660 -0.350 24.872 1.00 82.38 379 THR A N 1
ATOM 2909 C CA . THR A 1 379 ? -12.384 0.736 25.529 1.00 82.38 379 THR A CA 1
ATOM 2910 C C . THR A 1 379 ? -13.752 0.883 24.883 1.00 82.38 379 THR A C 1
ATOM 2912 O O . THR A 1 379 ? -13.868 0.750 23.671 1.00 82.38 379 THR A O 1
ATOM 2915 N N . ALA A 1 380 ? -14.773 1.181 25.678 1.00 84.12 380 ALA A N 1
ATOM 2916 C CA . ALA A 1 380 ? -16.082 1.593 25.202 1.00 84.12 380 ALA A CA 1
ATOM 2917 C C . ALA A 1 380 ? -16.559 2.842 25.952 1.00 84.12 380 ALA A C 1
ATOM 2919 O O . ALA A 1 380 ? -16.395 2.955 27.171 1.00 84.12 380 ALA A O 1
ATOM 2920 N N . THR A 1 381 ? -17.199 3.750 25.219 1.00 86.31 381 THR A N 1
ATOM 2921 C CA . THR A 1 381 ? -17.891 4.903 25.795 1.00 86.31 381 THR A CA 1
ATOM 2922 C C . THR A 1 381 ? -19.301 4.489 26.216 1.00 86.31 381 THR A C 1
ATOM 2924 O O . THR A 1 381 ? -20.119 4.072 25.398 1.00 86.31 381 THR A O 1
ATOM 2927 N N . VAL A 1 382 ? -19.605 4.603 27.507 1.00 87.50 382 VAL A N 1
ATOM 2928 C CA . VAL A 1 382 ? -20.910 4.281 28.093 1.00 87.50 382 VAL A CA 1
ATOM 2929 C C . VAL A 1 382 ? -21.646 5.582 28.392 1.00 87.50 382 VAL A C 1
ATOM 2931 O O . VAL A 1 382 ? -21.349 6.268 29.371 1.00 87.50 382 VAL A O 1
ATOM 2934 N N . LYS A 1 383 ? -22.620 5.927 27.546 1.00 87.62 383 LYS A N 1
ATOM 2935 C CA . LYS A 1 383 ? -23.458 7.117 27.737 1.00 87.62 383 LYS A CA 1
ATOM 2936 C C . LYS A 1 383 ? -24.479 6.883 28.850 1.00 87.62 383 LYS A C 1
ATOM 2938 O O . LYS A 1 383 ? -25.196 5.883 28.837 1.00 87.62 383 LYS A O 1
ATOM 2943 N N . VAL A 1 384 ? -24.569 7.820 29.791 1.00 86.69 384 VAL A N 1
ATOM 2944 C CA . VAL A 1 384 ? -25.534 7.790 30.894 1.00 86.69 384 VAL A CA 1
ATOM 2945 C C . VAL A 1 384 ? -26.913 8.205 30.392 1.00 86.69 384 VAL A C 1
ATOM 2947 O O . VAL A 1 384 ? -27.144 9.367 30.040 1.00 86.69 384 VAL A O 1
ATOM 2950 N N . LEU A 1 385 ? -27.838 7.247 30.365 1.00 87.94 385 LEU A N 1
ATOM 2951 C CA . LEU A 1 385 ? -29.237 7.461 30.005 1.00 87.94 385 LEU A CA 1
ATOM 2952 C C . LEU A 1 385 ? -30.094 7.635 31.266 1.00 87.94 385 LEU A C 1
ATOM 2954 O O . LEU A 1 385 ? -29.716 7.185 32.351 1.00 87.94 385 LEU A O 1
ATOM 2958 N N . LYS A 1 386 ? -31.231 8.322 31.117 1.00 84.06 386 LYS A N 1
ATOM 2959 C CA . LYS A 1 386 ? -32.172 8.581 32.215 1.00 84.06 386 LYS A CA 1
ATOM 2960 C C . LYS A 1 386 ? -32.882 7.294 32.625 1.00 84.06 386 LYS A C 1
ATOM 2962 O O . LYS A 1 386 ? -33.360 6.598 31.704 1.00 84.06 386 LYS A O 1
#

Foldseek 3Di:
DDDDDDDDDDDDDDDDDPPPPPPPPPPAFAKAKEWEWEFFAFPCNVVQAAAFPNAGDHDPRRLVLLLLLLLLLAQFDAPAEEEEPYPRQVSSRQNSCVNNVNNVHDYHYDNLQTGFQLFLRGGPHNQVVQCQLQCQQPVHNPGRGPVCLVVLQFVCFLCSLLSSLQSSQVSCPPPNRPSHDPVTDPVRGTDHLVSLLVSNVVVVLVVSSVCRSPHGYYYYYHHFRSVSSNLSPAPQRDDPGHAGRDHGQIFIWMDHPSHIDGDPDDHNVVSCSSSVSSVVQVPFDKKFWDWDAAELVVQKTKTFMDAQWKKFKAFPVRHTQDIDTAHRRRIDMDRGDPVSSVVDDAFGKIKMKIFDPPGPDFDDDDHADTPDITGGMDIYIHGYHD

Organism: NCBI:txid1423784